Protein AF-A0A9D6RDF5-F1 (afdb_monomer_lite)

Structure (mmCIF, N/CA/C/O backbone):
data_AF-A0A9D6RDF5-F1
#
_entry.id   AF-A0A9D6RDF5-F1
#
loop_
_atom_site.group_PDB
_atom_site.id
_atom_site.type_symbol
_atom_site.label_atom_id
_atom_site.label_alt_id
_atom_site.label_comp_id
_atom_site.label_asym_id
_atom_site.label_entity_id
_atom_site.label_seq_id
_atom_site.pdbx_PDB_ins_code
_atom_site.Cartn_x
_atom_site.Cartn_y
_atom_site.Cartn_z
_atom_site.occupancy
_atom_site.B_iso_or_equiv
_atom_site.auth_seq_id
_atom_site.auth_comp_id
_atom_site.auth_asym_id
_atom_site.auth_atom_id
_atom_site.pdbx_PDB_model_num
ATOM 1 N N . MET A 1 1 ? 44.115 35.387 -79.373 1.00 38.28 1 MET A N 1
ATOM 2 C CA . MET A 1 1 ? 45.380 34.923 -78.763 1.00 38.28 1 MET A CA 1
ATOM 3 C C . MET A 1 1 ? 45.140 34.661 -77.289 1.00 38.28 1 MET A C 1
ATOM 5 O O . MET A 1 1 ? 44.517 35.491 -76.646 1.00 38.28 1 MET A O 1
ATOM 9 N N . ARG A 1 2 ? 45.710 33.550 -76.813 1.00 35.31 2 ARG A N 1
ATOM 10 C CA . ARG A 1 2 ? 45.730 32.997 -75.449 1.00 35.31 2 ARG A CA 1
ATOM 11 C C . ARG A 1 2 ? 44.505 32.178 -75.030 1.00 35.31 2 ARG A C 1
ATOM 13 O O . ARG A 1 2 ? 43.366 32.615 -75.087 1.00 35.31 2 ARG A O 1
ATOM 20 N N . ALA A 1 3 ? 44.850 30.942 -74.692 1.00 39.09 3 ALA A N 1
ATOM 21 C CA . ALA A 1 3 ? 44.054 29.767 -74.403 1.00 39.09 3 ALA A CA 1
ATOM 22 C C . ALA A 1 3 ? 44.160 29.412 -72.907 1.00 39.09 3 ALA A C 1
ATOM 24 O O . ALA A 1 3 ? 44.959 30.029 -72.201 1.00 39.09 3 ALA A O 1
ATOM 25 N N . ASN A 1 4 ? 43.479 28.319 -72.528 1.00 35.16 4 ASN A N 1
ATOM 26 C CA . ASN A 1 4 ? 43.625 27.520 -71.297 1.00 35.16 4 ASN A CA 1
ATOM 27 C C . ASN A 1 4 ? 43.007 28.130 -70.016 1.00 35.16 4 ASN A C 1
ATOM 29 O O . ASN A 1 4 ? 43.133 29.320 -69.783 1.00 35.16 4 ASN A O 1
ATOM 33 N N . GLN A 1 5 ? 42.315 27.398 -69.130 1.00 32.62 5 GLN A N 1
ATOM 34 C CA . GLN A 1 5 ? 42.284 25.955 -68.849 1.00 32.62 5 GLN A CA 1
ATOM 35 C C . GLN A 1 5 ? 40.873 25.459 -68.476 1.00 32.62 5 GLN A C 1
ATOM 37 O O . GLN A 1 5 ? 40.086 26.172 -67.859 1.00 32.62 5 GLN A O 1
ATOM 42 N N . ILE A 1 6 ? 40.617 24.191 -68.802 1.00 42.44 6 ILE A N 1
ATOM 43 C CA . ILE A 1 6 ? 39.504 23.362 -68.328 1.00 42.44 6 ILE A CA 1
ATOM 44 C C . ILE A 1 6 ? 39.919 22.760 -66.978 1.00 42.44 6 ILE A C 1
ATOM 46 O O . ILE A 1 6 ? 40.927 22.059 -66.908 1.00 42.44 6 ILE A O 1
ATOM 50 N N . GLY A 1 7 ? 39.160 23.050 -65.920 1.00 34.00 7 GLY A N 1
ATOM 51 C CA . GLY A 1 7 ? 39.304 22.445 -64.595 1.00 34.00 7 GLY A CA 1
ATOM 52 C C . GLY A 1 7 ? 38.169 21.460 -64.334 1.00 34.00 7 GLY A C 1
ATOM 53 O O . GLY A 1 7 ? 37.009 21.849 -64.229 1.00 34.00 7 GLY A O 1
ATOM 54 N N . THR A 1 8 ? 38.513 20.180 -64.256 1.00 34.66 8 THR A N 1
ATOM 55 C CA . THR A 1 8 ? 37.625 19.059 -63.943 1.00 34.66 8 THR A CA 1
ATOM 56 C C . THR A 1 8 ? 37.180 19.147 -62.479 1.00 34.66 8 THR A C 1
ATOM 58 O O . THR A 1 8 ? 37.992 18.972 -61.573 1.00 34.66 8 THR A O 1
ATOM 61 N N . ILE A 1 9 ? 35.897 19.418 -62.230 1.00 36.31 9 ILE A N 1
ATOM 62 C CA . ILE A 1 9 ? 35.301 19.323 -60.891 1.00 36.31 9 ILE A CA 1
ATOM 63 C C . ILE A 1 9 ? 34.992 17.847 -60.631 1.00 36.31 9 ILE A C 1
ATOM 65 O O . ILE A 1 9 ? 34.063 17.282 -61.205 1.00 36.31 9 ILE A O 1
ATOM 69 N N . GLY A 1 10 ? 35.797 17.216 -59.777 1.00 33.47 10 GLY A N 1
ATOM 70 C CA . GLY A 1 10 ? 35.470 15.927 -59.182 1.00 33.47 10 GLY A CA 1
ATOM 71 C C . GLY A 1 10 ? 34.315 16.101 -58.200 1.00 33.47 10 GLY A C 1
ATOM 72 O O . GLY A 1 10 ? 34.481 16.695 -57.138 1.00 33.47 10 GLY A O 1
ATOM 73 N N . VAL A 1 11 ? 33.139 15.592 -58.562 1.00 33.50 11 VAL A N 1
ATOM 74 C CA . VAL A 1 11 ? 32.008 15.444 -57.644 1.00 33.50 11 VAL A CA 1
ATOM 75 C C . VAL A 1 11 ? 32.336 14.292 -56.697 1.00 33.50 11 VAL A C 1
ATOM 77 O O . VAL A 1 11 ? 32.175 13.123 -57.039 1.00 33.50 11 VAL A O 1
ATOM 80 N N . VAL A 1 12 ? 32.822 14.621 -55.500 1.00 33.28 12 VAL A N 1
ATOM 81 C CA . VAL A 1 12 ? 32.816 13.692 -54.367 1.00 33.28 12 VAL A CA 1
ATOM 82 C C . VAL A 1 12 ? 31.385 13.663 -53.840 1.00 33.28 12 VAL A C 1
ATOM 84 O O . VAL A 1 12 ? 30.932 14.586 -53.166 1.00 33.28 12 VAL A O 1
ATOM 87 N N . CYS A 1 13 ? 30.651 12.613 -54.197 1.00 29.78 13 CYS A N 1
ATOM 88 C CA . CYS A 1 13 ? 29.361 12.297 -53.602 1.00 29.78 13 CYS A CA 1
ATOM 89 C C . CYS A 1 13 ? 29.623 11.758 -52.187 1.00 29.78 13 CYS A C 1
ATOM 91 O O . CYS A 1 13 ? 29.845 10.564 -51.993 1.00 29.78 13 CYS A O 1
ATOM 93 N N . VAL A 1 14 ? 29.689 12.657 -51.201 1.00 33.94 14 VAL A N 1
ATOM 94 C CA . VAL A 1 14 ? 29.647 12.266 -49.789 1.00 33.94 14 VAL A CA 1
ATOM 95 C C . VAL A 1 14 ? 28.232 11.767 -49.521 1.00 33.94 14 VAL A C 1
ATOM 97 O O . VAL A 1 14 ? 27.280 12.546 -49.511 1.00 33.94 14 VAL A O 1
ATOM 100 N N . MET A 1 15 ? 28.101 10.456 -49.342 1.00 37.84 15 MET A N 1
ATOM 101 C CA . MET A 1 15 ? 26.890 9.810 -48.848 1.00 37.84 15 MET A CA 1
ATOM 102 C C . MET A 1 15 ? 26.664 10.257 -47.398 1.00 37.84 15 MET A C 1
ATOM 104 O O . MET A 1 15 ? 27.144 9.634 -46.458 1.00 37.84 15 MET A O 1
ATOM 108 N N . LEU A 1 16 ? 25.965 11.379 -47.226 1.00 41.25 16 LEU A N 1
ATOM 109 C CA . LEU A 1 16 ? 25.319 11.770 -45.975 1.00 41.25 16 LEU A CA 1
ATOM 110 C C . LEU A 1 16 ? 24.028 10.954 -45.843 1.00 41.25 16 LEU A C 1
ATOM 112 O O . LEU A 1 16 ? 22.938 11.447 -46.121 1.00 41.25 16 LEU A O 1
ATOM 116 N N . PHE A 1 17 ? 24.166 9.692 -45.455 1.00 44.22 17 PHE A N 1
ATOM 117 C CA . PHE A 1 17 ? 23.073 8.899 -44.904 1.00 44.22 17 PHE A CA 1
ATOM 118 C C . PHE A 1 17 ? 23.441 8.530 -43.459 1.00 44.22 17 PHE A C 1
ATOM 120 O O . PHE A 1 17 ? 24.609 8.309 -43.158 1.00 44.22 17 PHE A O 1
ATOM 127 N N . ASP A 1 18 ? 22.428 8.519 -42.588 1.00 42.12 18 ASP A N 1
ATOM 128 C CA . ASP A 1 18 ? 22.436 8.014 -41.202 1.00 42.12 18 ASP A CA 1
ATOM 129 C C . ASP A 1 18 ? 22.819 8.955 -40.045 1.00 42.12 18 ASP A C 1
ATOM 131 O O . ASP A 1 18 ? 23.637 8.626 -39.191 1.00 42.12 18 ASP A O 1
ATOM 135 N N . THR A 1 19 ? 22.114 10.084 -39.899 1.00 44.12 19 THR A N 1
ATOM 136 C CA . THR A 1 19 ? 21.936 10.716 -38.565 1.00 44.12 19 THR A CA 1
ATOM 137 C C . THR A 1 19 ? 20.483 11.053 -38.200 1.00 44.12 19 THR A C 1
ATOM 139 O O . THR A 1 19 ? 20.219 11.542 -37.104 1.00 44.12 19 THR A O 1
ATOM 142 N N . ALA A 1 20 ? 19.504 10.741 -39.059 1.00 40.53 20 ALA A N 1
ATOM 143 C CA . ALA A 1 20 ? 18.089 11.046 -38.806 1.00 40.53 20 ALA A CA 1
ATOM 144 C C . ALA A 1 20 ? 17.341 9.987 -37.964 1.00 40.53 20 ALA A C 1
ATOM 146 O O . ALA A 1 20 ? 16.236 10.252 -37.500 1.00 40.53 20 ALA A O 1
ATOM 147 N N . THR A 1 21 ? 17.921 8.807 -37.726 1.00 45.22 21 THR A N 1
ATOM 148 C CA . THR A 1 21 ? 17.276 7.708 -36.978 1.00 45.22 21 THR A CA 1
ATOM 149 C C . THR A 1 21 ? 17.350 7.869 -35.456 1.00 45.22 21 THR A C 1
ATOM 151 O O . THR A 1 21 ? 16.474 7.373 -34.749 1.00 45.22 21 THR A O 1
ATOM 154 N N . ALA A 1 22 ? 18.328 8.617 -34.934 1.00 46.19 22 ALA A N 1
ATOM 155 C CA . ALA A 1 22 ? 18.515 8.776 -33.490 1.00 46.19 22 ALA A CA 1
ATOM 156 C C . ALA A 1 22 ? 17.437 9.657 -32.824 1.00 46.19 22 ALA A C 1
ATOM 158 O O . ALA A 1 22 ? 16.981 9.334 -31.732 1.00 46.19 22 ALA A O 1
ATOM 159 N N . LEU A 1 23 ? 16.963 10.727 -33.482 1.00 44.34 23 LEU A N 1
ATOM 160 C CA . LEU A 1 23 ? 15.932 11.609 -32.903 1.00 44.34 23 LEU A CA 1
ATOM 161 C C . LEU A 1 23 ? 14.537 10.962 -32.837 1.00 44.34 23 LEU A C 1
ATOM 163 O O . LEU A 1 23 ? 13.743 11.307 -31.960 1.00 44.34 23 LEU A O 1
ATOM 167 N N . SER A 1 24 ? 14.223 10.035 -33.748 1.00 56.50 24 SER A N 1
ATOM 168 C CA . SER A 1 24 ? 12.939 9.324 -33.741 1.00 56.50 24 SER A CA 1
ATOM 169 C C . SER A 1 24 ? 12.868 8.267 -32.636 1.00 56.50 24 SER A C 1
ATOM 171 O O . SER A 1 24 ? 11.824 8.146 -32.000 1.00 56.50 24 SER A O 1
ATOM 173 N N . ALA A 1 25 ? 13.967 7.560 -32.353 1.00 58.03 25 ALA A N 1
ATOM 174 C CA . ALA A 1 25 ? 14.012 6.518 -31.324 1.00 58.03 25 ALA A CA 1
ATOM 175 C C . ALA A 1 25 ? 13.811 7.076 -29.900 1.00 58.03 25 ALA A C 1
ATOM 177 O O . ALA A 1 25 ? 13.011 6.539 -29.135 1.00 58.03 25 ALA A O 1
ATOM 178 N N . THR A 1 26 ? 14.439 8.214 -29.568 1.00 62.03 26 THR A N 1
ATOM 179 C CA . THR A 1 26 ? 14.293 8.866 -28.248 1.00 62.03 26 THR A CA 1
ATOM 180 C C . THR A 1 26 ? 12.858 9.329 -27.972 1.00 62.03 26 THR A C 1
ATOM 182 O O . THR A 1 26 ? 12.415 9.359 -26.827 1.00 62.03 26 THR A O 1
ATOM 185 N N . ASN A 1 27 ? 12.094 9.676 -29.013 1.00 79.19 27 ASN A N 1
ATOM 186 C CA . ASN A 1 27 ? 10.704 10.108 -28.857 1.00 79.19 27 ASN A CA 1
ATOM 187 C C . ASN A 1 27 ? 9.763 8.930 -28.543 1.00 79.19 27 ASN A C 1
ATOM 189 O O . ASN A 1 27 ? 8.817 9.075 -27.765 1.00 79.19 27 ASN A O 1
ATOM 193 N N . VAL A 1 28 ? 10.036 7.762 -29.130 1.00 84.19 28 VAL A N 1
ATOM 194 C CA . VAL A 1 28 ? 9.230 6.552 -28.935 1.00 84.19 28 VAL A CA 1
ATOM 195 C C . VAL A 1 28 ? 9.455 5.967 -27.537 1.00 84.19 28 VAL A C 1
ATOM 197 O O . VAL A 1 28 ? 8.468 5.740 -26.838 1.00 84.19 28 VAL A O 1
ATOM 200 N N . ALA A 1 29 ? 10.710 5.845 -27.086 1.00 86.81 29 ALA A N 1
ATOM 201 C CA . ALA A 1 29 ? 11.042 5.401 -25.725 1.00 86.81 29 ALA A CA 1
ATOM 202 C C . ALA A 1 29 ? 10.359 6.274 -24.657 1.00 86.81 29 ALA A C 1
ATOM 204 O O . ALA A 1 29 ? 9.536 5.784 -23.886 1.00 86.81 29 ALA A O 1
ATOM 205 N N . LEU A 1 30 ? 10.534 7.598 -24.741 1.00 89.88 30 LEU A N 1
ATOM 206 C CA . LEU A 1 30 ? 9.879 8.549 -23.838 1.00 89.88 30 LEU A CA 1
ATOM 207 C C . LEU A 1 30 ? 8.342 8.446 -23.867 1.00 89.88 30 LEU A C 1
ATOM 209 O O . LEU A 1 30 ? 7.655 8.664 -22.865 1.00 89.88 30 LEU A O 1
ATOM 213 N N . THR A 1 31 ? 7.759 8.172 -25.034 1.00 91.50 31 THR A N 1
ATOM 214 C CA . THR A 1 31 ? 6.307 8.009 -25.152 1.00 91.50 31 THR A CA 1
ATOM 215 C C . THR A 1 31 ? 5.832 6.725 -24.466 1.00 91.50 31 THR A C 1
ATOM 217 O O . THR A 1 31 ? 4.764 6.743 -23.845 1.00 91.50 31 THR A O 1
ATOM 220 N N . CYS A 1 32 ? 6.621 5.654 -24.544 1.00 92.38 32 CYS A N 1
ATOM 221 C CA . CYS A 1 32 ? 6.380 4.395 -23.852 1.00 92.38 32 CYS A CA 1
ATOM 222 C C . CYS A 1 32 ? 6.527 4.540 -22.325 1.00 92.38 32 CYS A C 1
ATOM 224 O O . CYS A 1 32 ? 5.566 4.262 -21.607 1.00 92.38 32 CYS A O 1
ATOM 226 N N . GLU A 1 33 ? 7.638 5.095 -21.828 1.00 92.75 33 GLU A N 1
ATOM 227 C CA . GLU A 1 33 ? 7.880 5.394 -20.399 1.00 92.75 33 GLU A CA 1
ATOM 228 C C . GLU A 1 33 ? 6.704 6.155 -19.774 1.00 92.75 33 GLU A C 1
ATOM 230 O O . GLU A 1 33 ? 6.132 5.787 -18.745 1.00 92.75 33 GLU A O 1
ATOM 235 N N . ARG A 1 34 ? 6.237 7.199 -20.463 1.00 94.69 34 ARG A N 1
ATOM 236 C CA . ARG A 1 34 ? 5.095 7.998 -20.004 1.00 94.69 34 ARG A CA 1
ATOM 237 C C . ARG A 1 34 ? 3.777 7.223 -20.023 1.00 94.69 34 ARG A C 1
ATOM 239 O O . ARG A 1 34 ? 2.886 7.532 -19.227 1.00 94.69 34 ARG A O 1
ATOM 246 N N . ALA A 1 35 ? 3.618 6.250 -20.919 1.00 95.25 35 ALA A N 1
ATOM 247 C CA . ALA A 1 35 ? 2.457 5.365 -20.928 1.00 95.25 35 ALA A CA 1
ATOM 248 C C . ALA A 1 35 ? 2.471 4.426 -19.718 1.00 95.25 35 ALA A C 1
ATOM 250 O O . ALA A 1 35 ? 1.443 4.293 -19.056 1.00 95.25 35 ALA A O 1
ATOM 251 N N . LEU A 1 36 ? 3.631 3.866 -19.376 1.00 94.62 36 LEU A N 1
ATOM 252 C CA . LEU A 1 36 ? 3.823 3.003 -18.205 1.00 94.62 36 LEU A CA 1
ATOM 253 C C . LEU A 1 36 ? 3.706 3.762 -16.893 1.00 94.62 36 LEU A C 1
ATOM 255 O O . LEU A 1 36 ? 3.264 3.206 -15.903 1.00 94.62 36 LEU A O 1
ATOM 259 N N . LEU A 1 37 ? 4.018 5.052 -16.880 1.00 96.12 37 LEU A N 1
ATOM 260 C CA . LEU A 1 37 ? 3.763 5.901 -15.724 1.00 96.12 37 LEU A CA 1
ATOM 261 C C . LEU A 1 37 ? 2.261 6.220 -15.561 1.00 96.12 37 LEU A C 1
ATOM 263 O O . LEU A 1 37 ? 1.725 6.264 -14.451 1.00 96.12 37 LEU A O 1
ATOM 267 N N . ALA A 1 38 ? 1.548 6.475 -16.663 1.00 96.50 38 ALA A N 1
ATOM 268 C CA . ALA A 1 38 ? 0.175 6.984 -16.624 1.00 96.50 38 ALA A CA 1
ATOM 269 C C . ALA A 1 38 ? -0.917 5.900 -16.637 1.00 96.50 38 ALA A C 1
ATOM 271 O O . ALA A 1 38 ? -1.999 6.113 -16.080 1.00 96.50 38 ALA A O 1
ATOM 272 N N . ALA A 1 39 ? -0.693 4.769 -17.304 1.00 97.50 39 ALA A N 1
ATOM 273 C CA . ALA A 1 39 ? -1.693 3.716 -17.457 1.00 97.50 39 ALA A CA 1
ATOM 274 C C . ALA A 1 39 ? -1.945 2.936 -16.150 1.00 97.50 39 ALA A C 1
ATOM 276 O O . ALA A 1 39 ? -3.118 2.803 -15.782 1.00 97.50 39 ALA A O 1
ATOM 277 N N . PRO A 1 40 ? -0.926 2.540 -15.361 1.00 97.56 40 PRO A N 1
ATOM 278 C CA . PRO A 1 40 ? -1.147 1.854 -14.088 1.00 97.56 40 PRO A CA 1
ATOM 279 C C . PRO A 1 40 ? -1.851 2.733 -13.050 1.00 97.56 40 PRO A C 1
ATOM 281 O O . PRO A 1 40 ? -2.606 2.239 -12.214 1.00 97.56 40 PRO A O 1
ATOM 284 N N . GLN A 1 41 ? -1.709 4.061 -13.146 1.00 97.31 41 GLN A N 1
ATOM 285 C CA . GLN A 1 41 ? -2.515 4.997 -12.359 1.00 97.31 41 GLN A CA 1
ATOM 286 C C . GLN A 1 41 ? -4.019 4.861 -12.627 1.00 97.31 41 GLN A C 1
ATOM 288 O O . GLN A 1 41 ? -4.820 4.956 -11.696 1.00 97.31 41 GLN A O 1
ATOM 293 N N . LYS A 1 42 ? -4.418 4.652 -13.886 1.00 97.00 42 LYS A N 1
ATOM 294 C CA . LYS A 1 42 ? -5.828 4.446 -14.251 1.00 97.00 42 LYS A CA 1
ATOM 295 C C . LYS A 1 42 ? -6.321 3.058 -13.853 1.00 97.00 42 LYS A C 1
ATOM 297 O O . LYS A 1 42 ? -7.474 2.947 -13.429 1.00 97.00 42 LYS A O 1
ATOM 302 N N . LEU A 1 43 ? -5.460 2.040 -13.964 1.00 97.56 43 LEU A N 1
ATOM 303 C CA . LEU A 1 43 ? -5.737 0.700 -13.444 1.00 97.56 43 LEU A CA 1
ATOM 304 C C . LEU A 1 43 ? -6.071 0.789 -11.955 1.00 97.56 43 LEU A C 1
ATOM 306 O O . LEU A 1 43 ? -7.189 0.467 -11.575 1.00 97.56 43 LEU A O 1
ATOM 310 N N . ALA A 1 44 ? -5.170 1.337 -11.140 1.00 97.31 44 ALA A N 1
ATOM 311 C CA . ALA A 1 44 ? -5.370 1.428 -9.698 1.00 97.31 44 ALA A CA 1
ATOM 312 C C . ALA A 1 44 ? -6.627 2.217 -9.312 1.00 97.31 44 ALA A C 1
ATOM 314 O O . ALA A 1 44 ? -7.383 1.778 -8.452 1.00 97.31 44 ALA A O 1
ATOM 315 N N . GLN A 1 45 ? -6.910 3.344 -9.977 1.00 97.12 45 GLN A N 1
ATOM 316 C CA . GLN A 1 45 ? -8.153 4.091 -9.745 1.00 97.12 45 GLN A CA 1
ATOM 317 C C . GLN A 1 45 ? -9.399 3.225 -10.019 1.00 97.12 45 GLN A C 1
ATOM 319 O O . GLN A 1 45 ? -10.376 3.268 -9.271 1.00 97.12 45 GLN A O 1
ATOM 324 N N . SER A 1 46 ? -9.371 2.429 -11.090 1.00 97.38 46 SER A N 1
ATOM 325 C CA . SER A 1 46 ? -10.479 1.542 -11.458 1.00 97.38 46 SER A CA 1
ATOM 326 C C . SER A 1 46 ? -10.603 0.359 -10.492 1.00 97.38 46 SER A C 1
ATOM 328 O O . SER A 1 46 ? -11.711 0.062 -10.044 1.00 97.38 46 SER A O 1
ATOM 330 N N . THR A 1 47 ? -9.478 -0.260 -10.119 1.00 97.81 47 THR A N 1
ATOM 331 C CA . THR A 1 47 ? -9.383 -1.352 -9.140 1.00 97.81 47 THR A CA 1
ATOM 332 C C . THR A 1 47 ? -9.921 -0.915 -7.779 1.00 97.81 47 THR A C 1
ATOM 334 O O . THR A 1 47 ? -10.831 -1.548 -7.242 1.00 97.81 47 THR A O 1
ATOM 337 N N . LEU A 1 48 ? -9.456 0.222 -7.252 1.00 97.94 48 LEU A N 1
ATOM 338 C CA . LEU A 1 48 ? -9.943 0.774 -5.987 1.00 97.94 48 LEU A CA 1
ATOM 339 C C . LEU A 1 48 ? -11.425 1.133 -6.048 1.00 97.94 48 LEU A C 1
ATOM 341 O O . LEU A 1 48 ? -12.167 0.825 -5.116 1.00 97.94 48 LEU A O 1
ATOM 345 N N . GLY A 1 49 ? -11.883 1.752 -7.139 1.00 97.38 49 GLY A N 1
ATOM 346 C CA . GLY A 1 49 ? -13.295 2.082 -7.325 1.00 97.38 49 GLY A CA 1
ATOM 347 C C . GLY A 1 49 ? -14.198 0.846 -7.324 1.00 97.38 49 GLY A C 1
ATOM 348 O O . GLY A 1 49 ? -15.246 0.852 -6.677 1.00 97.38 49 GLY A O 1
ATOM 349 N N . ALA A 1 50 ? -13.786 -0.225 -8.007 1.00 97.81 50 ALA A N 1
ATOM 350 C CA . ALA A 1 50 ? -14.531 -1.479 -8.067 1.00 97.81 50 ALA A CA 1
ATOM 351 C C . ALA A 1 50 ? -14.572 -2.185 -6.704 1.00 97.81 50 ALA A C 1
ATOM 353 O O . ALA A 1 50 ? -15.651 -2.451 -6.169 1.00 97.81 50 ALA A O 1
ATOM 354 N N . LEU A 1 51 ? -13.403 -2.426 -6.108 1.00 97.44 51 LEU A N 1
ATOM 355 C CA . LEU A 1 51 ? -13.293 -3.197 -4.874 1.00 97.44 51 LEU A CA 1
ATOM 356 C C . LEU A 1 51 ? -13.864 -2.445 -3.665 1.00 97.44 51 LEU A C 1
ATOM 358 O O . LEU A 1 51 ? -14.599 -3.032 -2.873 1.00 97.44 51 LEU A O 1
ATOM 362 N N . SER A 1 52 ? -13.633 -1.132 -3.549 1.00 96.94 52 SER A N 1
ATOM 363 C CA . SER A 1 52 ? -14.239 -0.342 -2.466 1.00 96.94 52 SER A CA 1
ATOM 364 C C . SER A 1 52 ? -15.764 -0.277 -2.582 1.00 96.94 52 SER A C 1
ATOM 366 O O . SER A 1 52 ? -16.457 -0.273 -1.565 1.00 96.94 52 SER A O 1
ATOM 368 N N . ALA A 1 53 ? -16.329 -0.270 -3.796 1.00 96.88 53 ALA A N 1
ATOM 369 C CA . ALA A 1 53 ? -17.777 -0.348 -3.978 1.00 96.88 53 ALA A CA 1
ATOM 370 C C . ALA A 1 53 ? -18.341 -1.684 -3.472 1.00 96.88 53 ALA A C 1
ATOM 372 O O . ALA A 1 53 ? -19.389 -1.683 -2.821 1.00 96.88 53 ALA A O 1
ATOM 373 N N . CYS A 1 54 ? -17.640 -2.793 -3.718 1.00 97.44 54 CYS A N 1
ATOM 374 C CA . CYS A 1 54 ? -17.993 -4.099 -3.168 1.00 97.44 54 CYS A CA 1
ATOM 375 C C . CYS A 1 54 ? -17.887 -4.124 -1.633 1.00 97.44 54 CYS A C 1
ATOM 377 O O . CYS A 1 54 ? -18.858 -4.477 -0.961 1.00 97.44 54 CYS A O 1
ATOM 379 N N . GLU A 1 55 ? -16.783 -3.646 -1.053 1.00 95.88 55 GLU A N 1
ATOM 380 C CA . GLU A 1 55 ? -16.614 -3.590 0.407 1.00 95.88 55 GLU A CA 1
ATOM 381 C C . GLU A 1 55 ? -17.673 -2.711 1.091 1.00 95.88 55 GLU A C 1
ATOM 383 O O . GLU A 1 55 ? -18.240 -3.055 2.133 1.00 95.88 55 GLU A O 1
ATOM 388 N N . ASN A 1 56 ? -18.032 -1.591 0.467 1.00 93.62 56 ASN A N 1
ATOM 389 C CA . ASN A 1 56 ? -19.117 -0.741 0.946 1.00 93.62 56 ASN A CA 1
ATOM 390 C C . ASN A 1 56 ? -20.489 -1.429 0.832 1.00 93.62 56 ASN A C 1
ATOM 392 O O . ASN A 1 56 ? -21.353 -1.207 1.684 1.00 93.62 56 ASN A O 1
ATOM 396 N N . ALA A 1 57 ? -20.709 -2.264 -0.187 1.00 94.31 57 ALA A N 1
ATOM 397 C CA . ALA A 1 57 ? -21.935 -3.044 -0.329 1.00 94.31 57 ALA A CA 1
ATOM 398 C C . ALA A 1 57 ? -22.040 -4.151 0.736 1.00 94.31 57 ALA A C 1
ATOM 400 O O . ALA A 1 57 ? -23.121 -4.307 1.309 1.00 94.31 57 ALA A O 1
ATOM 401 N N . LYS A 1 58 ? -20.930 -4.821 1.084 1.00 92.19 58 LYS A N 1
ATOM 402 C CA . LYS A 1 58 ? -20.845 -5.756 2.224 1.00 92.19 58 LYS A CA 1
ATOM 403 C C . LYS A 1 58 ? -21.241 -5.063 3.530 1.00 92.19 58 LYS A C 1
ATOM 405 O O . LYS A 1 58 ? -22.161 -5.495 4.218 1.00 92.19 58 LYS A O 1
ATOM 410 N N . ARG A 1 59 ? -20.647 -3.899 3.823 1.00 88.81 59 ARG A N 1
ATOM 411 C CA . ARG A 1 59 ? -20.980 -3.099 5.024 1.00 88.81 59 ARG A CA 1
ATOM 412 C C . ARG A 1 59 ? -22.409 -2.565 5.044 1.00 88.81 59 ARG A C 1
ATOM 414 O O . ARG A 1 59 ? -22.950 -2.281 6.108 1.00 88.81 59 ARG A O 1
ATOM 421 N N . ALA A 1 60 ? -23.013 -2.375 3.877 1.00 89.25 60 ALA A N 1
ATOM 422 C CA . ALA A 1 60 ? -24.410 -1.979 3.753 1.00 89.25 60 ALA A CA 1
ATOM 423 C C . ALA A 1 60 ? -25.379 -3.176 3.788 1.00 89.25 60 ALA A C 1
ATOM 425 O O . ALA A 1 60 ? -26.564 -2.968 3.531 1.00 89.25 60 ALA A O 1
ATOM 426 N N . ALA A 1 61 ? -24.889 -4.395 4.056 1.00 89.62 61 ALA A N 1
ATOM 427 C CA . ALA A 1 61 ? -25.643 -5.649 3.992 1.00 89.62 61 ALA A CA 1
ATOM 428 C C . ALA A 1 61 ? -26.353 -5.873 2.640 1.00 89.62 61 ALA A C 1
ATOM 430 O O . ALA A 1 61 ? -27.384 -6.535 2.563 1.00 89.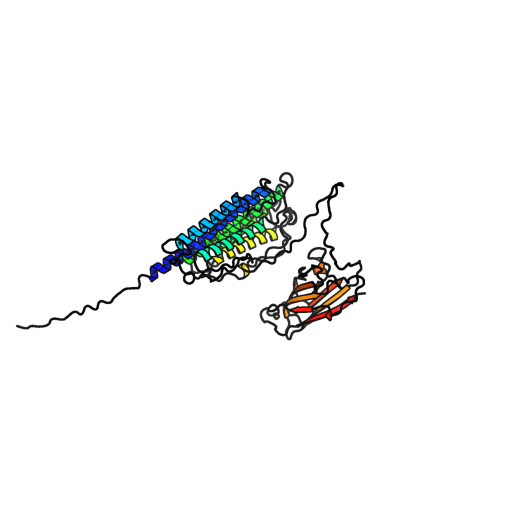62 61 ALA A O 1
ATOM 431 N N . LYS A 1 62 ? -25.812 -5.292 1.560 1.00 92.94 62 LYS A N 1
ATOM 432 C CA . LYS A 1 62 ? -26.282 -5.498 0.178 1.00 92.94 62 LYS A CA 1
ATOM 433 C C . LYS A 1 62 ? -25.607 -6.693 -0.491 1.00 92.94 62 LYS A C 1
ATOM 435 O O . LYS A 1 62 ? -26.085 -7.148 -1.523 1.00 92.94 62 LYS A O 1
ATOM 440 N N . LEU A 1 63 ? -24.496 -7.149 0.078 1.00 94.25 63 LEU A N 1
ATOM 441 C CA . LEU A 1 63 ? -23.784 -8.367 -0.284 1.00 94.25 63 LEU A CA 1
ATOM 442 C C . LEU A 1 63 ? -23.496 -9.165 0.997 1.00 94.25 63 LEU A C 1
ATOM 444 O O . LEU A 1 63 ? -23.351 -8.542 2.056 1.00 94.25 63 LEU A O 1
ATOM 448 N N . PRO A 1 64 ? -23.387 -10.502 0.913 1.00 93.31 64 PRO A N 1
ATOM 449 C CA . PRO A 1 64 ? -22.935 -11.330 2.028 1.00 93.31 64 PRO A CA 1
ATOM 450 C C . PRO A 1 64 ? -21.554 -10.903 2.544 1.00 93.31 64 PRO A C 1
ATOM 452 O O . PRO A 1 64 ? -20.701 -10.475 1.760 1.00 93.31 64 PRO A O 1
ATOM 455 N N . ALA A 1 65 ? -21.319 -11.011 3.852 1.00 89.12 65 ALA A N 1
ATOM 456 C CA . ALA A 1 65 ? -20.078 -10.550 4.483 1.00 89.12 65 ALA A CA 1
ATOM 457 C C . ALA A 1 65 ? -18.844 -11.344 4.013 1.00 89.12 65 ALA A C 1
ATOM 459 O O . ALA A 1 65 ? -17.746 -10.795 3.938 1.00 89.12 65 ALA A O 1
ATOM 460 N N . GLU A 1 66 ? -19.048 -12.603 3.638 1.00 90.50 66 GLU A N 1
ATOM 461 C CA . GLU A 1 66 ? -18.068 -13.542 3.095 1.00 90.50 66 GLU A CA 1
ATOM 462 C C . GLU A 1 66 ? -17.750 -13.318 1.608 1.00 90.50 66 GLU A C 1
ATOM 464 O O . GLU A 1 66 ? -16.874 -13.984 1.059 1.00 90.50 66 GLU A O 1
ATOM 469 N N . THR A 1 67 ? -18.438 -12.380 0.942 1.00 93.81 67 THR A N 1
ATOM 470 C CA . THR A 1 67 ? -18.198 -12.087 -0.477 1.00 93.81 67 THR A CA 1
ATOM 471 C C . THR A 1 67 ? -16.744 -11.672 -0.694 1.00 93.81 67 THR A C 1
ATOM 473 O O . THR A 1 67 ? -16.282 -10.654 -0.165 1.00 93.81 67 THR A O 1
ATOM 476 N N . GLN A 1 68 ? -16.037 -12.436 -1.527 1.00 94.12 68 GLN A N 1
ATOM 477 C CA . GLN A 1 68 ? -14.707 -12.084 -2.006 1.00 94.12 68 GLN A CA 1
ATOM 478 C C . GLN A 1 68 ? -14.835 -11.031 -3.107 1.00 94.12 68 GLN A C 1
ATOM 480 O O . GLN A 1 68 ? -15.279 -11.327 -4.216 1.00 94.12 68 GLN A O 1
ATOM 485 N N . CYS A 1 69 ? -14.445 -9.789 -2.817 1.00 95.12 69 CYS A N 1
ATOM 486 C CA . CYS A 1 69 ? -14.640 -8.685 -3.755 1.00 95.12 69 CYS A CA 1
ATOM 487 C C . CYS A 1 69 ? -13.847 -8.821 -5.057 1.00 95.12 69 CYS A C 1
ATOM 489 O O . CYS A 1 69 ? -14.248 -8.253 -6.062 1.00 95.12 69 CYS A O 1
ATOM 491 N N . THR A 1 70 ? -12.767 -9.597 -5.088 1.00 93.00 70 THR A N 1
ATOM 492 C CA . THR A 1 70 ? -12.034 -9.902 -6.326 1.00 93.00 70 THR A CA 1
ATOM 493 C C . THR A 1 70 ? -12.770 -10.895 -7.230 1.00 93.00 70 THR A C 1
ATOM 495 O O . THR A 1 70 ? -12.568 -10.867 -8.442 1.00 93.00 70 THR A O 1
ATOM 498 N N . ALA A 1 71 ? -13.641 -11.737 -6.664 1.00 93.38 71 ALA A N 1
ATOM 499 C CA . ALA A 1 71 ? -14.401 -12.766 -7.375 1.00 93.38 71 ALA A CA 1
ATOM 500 C C . ALA A 1 71 ? -15.870 -12.381 -7.629 1.00 93.38 71 ALA A C 1
ATOM 502 O O . ALA A 1 71 ? -16.541 -13.015 -8.444 1.00 93.38 71 ALA A O 1
ATOM 503 N N . ASP A 1 72 ? -16.381 -11.341 -6.962 1.00 95.38 72 ASP A N 1
ATOM 504 C CA . ASP A 1 72 ? -17.699 -10.776 -7.255 1.00 95.38 72 ASP A CA 1
ATOM 505 C C . ASP A 1 72 ? -17.794 -10.378 -8.736 1.00 95.38 72 ASP A C 1
ATOM 507 O O . ASP A 1 72 ? -16.953 -9.634 -9.240 1.00 95.38 72 ASP A O 1
ATOM 511 N N . ALA A 1 73 ? -18.838 -10.834 -9.432 1.00 95.44 73 ALA A N 1
ATOM 512 C CA . ALA A 1 73 ? -18.943 -10.727 -10.888 1.00 95.44 73 ALA A CA 1
ATOM 513 C C . ALA A 1 73 ? -18.782 -9.287 -11.408 1.00 95.44 73 ALA A C 1
ATOM 515 O O . ALA A 1 73 ? -18.151 -9.060 -12.443 1.00 95.44 73 ALA A O 1
ATOM 516 N N . LYS A 1 74 ? -19.331 -8.298 -10.690 1.00 95.69 74 LYS A N 1
ATOM 517 C CA . LYS A 1 74 ? -19.243 -6.889 -11.092 1.00 95.69 74 LYS A CA 1
ATOM 518 C C . LYS A 1 74 ? -17.828 -6.351 -10.915 1.00 95.69 74 LYS A C 1
ATOM 520 O O . LYS A 1 74 ? -17.323 -5.656 -11.799 1.00 95.69 74 LYS A O 1
ATOM 525 N N . SER A 1 75 ? -17.209 -6.659 -9.783 1.00 96.25 75 SER A N 1
ATOM 526 C CA . SER A 1 75 ? -15.837 -6.257 -9.488 1.00 96.25 75 SER A CA 1
ATOM 527 C C . SER A 1 75 ? -14.850 -6.947 -10.431 1.00 96.25 75 SER A C 1
ATOM 529 O O . SER A 1 75 ? -14.073 -6.261 -11.086 1.00 96.25 75 SER A O 1
ATOM 531 N N . ALA A 1 76 ? -14.958 -8.264 -10.620 1.00 94.94 76 ALA A N 1
ATOM 532 C CA . ALA A 1 76 ? -14.125 -9.048 -11.530 1.00 94.94 76 ALA A CA 1
ATOM 533 C C . ALA A 1 76 ? -14.182 -8.526 -12.977 1.00 94.94 76 ALA A C 1
ATOM 535 O O . ALA A 1 76 ? -13.143 -8.334 -13.610 1.00 94.94 76 ALA A O 1
ATOM 536 N N . ALA A 1 77 ? -15.377 -8.207 -13.490 1.00 96.06 77 ALA A N 1
ATOM 537 C CA . ALA A 1 77 ? -15.529 -7.616 -14.821 1.00 96.06 77 ALA A CA 1
ATOM 538 C C . ALA A 1 77 ? -14.869 -6.228 -14.929 1.00 96.06 77 ALA A C 1
ATOM 540 O O . ALA A 1 77 ? -14.272 -5.898 -15.957 1.00 96.06 77 ALA A O 1
ATOM 541 N N . ALA A 1 78 ? -14.954 -5.408 -13.876 1.00 96.69 78 ALA A N 1
ATOM 542 C CA . ALA A 1 78 ? -14.299 -4.104 -13.836 1.00 96.69 78 ALA A CA 1
ATOM 543 C C . ALA A 1 78 ? -12.766 -4.229 -13.784 1.00 96.69 78 ALA A C 1
ATOM 545 O O . ALA A 1 78 ? -12.088 -3.488 -14.495 1.00 96.69 78 ALA A O 1
ATOM 546 N N . LEU A 1 79 ? -12.235 -5.183 -13.012 1.00 96.56 79 LEU A N 1
ATOM 547 C CA . LEU A 1 79 ? -10.802 -5.482 -12.943 1.00 96.56 79 LEU A CA 1
ATOM 548 C C . LEU A 1 79 ? -10.270 -5.971 -14.291 1.00 96.56 79 LEU A C 1
ATOM 550 O O . LEU A 1 79 ? -9.301 -5.416 -14.802 1.00 96.56 79 LEU A O 1
ATOM 554 N N . ALA A 1 80 ? -10.945 -6.939 -14.918 1.00 96.81 80 ALA A N 1
ATOM 555 C CA . ALA A 1 80 ? -10.570 -7.440 -16.240 1.00 96.81 80 ALA A CA 1
ATOM 556 C C . ALA A 1 80 ? -10.540 -6.309 -17.278 1.00 96.81 80 ALA A C 1
ATOM 558 O O . ALA A 1 80 ? -9.558 -6.146 -17.999 1.00 96.81 80 ALA A O 1
ATOM 559 N N . LYS A 1 81 ? -11.574 -5.457 -17.292 1.00 97.44 81 LYS A N 1
ATOM 560 C CA . LYS A 1 81 ? -11.619 -4.283 -18.170 1.00 97.44 81 LYS A CA 1
ATOM 561 C C . LYS A 1 81 ? -10.472 -3.308 -17.898 1.00 97.44 81 LYS A C 1
ATOM 563 O O . LYS A 1 81 ? -9.913 -2.765 -18.847 1.00 97.44 81 LYS A O 1
ATOM 568 N N . ALA A 1 82 ? -10.145 -3.052 -16.633 1.00 97.38 82 ALA A N 1
ATOM 569 C CA . ALA A 1 82 ? -9.070 -2.139 -16.269 1.00 97.38 82 ALA A CA 1
ATOM 570 C C . ALA A 1 82 ? -7.696 -2.667 -16.718 1.00 97.38 82 ALA A C 1
ATOM 572 O O . ALA A 1 82 ? -6.902 -1.886 -17.240 1.00 97.38 82 ALA A O 1
ATOM 573 N N . ARG A 1 83 ? -7.456 -3.981 -16.608 1.00 97.38 83 ARG A N 1
ATOM 574 C CA . ARG A 1 83 ? -6.244 -4.640 -17.125 1.00 97.38 83 ARG A CA 1
ATOM 575 C C . ARG A 1 83 ? -6.155 -4.551 -18.647 1.00 97.38 83 ARG A C 1
ATOM 577 O O . ARG A 1 83 ? -5.184 -4.016 -19.158 1.00 97.38 83 ARG A O 1
ATOM 584 N N . THR A 1 84 ? -7.230 -4.872 -19.374 1.00 97.06 84 THR A N 1
ATOM 585 C CA . THR A 1 84 ? -7.265 -4.685 -20.839 1.00 97.06 84 THR A CA 1
ATOM 586 C C . THR A 1 84 ? -7.004 -3.231 -21.257 1.00 97.06 84 THR A C 1
ATOM 588 O O . THR A 1 84 ? -6.402 -2.973 -22.297 1.00 97.06 84 THR A O 1
ATOM 591 N N . GLN A 1 85 ? -7.457 -2.251 -20.468 1.00 97.06 85 GLN A N 1
ATOM 592 C CA . GLN A 1 85 ? -7.174 -0.836 -20.728 1.00 97.06 85 GLN A CA 1
ATOM 593 C C . GLN A 1 85 ? -5.719 -0.451 -20.445 1.00 97.06 85 GLN A C 1
ATOM 595 O O . GLN A 1 85 ? -5.198 0.415 -21.148 1.00 97.06 85 GLN A O 1
ATOM 600 N N . LEU A 1 86 ? -5.085 -1.058 -19.437 1.00 97.31 86 LEU A N 1
ATOM 601 C CA . LEU A 1 86 ? -3.648 -0.936 -19.203 1.00 97.31 86 LEU A CA 1
ATOM 602 C C . LEU A 1 86 ? -2.883 -1.498 -20.405 1.00 97.31 86 LEU A C 1
ATOM 604 O O . LEU A 1 86 ? -2.142 -0.745 -21.035 1.00 97.31 86 LEU A O 1
ATOM 608 N N . ASP A 1 87 ? -3.143 -2.752 -20.775 1.00 95.69 87 ASP A N 1
ATOM 609 C CA . ASP A 1 87 ? -2.458 -3.443 -21.873 1.00 95.69 87 ASP A CA 1
ATOM 610 C C . ASP A 1 87 ? -2.605 -2.672 -23.187 1.00 95.69 87 ASP A C 1
ATOM 612 O O . ASP A 1 87 ? -1.625 -2.376 -23.866 1.00 95.69 87 ASP A O 1
ATOM 616 N N . GLY A 1 88 ? -3.828 -2.241 -23.514 1.00 95.44 88 GLY A N 1
ATOM 617 C CA . GLY A 1 88 ? -4.086 -1.454 -24.716 1.00 95.44 88 GLY A CA 1
ATOM 618 C C . GLY A 1 88 ? -3.414 -0.076 -24.702 1.00 95.44 88 GLY A C 1
ATOM 619 O O . GLY A 1 88 ? -3.014 0.416 -25.755 1.00 95.44 88 GLY A O 1
ATOM 620 N N . ALA A 1 89 ? -3.278 0.569 -23.539 1.00 96.00 89 ALA A N 1
ATOM 621 C CA . ALA A 1 89 ? -2.589 1.856 -23.432 1.00 96.00 89 ALA A CA 1
ATOM 622 C C . ALA A 1 89 ? -1.066 1.713 -23.558 1.00 96.00 89 ALA A C 1
ATOM 624 O O . ALA A 1 89 ? -0.439 2.580 -24.169 1.00 96.00 89 ALA A O 1
ATOM 625 N N . VAL A 1 90 ? -0.494 0.639 -23.003 1.00 94.88 90 VAL A N 1
ATOM 626 C CA . VAL A 1 90 ? 0.934 0.314 -23.116 1.00 94.88 90 VAL A CA 1
ATOM 627 C C . VAL A 1 90 ? 1.259 -0.117 -24.544 1.00 94.88 90 VAL A C 1
ATOM 629 O O . VAL A 1 90 ? 2.082 0.534 -25.181 1.00 94.88 90 VAL A O 1
ATOM 632 N N . GLY A 1 91 ? 0.545 -1.094 -25.110 1.00 94.25 91 GLY A N 1
ATOM 633 C CA . GLY A 1 91 ? 0.749 -1.560 -26.489 1.00 94.25 91 GLY A CA 1
ATOM 634 C C . GLY A 1 91 ? 0.686 -0.428 -27.514 1.00 94.25 91 GLY A C 1
ATOM 635 O O . GLY A 1 91 ? 1.570 -0.299 -28.353 1.00 94.25 91 GLY A O 1
ATOM 636 N N . GLN A 1 92 ? -0.257 0.511 -27.363 1.00 94.38 92 GLN A N 1
ATOM 637 C CA . GLN A 1 92 ? -0.349 1.683 -28.243 1.00 94.38 92 GLN A CA 1
ATOM 638 C C . GLN A 1 92 ? 0.900 2.563 -28.297 1.00 94.38 92 GLN A C 1
ATOM 640 O O . GLN A 1 92 ? 1.048 3.327 -29.257 1.00 94.38 92 GLN A O 1
ATOM 645 N N . LYS A 1 93 ? 1.718 2.552 -27.243 1.00 93.38 93 LYS A N 1
ATOM 646 C CA . LYS A 1 93 ? 2.876 3.437 -27.080 1.00 93.38 93 LYS A CA 1
ATOM 647 C C . LYS A 1 93 ? 4.213 2.699 -27.080 1.00 93.38 93 LYS A C 1
ATOM 649 O O . LYS A 1 93 ? 5.216 3.340 -27.367 1.00 93.38 93 LYS A O 1
ATOM 654 N N . CYS A 1 94 ? 4.206 1.406 -26.778 1.00 91.81 94 CYS A N 1
ATOM 655 C CA . CYS A 1 94 ? 5.393 0.578 -26.589 1.00 91.81 94 CYS A CA 1
ATOM 656 C C . CYS A 1 94 ? 5.518 -0.559 -27.614 1.00 91.81 94 CYS A C 1
ATOM 658 O O . CYS A 1 94 ? 6.630 -0.999 -27.884 1.00 91.81 94 CYS A O 1
ATOM 660 N N . GLY A 1 95 ? 4.404 -1.010 -28.196 1.00 90.94 95 GLY A N 1
ATOM 661 C CA . GLY A 1 95 ? 4.343 -2.140 -29.128 1.00 90.94 95 GLY A CA 1
ATOM 662 C C . GLY A 1 95 ? 4.635 -1.748 -30.572 1.00 90.94 95 GLY A C 1
ATOM 663 O O . GLY A 1 95 ? 3.821 -1.983 -31.451 1.00 90.94 95 GLY A O 1
ATOM 664 N N . GLY A 1 96 ? 5.696 -0.977 -30.810 1.00 88.56 96 GLY A N 1
ATOM 665 C CA . GLY A 1 96 ? 6.156 -0.717 -32.174 1.00 88.56 96 GLY A CA 1
ATOM 666 C C . GLY A 1 96 ? 5.147 -0.084 -33.143 1.00 88.56 96 GLY A C 1
ATOM 667 O O . GLY A 1 96 ? 4.416 0.866 -32.832 1.00 88.56 96 GLY A O 1
ATOM 668 N N . GLY A 1 97 ? 5.186 -0.571 -34.384 1.00 87.69 97 GLY A N 1
ATOM 669 C CA . GLY A 1 97 ? 4.364 -0.097 -35.491 1.00 87.69 97 GLY A CA 1
ATOM 670 C C . GLY A 1 97 ? 2.958 -0.692 -35.486 1.00 87.69 97 GLY A C 1
ATOM 671 O O . GLY A 1 97 ? 2.010 -0.001 -35.879 1.00 87.69 97 GLY A O 1
ATOM 672 N N . ASP A 1 98 ? 2.812 -1.934 -35.026 1.00 88.75 98 ASP A N 1
ATOM 673 C CA . ASP A 1 98 ? 1.532 -2.640 -34.952 1.00 88.75 98 ASP A CA 1
ATOM 674 C C . ASP A 1 98 ? 0.690 -2.262 -33.718 1.00 88.75 98 ASP A C 1
ATOM 676 O O . ASP A 1 98 ? -0.532 -2.463 -33.717 1.00 88.75 98 ASP A O 1
ATOM 680 N N . ARG A 1 99 ? 1.317 -1.594 -32.737 1.00 91.81 99 ARG A N 1
ATOM 681 C CA . ARG A 1 99 ? 0.716 -1.094 -31.494 1.00 91.81 99 ARG A CA 1
ATOM 682 C C . ARG A 1 99 ? 0.234 -2.209 -30.568 1.00 91.81 99 ARG A C 1
ATOM 684 O O . ARG A 1 99 ? -0.724 -2.002 -29.810 1.00 91.81 99 ARG A O 1
ATOM 691 N N . GLN A 1 100 ? 0.861 -3.373 -30.637 1.00 90.81 100 GLN A N 1
ATOM 692 C CA . GLN A 1 100 ? 0.584 -4.537 -29.807 1.00 90.81 100 GLN A CA 1
ATOM 693 C C . GLN A 1 100 ? 1.872 -4.970 -29.126 1.00 90.81 100 GLN A C 1
ATOM 695 O O . GLN A 1 100 ? 2.931 -4.848 -29.704 1.00 90.81 100 GLN A O 1
ATOM 700 N N . CYS A 1 101 ? 1.777 -5.433 -27.883 1.00 90.31 101 CYS A N 1
ATOM 701 C CA . CYS A 1 101 ? 2.932 -6.025 -27.218 1.00 90.31 101 CYS A CA 1
ATOM 702 C C . CYS A 1 101 ? 3.034 -7.520 -27.535 1.00 90.31 101 CYS A C 1
ATOM 704 O O . CYS A 1 101 ? 2.009 -8.182 -27.731 1.00 90.31 101 CYS A O 1
ATOM 706 N N . GLY A 1 102 ? 4.248 -8.056 -27.477 1.00 84.56 102 GLY A N 1
ATOM 707 C CA . GLY A 1 102 ? 4.587 -9.454 -27.724 1.00 84.56 102 GLY A CA 1
ATOM 708 C C . GLY A 1 102 ? 4.909 -9.763 -29.187 1.00 84.56 102 GLY A C 1
ATOM 709 O O . GLY A 1 102 ? 4.926 -10.937 -29.571 1.00 84.56 102 GLY A O 1
ATOM 710 N N . THR A 1 103 ? 5.123 -8.744 -30.021 1.00 86.94 103 THR A N 1
ATOM 711 C CA . THR A 1 103 ? 5.471 -8.890 -31.440 1.00 86.94 103 THR A CA 1
ATOM 712 C C . THR A 1 103 ? 6.917 -8.462 -31.696 1.00 86.94 103 THR A C 1
ATOM 714 O O . THR A 1 103 ? 7.603 -7.906 -30.841 1.00 86.94 103 THR A O 1
ATOM 717 N N . ALA A 1 104 ? 7.451 -8.801 -32.873 1.00 83.25 104 ALA A N 1
ATOM 718 C CA . ALA A 1 104 ? 8.867 -8.579 -33.182 1.00 83.25 104 ALA A CA 1
ATOM 719 C C . ALA A 1 104 ? 9.240 -7.094 -33.366 1.00 83.25 104 ALA A C 1
ATOM 721 O O . ALA A 1 104 ? 10.426 -6.780 -33.466 1.00 83.25 104 ALA A O 1
ATOM 722 N N . ASP A 1 105 ? 8.255 -6.198 -33.464 1.00 82.69 105 ASP A N 1
ATOM 723 C CA . ASP A 1 105 ? 8.443 -4.751 -33.557 1.00 82.69 105 ASP A CA 1
ATOM 724 C C . ASP A 1 105 ? 8.323 -4.021 -32.212 1.00 82.69 105 ASP A C 1
ATOM 726 O O . ASP A 1 105 ? 8.457 -2.793 -32.183 1.00 82.69 105 ASP A O 1
ATOM 730 N N . ASP A 1 106 ? 8.145 -4.755 -31.110 1.00 82.12 106 ASP A N 1
ATOM 731 C CA . ASP A 1 106 ? 8.204 -4.216 -29.755 1.00 82.12 106 ASP A CA 1
ATOM 732 C C . ASP A 1 106 ? 9.498 -3.443 -29.501 1.00 82.12 106 ASP A C 1
ATOM 734 O O . ASP A 1 106 ? 10.590 -3.795 -29.963 1.00 82.12 106 ASP A O 1
ATOM 738 N N . LEU A 1 107 ? 9.387 -2.391 -28.689 1.00 79.94 107 LEU A N 1
ATOM 739 C CA . LEU A 1 107 ? 10.574 -1.774 -28.121 1.00 79.94 107 LEU A CA 1
ATOM 740 C C . LEU A 1 107 ? 11.266 -2.786 -27.196 1.00 79.94 107 LEU A C 1
ATOM 742 O O . LEU A 1 107 ? 10.627 -3.280 -26.264 1.00 79.94 107 LEU A O 1
ATOM 746 N N . PRO A 1 108 ? 12.563 -3.074 -27.405 1.00 74.38 108 PRO A N 1
ATOM 747 C CA . PRO A 1 108 ? 13.290 -3.953 -26.503 1.00 74.38 108 PRO A CA 1
ATOM 748 C C . PRO A 1 108 ? 13.352 -3.348 -25.093 1.00 74.38 108 PRO A C 1
ATOM 750 O O . PRO A 1 108 ? 13.388 -2.127 -24.925 1.00 74.38 108 PRO A O 1
ATOM 753 N N . ALA A 1 109 ? 13.395 -4.212 -24.078 1.00 76.12 109 ALA A N 1
ATOM 754 C CA . ALA A 1 109 ? 13.400 -3.809 -22.672 1.00 76.12 109 ALA A CA 1
ATOM 755 C C . ALA A 1 109 ? 14.633 -2.966 -22.276 1.00 76.12 109 ALA A C 1
ATOM 757 O O . ALA A 1 109 ? 14.513 -2.034 -21.481 1.00 76.12 109 ALA A O 1
ATOM 758 N N . GLU A 1 110 ? 15.811 -3.255 -22.845 1.00 76.69 110 GLU A N 1
ATOM 759 C CA . GLU A 1 110 ? 17.075 -2.596 -22.471 1.00 76.69 110 GLU A CA 1
ATOM 760 C C . GLU A 1 110 ? 17.063 -1.075 -22.751 1.00 76.69 110 GLU A C 1
ATOM 762 O O . GLU A 1 110 ? 17.345 -0.314 -21.823 1.00 76.69 110 GLU A O 1
ATOM 767 N N . PRO A 1 111 ? 16.689 -0.576 -23.951 1.00 73.06 111 PRO A N 1
ATOM 768 C CA . PRO A 1 111 ? 16.591 0.867 -24.193 1.00 73.06 111 PRO A CA 1
ATOM 769 C C . PRO A 1 111 ? 15.527 1.604 -23.374 1.00 73.06 111 PRO A C 1
ATOM 771 O O . PRO A 1 111 ? 15.581 2.828 -23.317 1.00 73.06 111 PRO A O 1
ATOM 774 N N . LEU A 1 112 ? 14.571 0.883 -22.779 1.00 73.94 112 LEU A N 1
ATOM 775 C CA . LEU A 1 112 ? 13.537 1.417 -21.882 1.00 73.94 112 LEU A CA 1
ATOM 776 C C . LEU A 1 112 ? 13.932 1.313 -20.400 1.00 73.94 112 LEU A C 1
ATOM 778 O O . LEU A 1 112 ? 13.081 1.435 -19.522 1.00 73.94 112 LEU A O 1
ATOM 782 N N . GLY A 1 113 ? 15.189 0.950 -20.113 1.00 75.50 113 GLY A N 1
ATOM 783 C CA . GLY A 1 113 ? 15.698 0.837 -18.749 1.00 75.50 113 GLY A CA 1
ATOM 784 C C . GLY A 1 113 ? 14.952 -0.183 -17.884 1.00 75.50 113 GLY A C 1
ATOM 785 O O . GLY A 1 113 ? 14.978 -0.089 -16.651 1.00 75.50 113 GLY A O 1
ATOM 786 N N . TRP A 1 114 ? 14.268 -1.149 -18.498 1.00 81.19 114 TRP A N 1
ATOM 787 C CA . TRP A 1 114 ? 13.505 -2.137 -17.755 1.00 81.19 114 TRP A CA 1
ATOM 788 C C . TRP A 1 114 ? 14.407 -3.207 -17.147 1.00 81.19 114 TRP A C 1
ATOM 790 O O . TRP A 1 114 ? 15.321 -3.708 -17.806 1.00 81.19 114 TRP A O 1
ATOM 800 N N . PRO A 1 115 ? 14.153 -3.594 -15.884 1.00 84.31 115 PRO A N 1
ATOM 801 C CA . PRO A 1 115 ? 14.824 -4.743 -15.306 1.00 84.31 115 PRO A CA 1
ATOM 802 C C . PRO A 1 115 ? 14.354 -6.014 -16.014 1.00 84.31 115 PRO A C 1
ATOM 804 O O . PRO A 1 115 ? 13.223 -6.084 -16.478 1.00 84.31 115 PRO A O 1
ATOM 807 N N . THR A 1 116 ? 15.181 -7.056 -16.010 1.00 89.81 116 THR A N 1
ATOM 808 C CA . THR A 1 116 ? 14.813 -8.370 -16.569 1.00 89.81 116 THR A CA 1
ATOM 809 C C . THR A 1 116 ? 13.721 -9.085 -15.765 1.00 89.81 116 THR A C 1
ATOM 811 O O . THR A 1 116 ? 13.111 -10.036 -16.250 1.00 89.81 116 THR A O 1
ATOM 814 N N . ALA A 1 117 ? 13.456 -8.634 -14.534 1.00 93.00 117 ALA A N 1
ATOM 815 C CA . ALA A 1 117 ? 12.421 -9.169 -13.660 1.00 93.00 117 ALA A CA 1
ATOM 816 C C . ALA A 1 117 ? 11.687 -8.059 -12.898 1.00 93.00 117 ALA A C 1
ATOM 818 O O . ALA A 1 117 ? 12.273 -7.051 -12.490 1.00 93.00 117 ALA A O 1
ATOM 819 N N . CYS A 1 118 ? 10.398 -8.282 -12.659 1.00 94.88 118 CYS A N 1
ATOM 820 C CA . CYS A 1 118 ? 9.574 -7.442 -11.799 1.00 94.88 118 CYS A CA 1
ATOM 821 C C . CYS A 1 118 ? 10.075 -7.524 -10.330 1.00 94.88 118 CYS A C 1
ATOM 823 O O . CYS A 1 118 ? 10.401 -8.615 -9.862 1.00 94.88 118 CYS A O 1
ATOM 825 N N . PRO A 1 119 ? 10.191 -6.408 -9.579 1.00 92.62 119 PRO A N 1
ATOM 826 C CA . PRO A 1 119 ? 10.900 -6.347 -8.283 1.00 92.62 119 PRO A CA 1
ATOM 827 C C . PRO A 1 119 ? 10.103 -6.846 -7.064 1.00 92.62 119 PRO A C 1
ATOM 829 O O . PRO A 1 119 ? 10.524 -6.607 -5.933 1.00 92.62 119 PRO A O 1
ATOM 832 N N . ASP A 1 120 ? 8.927 -7.428 -7.281 1.00 94.56 120 ASP A N 1
ATOM 833 C CA . ASP A 1 120 ? 7.895 -7.652 -6.270 1.00 94.56 120 ASP A CA 1
ATOM 834 C C . ASP A 1 120 ? 7.307 -6.371 -5.616 1.00 94.56 120 ASP A C 1
ATOM 836 O O . ASP A 1 120 ? 7.818 -5.259 -5.763 1.00 94.56 120 ASP A O 1
ATOM 840 N N . PHE A 1 121 ? 6.183 -6.516 -4.909 1.00 95.31 121 PHE A N 1
ATOM 841 C CA . PHE A 1 121 ? 5.531 -5.470 -4.116 1.00 95.31 121 PHE A CA 1
ATOM 842 C C . PHE A 1 121 ? 5.036 -6.050 -2.789 1.00 95.31 121 PHE A C 1
ATOM 844 O O . PHE A 1 121 ? 4.084 -6.825 -2.768 1.00 95.31 121 PHE A O 1
ATOM 851 N N . GLU A 1 122 ? 5.648 -5.666 -1.668 1.00 94.19 122 GLU A N 1
ATOM 852 C CA . GLU A 1 122 ? 5.293 -6.152 -0.324 1.00 94.19 122 GLU A CA 1
ATOM 853 C C . GLU A 1 122 ? 5.149 -7.694 -0.250 1.00 94.19 122 GLU A C 1
ATOM 855 O O . GLU A 1 122 ? 4.226 -8.211 0.396 1.00 94.19 122 GLU A O 1
ATOM 860 N N . GLY A 1 123 ? 6.021 -8.436 -0.949 1.00 92.94 123 GLY A N 1
ATOM 861 C CA . GLY A 1 123 ? 5.983 -9.903 -1.014 1.00 92.94 123 GLY A CA 1
ATOM 862 C C . GLY A 1 123 ? 4.774 -10.496 -1.750 1.00 92.94 123 GLY A C 1
ATOM 863 O O . GLY A 1 123 ? 4.361 -11.610 -1.431 1.00 92.94 123 GLY A O 1
ATOM 864 N N . ALA A 1 124 ? 4.128 -9.749 -2.650 1.00 94.31 124 ALA A N 1
ATOM 865 C CA . ALA A 1 124 ? 2.931 -10.196 -3.367 1.00 94.31 124 ALA A CA 1
ATOM 866 C C . ALA A 1 124 ? 3.207 -11.224 -4.483 1.00 94.31 124 ALA A C 1
ATOM 868 O O . ALA A 1 124 ? 2.258 -11.769 -5.045 1.00 94.31 124 ALA A O 1
ATOM 869 N N . GLY A 1 125 ? 4.472 -11.503 -4.805 1.00 95.56 125 GLY A N 1
ATOM 870 C CA . GLY A 1 125 ? 4.868 -12.422 -5.870 1.00 95.56 125 GLY A CA 1
ATOM 871 C C . GLY A 1 125 ? 4.869 -11.794 -7.267 1.00 95.56 125 GLY A C 1
ATOM 872 O O . GLY A 1 125 ? 4.753 -12.513 -8.258 1.00 95.56 125 GLY A O 1
ATOM 873 N N . CYS A 1 126 ? 5.006 -10.470 -7.378 1.00 96.12 126 CYS A N 1
ATOM 874 C CA . CYS A 1 126 ? 5.143 -9.788 -8.668 1.00 96.12 126 CYS A CA 1
ATOM 875 C C . CYS A 1 126 ? 6.572 -9.946 -9.206 1.00 96.12 126 CYS A C 1
ATOM 877 O O . CYS A 1 126 ? 7.358 -9.003 -9.180 1.00 96.12 126 CYS A O 1
ATOM 879 N N . THR A 1 127 ? 6.919 -11.156 -9.652 1.00 95.19 127 THR A N 1
ATOM 880 C CA . THR A 1 127 ? 8.285 -11.558 -10.042 1.00 95.19 127 THR A CA 1
ATOM 881 C C . THR A 1 127 ? 8.382 -12.057 -11.486 1.00 95.19 127 THR A C 1
ATOM 883 O O . THR A 1 127 ? 9.329 -12.755 -11.847 1.00 95.19 127 THR A O 1
ATOM 886 N N . ASN A 1 128 ? 7.407 -11.717 -12.337 1.00 95.25 128 ASN A N 1
ATOM 887 C CA . ASN A 1 128 ? 7.421 -12.125 -13.740 1.00 95.25 128 ASN A CA 1
ATOM 888 C C . ASN A 1 128 ? 8.635 -11.554 -14.491 1.00 95.25 128 ASN A C 1
ATOM 890 O O . ASN A 1 128 ? 9.120 -10.462 -14.179 1.00 95.25 128 ASN A O 1
ATOM 894 N N . ALA A 1 129 ? 9.089 -12.292 -15.506 1.00 93.81 129 ALA A N 1
ATOM 895 C CA . ALA A 1 129 ? 10.086 -11.812 -16.453 1.00 93.81 129 ALA A CA 1
ATOM 896 C C . ALA A 1 129 ? 9.542 -10.620 -17.256 1.00 93.81 129 ALA A C 1
ATOM 898 O O . ALA A 1 129 ? 8.330 -10.510 -17.486 1.00 93.81 129 ALA A O 1
ATOM 899 N N . ILE A 1 130 ? 10.447 -9.728 -17.655 1.00 91.94 130 ILE A N 1
ATOM 900 C CA . ILE A 1 130 ? 10.152 -8.556 -18.479 1.00 91.94 130 ILE A CA 1
ATOM 901 C C . ILE A 1 130 ? 11.098 -8.589 -19.680 1.00 91.94 130 ILE A C 1
ATOM 903 O O . ILE A 1 130 ? 12.199 -8.044 -19.640 1.00 91.94 130 ILE A O 1
ATOM 907 N N . ASP A 1 131 ? 10.654 -9.264 -20.735 1.00 88.06 131 ASP A N 1
ATOM 908 C CA . ASP A 1 131 ? 11.398 -9.371 -21.995 1.00 88.06 131 ASP A CA 1
ATOM 909 C C . ASP A 1 131 ? 10.947 -8.307 -23.014 1.00 88.06 131 ASP A C 1
ATOM 911 O O . ASP A 1 131 ? 11.719 -7.879 -23.871 1.00 88.06 131 ASP A O 1
ATOM 915 N N . ASP A 1 132 ? 9.696 -7.857 -22.892 1.00 87.56 132 ASP A N 1
ATOM 916 C CA . ASP A 1 132 ? 8.997 -6.985 -23.831 1.00 87.56 132 ASP A CA 1
ATOM 917 C C . ASP A 1 132 ? 7.934 -6.121 -23.120 1.00 87.56 132 ASP A C 1
ATOM 919 O O . ASP A 1 132 ? 7.814 -6.121 -21.883 1.00 87.56 132 ASP A O 1
ATOM 923 N N . CYS A 1 133 ? 7.132 -5.372 -23.890 1.00 91.31 133 CYS A N 1
ATOM 924 C CA . CYS A 1 133 ? 6.134 -4.486 -23.295 1.00 91.31 133 CYS A CA 1
ATOM 925 C C . CYS A 1 133 ? 4.926 -5.185 -22.675 1.00 91.31 133 CYS A C 1
ATOM 927 O O . CYS A 1 133 ? 4.275 -4.596 -21.804 1.00 91.31 133 CYS A O 1
ATOM 929 N N . ALA A 1 134 ? 4.668 -6.446 -23.026 1.00 92.62 134 ALA A N 1
ATOM 930 C CA . ALA A 1 134 ? 3.650 -7.255 -22.370 1.00 92.62 134 ALA A CA 1
ATOM 931 C C . ALA A 1 134 ? 4.133 -7.684 -20.979 1.00 92.62 134 ALA A C 1
ATOM 933 O O . ALA A 1 134 ? 3.366 -7.623 -20.012 1.00 92.62 134 ALA A O 1
ATOM 934 N N . GLY A 1 135 ? 5.414 -8.040 -20.847 1.00 93.31 135 GLY A N 1
ATOM 935 C CA . GLY A 1 135 ? 6.049 -8.348 -19.566 1.00 93.31 135 GLY A CA 1
ATOM 936 C C . GLY A 1 135 ? 5.990 -7.173 -18.587 1.00 93.31 135 GLY A C 1
ATOM 937 O O . GLY A 1 135 ? 5.613 -7.343 -17.422 1.00 93.31 135 GLY A O 1
ATOM 938 N N . ALA A 1 136 ? 6.262 -5.954 -19.057 1.00 92.94 136 ALA A N 1
ATOM 939 C CA . ALA A 1 136 ? 6.168 -4.767 -18.211 1.00 92.94 136 ALA A CA 1
ATOM 940 C C . ALA A 1 136 ? 4.728 -4.383 -17.863 1.00 92.94 136 ALA A C 1
ATOM 942 O O . ALA A 1 136 ? 4.454 -4.052 -16.710 1.00 92.94 136 ALA A O 1
ATOM 943 N N . ALA A 1 137 ? 3.789 -4.470 -18.813 1.00 94.56 137 ALA A N 1
ATOM 944 C CA . ALA A 1 137 ? 2.368 -4.270 -18.522 1.00 94.56 137 ALA A CA 1
ATOM 945 C C . ALA A 1 137 ? 1.870 -5.274 -17.468 1.00 94.56 137 ALA A C 1
ATOM 947 O O . ALA A 1 137 ? 1.171 -4.890 -16.529 1.00 94.56 137 ALA A O 1
ATOM 948 N N . THR A 1 138 ? 2.305 -6.534 -17.560 1.00 96.50 138 THR A N 1
ATOM 949 C CA . THR A 1 138 ? 2.007 -7.586 -16.576 1.00 96.50 138 THR A CA 1
ATOM 950 C C . THR A 1 138 ? 2.593 -7.254 -15.203 1.00 96.50 138 THR A C 1
ATOM 952 O O . THR A 1 138 ? 1.880 -7.334 -14.199 1.00 96.50 138 THR A O 1
ATOM 955 N N . CYS A 1 139 ? 3.857 -6.819 -15.155 1.00 96.62 139 CYS A N 1
ATOM 956 C CA . CYS A 1 139 ? 4.512 -6.394 -13.918 1.00 96.62 139 CYS A CA 1
ATOM 957 C C . CYS A 1 139 ? 3.753 -5.237 -13.259 1.00 96.62 139 CYS A C 1
ATOM 959 O O . CYS A 1 139 ? 3.385 -5.311 -12.084 1.00 96.62 139 CYS A O 1
ATOM 961 N N . GLU A 1 140 ? 3.441 -4.190 -14.025 1.00 96.69 140 GLU A N 1
ATOM 962 C CA . GLU A 1 140 ? 2.712 -3.039 -13.507 1.00 96.69 140 GLU A CA 1
ATOM 963 C C . GLU A 1 140 ? 1.280 -3.398 -13.110 1.00 96.69 140 GLU A C 1
ATOM 965 O O . GLU A 1 140 ? 0.800 -2.906 -12.090 1.00 96.69 140 GLU A O 1
ATOM 970 N N . SER A 1 141 ? 0.599 -4.292 -13.831 1.00 97.69 141 SER A N 1
ATOM 971 C CA . SER A 1 141 ? -0.705 -4.795 -13.396 1.00 97.69 141 SER A CA 1
ATOM 972 C C . SER A 1 141 ? -0.606 -5.475 -12.035 1.00 97.69 141 SER A C 1
ATOM 974 O O . SER A 1 141 ? -1.412 -5.178 -11.154 1.00 97.69 141 SER A O 1
ATOM 976 N N . CYS A 1 142 ? 0.382 -6.354 -11.848 1.00 98.25 142 CYS A N 1
ATOM 977 C CA . CYS A 1 142 ? 0.578 -7.076 -10.596 1.00 98.25 142 CYS A CA 1
ATOM 978 C C . CYS A 1 142 ? 0.862 -6.118 -9.436 1.00 98.25 142 CYS A C 1
ATOM 980 O O . CYS A 1 142 ? 0.147 -6.140 -8.435 1.00 98.25 142 CYS A O 1
ATOM 982 N N . ILE A 1 143 ? 1.845 -5.223 -9.591 1.00 97.56 143 ILE A N 1
ATOM 983 C CA . ILE A 1 143 ? 2.230 -4.257 -8.552 1.00 97.56 143 ILE A CA 1
ATOM 984 C C . ILE A 1 143 ? 1.042 -3.374 -8.165 1.00 97.56 143 ILE A C 1
ATOM 986 O O . ILE A 1 143 ? 0.820 -3.098 -6.987 1.00 97.56 143 ILE A O 1
ATOM 990 N N . ASN A 1 144 ? 0.254 -2.924 -9.141 1.00 97.88 144 ASN A N 1
ATOM 991 C CA . ASN A 1 144 ? -0.842 -1.997 -8.885 1.00 97.88 144 ASN A CA 1
ATOM 992 C C . ASN A 1 144 ? -2.083 -2.672 -8.303 1.00 97.88 144 ASN A C 1
ATOM 994 O O . ASN A 1 144 ? -2.767 -2.058 -7.477 1.00 97.88 144 ASN A O 1
ATOM 998 N N . ASP A 1 145 ? -2.352 -3.919 -8.679 1.00 96.75 145 ASP A N 1
ATOM 999 C CA . ASP A 1 145 ? -3.380 -4.727 -8.032 1.00 96.75 145 ASP A CA 1
ATOM 1000 C C . ASP A 1 145 ? -2.966 -5.084 -6.600 1.00 96.75 145 ASP A C 1
ATOM 1002 O O . ASP A 1 145 ? -3.764 -4.886 -5.685 1.00 96.75 145 ASP A O 1
ATOM 1006 N N . ALA A 1 146 ? -1.708 -5.480 -6.374 1.00 97.06 146 ALA A N 1
ATOM 1007 C CA . ALA A 1 146 ? -1.165 -5.732 -5.041 1.00 97.06 146 ALA A CA 1
ATOM 1008 C C . ALA A 1 146 ? -1.230 -4.477 -4.160 1.00 97.06 146 ALA A C 1
ATOM 1010 O O . ALA A 1 146 ? -1.768 -4.519 -3.057 1.00 97.06 146 ALA A O 1
ATOM 1011 N N . ALA A 1 147 ? -0.780 -3.321 -4.653 1.00 97.19 147 ALA A N 1
ATOM 1012 C CA . ALA A 1 147 ? -0.875 -2.058 -3.922 1.00 97.19 147 ALA A CA 1
ATOM 1013 C C . ALA A 1 147 ? -2.324 -1.698 -3.562 1.00 97.19 147 ALA A C 1
ATOM 1015 O O . ALA A 1 147 ? -2.585 -1.221 -2.454 1.00 97.19 147 ALA A O 1
ATOM 1016 N N . SER A 1 148 ? -3.263 -1.946 -4.482 1.00 97.38 148 SER A N 1
ATOM 1017 C CA . SER A 1 148 ? -4.694 -1.714 -4.268 1.00 97.38 148 SER A CA 1
ATOM 1018 C C . SER A 1 148 ? -5.284 -2.673 -3.228 1.00 97.38 148 SER A C 1
ATOM 1020 O O . SER A 1 148 ? -6.028 -2.244 -2.348 1.00 97.38 148 SER A O 1
ATOM 1022 N N . ASP A 1 149 ? -4.926 -3.953 -3.281 1.00 95.69 149 ASP A N 1
ATOM 1023 C CA . ASP A 1 149 ? -5.344 -4.958 -2.303 1.00 95.69 149 ASP A CA 1
ATOM 1024 C C . ASP A 1 149 ? -4.795 -4.652 -0.903 1.00 95.69 149 ASP A C 1
ATOM 1026 O O . ASP A 1 149 ? -5.542 -4.622 0.075 1.00 95.69 149 ASP A O 1
ATOM 1030 N N . ARG A 1 150 ? -3.508 -4.308 -0.798 1.00 95.19 150 ARG A N 1
ATOM 1031 C CA . ARG A 1 150 ? -2.857 -3.969 0.473 1.00 95.19 150 ARG A CA 1
ATOM 1032 C C . ARG A 1 150 ? -3.473 -2.736 1.131 1.00 95.19 150 ARG A C 1
ATOM 1034 O O . ARG A 1 150 ? -3.663 -2.726 2.352 1.00 95.19 150 ARG A O 1
ATOM 1041 N N . ILE A 1 151 ? -3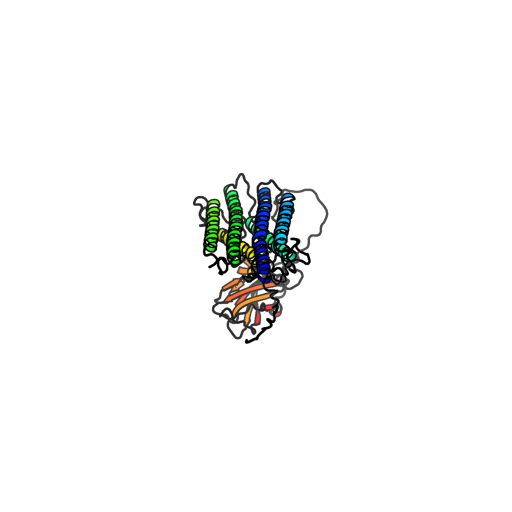.809 -1.698 0.355 1.00 96.56 151 ILE A N 1
ATOM 1042 C CA . ILE A 1 151 ? -4.480 -0.513 0.907 1.00 96.56 151 ILE A CA 1
ATOM 1043 C C . ILE A 1 151 ? -5.930 -0.813 1.301 1.00 96.56 151 ILE A C 1
ATOM 1045 O O . ILE A 1 151 ? -6.379 -0.358 2.350 1.00 96.56 151 ILE A O 1
ATOM 1049 N N . LEU A 1 152 ? -6.658 -1.621 0.528 1.00 96.12 152 LEU A N 1
ATOM 1050 C CA . LEU A 1 152 ? -8.018 -2.025 0.888 1.00 96.12 152 LEU A CA 1
ATOM 1051 C C . LEU A 1 152 ? -8.032 -2.915 2.127 1.00 96.12 152 LEU A C 1
ATOM 1053 O O . LEU A 1 152 ? -8.843 -2.681 3.015 1.00 96.12 152 LEU A O 1
ATOM 1057 N N . THR A 1 153 ? -7.102 -3.858 2.242 1.00 93.94 153 THR A N 1
ATOM 1058 C CA . THR A 1 153 ? -6.932 -4.702 3.429 1.00 93.94 153 THR A CA 1
ATOM 1059 C C . THR A 1 153 ? -6.653 -3.855 4.666 1.00 93.94 153 THR A C 1
ATOM 1061 O O . THR A 1 153 ? -7.330 -4.022 5.678 1.00 93.94 153 THR A O 1
ATOM 1064 N N . LEU A 1 154 ? -5.747 -2.873 4.576 1.00 93.75 154 LEU A N 1
ATOM 1065 C CA . LEU A 1 154 ? -5.494 -1.933 5.673 1.00 93.75 154 LEU A CA 1
ATOM 1066 C C . LEU A 1 154 ? -6.767 -1.184 6.092 1.00 93.75 154 LEU A C 1
ATOM 1068 O O . LEU A 1 154 ? -7.047 -1.043 7.279 1.00 93.75 154 LEU A O 1
ATOM 1072 N N . LEU A 1 155 ? -7.520 -0.670 5.118 1.00 95.06 155 LEU A N 1
ATOM 1073 C CA . LEU A 1 155 ? -8.640 0.231 5.382 1.00 95.06 155 LEU A CA 1
ATOM 1074 C C . LEU A 1 155 ? -9.935 -0.498 5.751 1.00 95.06 155 LEU A C 1
ATOM 1076 O O . LEU A 1 155 ? -10.729 0.042 6.516 1.00 95.06 155 LEU A O 1
ATOM 1080 N N . TYR A 1 156 ? -10.171 -1.692 5.212 1.00 93.44 156 TYR A N 1
ATOM 1081 C CA . TYR A 1 156 ? -11.415 -2.446 5.366 1.00 93.44 156 TYR A CA 1
ATOM 1082 C C . TYR A 1 156 ? -11.259 -3.726 6.181 1.00 93.44 156 TYR A C 1
ATOM 1084 O O . TYR A 1 156 ? -12.207 -4.078 6.882 1.00 93.44 156 TYR A O 1
ATOM 1092 N N . GLY A 1 157 ? -10.116 -4.411 6.092 1.00 87.31 157 GLY A N 1
ATOM 1093 C CA . GLY A 1 157 ? -9.955 -5.795 6.548 1.00 87.31 157 GLY A CA 1
ATOM 1094 C C . GLY A 1 157 ? -10.151 -5.996 8.048 1.00 87.31 157 GLY A C 1
ATOM 1095 O O . GLY A 1 157 ? -10.582 -7.064 8.468 1.00 87.31 157 GLY A O 1
ATOM 1096 N N . HIS A 1 158 ? -9.900 -4.959 8.846 1.00 85.00 158 HIS A N 1
ATOM 1097 C CA . HIS A 1 158 ? -9.942 -5.072 10.304 1.00 85.00 158 HIS A CA 1
ATOM 1098 C C . HIS A 1 158 ? -11.168 -4.412 10.940 1.00 85.00 158 HIS A C 1
ATOM 1100 O O . HIS A 1 158 ? -11.587 -4.804 12.022 1.00 85.00 158 HIS A O 1
ATOM 1106 N N . LEU A 1 159 ? -11.814 -3.460 10.261 1.00 88.12 159 LEU A N 1
ATOM 1107 C CA . LEU A 1 159 ? -12.879 -2.678 10.889 1.00 88.12 159 LEU A CA 1
ATOM 1108 C C . LEU A 1 159 ? -14.045 -3.558 11.351 1.00 88.12 159 LEU A C 1
ATOM 1110 O O . LEU A 1 159 ? -14.668 -4.248 10.535 1.00 88.12 159 LEU A O 1
ATOM 1114 N N . ALA A 1 160 ? -14.403 -3.421 12.626 1.00 81.62 160 ALA A N 1
ATOM 1115 C CA . ALA A 1 160 ? -15.474 -4.184 13.245 1.00 81.62 160 ALA A CA 1
ATOM 1116 C C . ALA A 1 160 ? -16.823 -3.960 12.527 1.00 81.62 160 ALA A C 1
ATOM 1118 O O . ALA A 1 160 ? -17.103 -2.844 12.064 1.00 81.62 160 ALA A O 1
ATOM 1119 N N . PRO A 1 161 ? -17.691 -4.983 12.433 1.00 82.50 161 PRO A N 1
ATOM 1120 C CA . PRO A 1 161 ? -19.072 -4.793 12.009 1.00 82.50 161 PRO A CA 1
ATOM 1121 C C . PRO A 1 161 ? -19.771 -3.743 12.879 1.00 82.50 161 PRO A C 1
ATOM 1123 O O . PRO A 1 161 ? -19.530 -3.663 14.080 1.00 82.50 161 PRO A O 1
ATOM 1126 N N . THR A 1 162 ? -20.652 -2.944 12.276 1.00 86.38 162 THR A N 1
ATOM 1127 C CA . THR A 1 162 ? -21.422 -1.927 13.003 1.00 86.38 162 THR A CA 1
ATOM 1128 C C . THR A 1 162 ? -22.916 -2.126 12.831 1.00 86.38 162 THR A C 1
ATOM 1130 O O . THR A 1 162 ? -23.406 -2.328 11.719 1.00 86.38 162 THR A O 1
ATOM 1133 N N . ASP A 1 163 ? -23.666 -1.994 13.923 1.00 83.44 163 ASP A N 1
ATOM 1134 C CA . ASP A 1 163 ? -25.116 -1.862 13.860 1.00 83.44 163 ASP A CA 1
ATOM 1135 C C . ASP A 1 163 ? -25.486 -0.420 13.486 1.00 83.44 163 ASP A C 1
ATOM 1137 O O . ASP A 1 163 ? -25.307 0.541 14.237 1.00 83.44 163 ASP A O 1
ATOM 1141 N N . SER A 1 164 ? -26.055 -0.271 12.291 1.00 79.56 164 SER A N 1
ATOM 1142 C CA . SER A 1 164 ? -26.503 1.013 11.744 1.00 79.56 164 SER A CA 1
ATOM 1143 C C . SER A 1 164 ? -27.503 1.783 12.626 1.00 79.56 164 SER A C 1
ATOM 1145 O O . SER A 1 164 ? -27.611 3.008 12.490 1.00 79.56 164 SER A O 1
ATOM 1147 N N . LYS A 1 165 ? -28.233 1.105 13.521 1.00 84.00 165 LYS A N 1
ATOM 1148 C CA . LYS A 1 165 ? -29.231 1.719 14.407 1.00 84.00 165 LYS A CA 1
ATOM 1149 C C . LYS A 1 165 ? -28.596 2.279 15.674 1.00 84.00 165 LYS A C 1
ATOM 1151 O O . LYS A 1 165 ? -28.953 3.386 16.077 1.00 84.00 165 LYS A O 1
ATOM 1156 N N . THR A 1 166 ? -27.652 1.548 16.262 1.00 89.56 166 THR A N 1
ATOM 1157 C CA . THR A 1 166 ? -27.095 1.828 17.595 1.00 89.56 166 THR A CA 1
ATOM 1158 C C . THR A 1 166 ? -25.692 2.443 17.553 1.00 89.56 166 THR A C 1
ATOM 1160 O O . THR A 1 166 ? -25.333 3.199 18.450 1.00 89.56 166 THR A O 1
ATOM 1163 N N . GLN A 1 167 ? -24.924 2.236 16.478 1.00 90.94 167 GLN A N 1
ATOM 1164 C CA . GLN A 1 167 ? -23.506 2.614 16.373 1.00 90.94 167 GLN A CA 1
ATOM 1165 C C . GLN A 1 167 ? -23.230 3.629 15.247 1.00 90.94 167 GLN A C 1
ATOM 1167 O O . GLN A 1 167 ? -22.239 3.548 14.517 1.00 90.94 167 GLN A O 1
ATOM 1172 N N . LYS A 1 168 ? -24.101 4.637 15.095 1.00 90.75 168 LYS A N 1
ATOM 1173 C CA . LYS A 1 168 ? -23.986 5.655 14.027 1.00 90.75 168 LYS A CA 1
ATOM 1174 C C . LYS A 1 168 ? -22.646 6.406 14.037 1.00 90.75 168 LYS A C 1
ATOM 1176 O O . LYS A 1 168 ? -22.105 6.678 12.965 1.00 90.75 168 LYS A O 1
ATOM 1181 N N . GLY A 1 169 ? -22.123 6.738 15.222 1.00 91.00 169 GLY A N 1
ATOM 1182 C CA . GLY A 1 169 ? -20.837 7.430 15.386 1.00 91.00 169 GLY A CA 1
ATOM 1183 C C . GLY A 1 169 ? -19.660 6.583 14.902 1.00 91.00 169 GLY A C 1
ATOM 1184 O O . GLY A 1 169 ? -18.910 7.013 14.028 1.00 91.00 169 GLY A O 1
ATOM 1185 N N . LEU A 1 170 ? -19.581 5.338 15.374 1.00 92.69 170 LEU A N 1
ATOM 1186 C CA . LEU A 1 170 ? -18.563 4.373 14.965 1.00 92.69 170 LEU A CA 1
ATOM 1187 C C . LEU A 1 170 ? -18.605 4.104 13.451 1.00 92.69 170 LEU A C 1
ATOM 1189 O O . LEU A 1 170 ? -17.582 4.207 12.776 1.00 92.69 170 LEU A O 1
ATOM 1193 N N . ARG A 1 171 ? -19.795 3.886 12.873 1.00 92.31 171 ARG A N 1
ATOM 1194 C CA . ARG A 1 171 ? -19.952 3.715 11.417 1.00 92.31 171 ARG A CA 1
ATOM 1195 C C . ARG A 1 171 ? -19.474 4.940 10.634 1.00 92.31 171 ARG A C 1
ATOM 1197 O O . ARG A 1 171 ? -18.855 4.797 9.577 1.00 92.31 171 ARG A O 1
ATOM 1204 N N . ARG A 1 172 ? -19.761 6.153 11.122 1.00 93.38 172 ARG A N 1
ATOM 1205 C CA . ARG A 1 172 ? -19.281 7.403 10.510 1.00 93.38 172 ARG A CA 1
ATOM 1206 C C . ARG A 1 172 ? -17.754 7.493 10.568 1.00 93.38 172 ARG A C 1
ATOM 1208 O O . ARG A 1 172 ? -17.157 7.851 9.556 1.00 93.38 172 ARG A O 1
ATOM 1215 N N . CYS A 1 173 ? -17.147 7.139 11.699 1.00 95.38 173 CYS A N 1
ATOM 1216 C CA . CYS A 1 173 ? -15.695 7.091 11.867 1.00 95.38 173 CYS A CA 1
ATOM 1217 C C . CYS A 1 173 ? -15.040 6.097 10.890 1.00 95.38 173 CYS A C 1
ATOM 1219 O O . CYS A 1 173 ? -14.208 6.489 10.075 1.00 95.38 173 CYS A O 1
ATOM 1221 N N . GLN A 1 174 ? -15.502 4.845 10.866 1.00 95.38 174 GLN A N 1
ATOM 1222 C CA . GLN A 1 174 ? -15.034 3.804 9.940 1.00 95.38 174 GLN A CA 1
ATOM 1223 C C . GLN A 1 174 ? -15.183 4.199 8.457 1.00 95.38 174 GLN A C 1
ATOM 1225 O O . GLN A 1 174 ? -14.299 3.956 7.632 1.00 95.38 174 GLN A O 1
ATOM 1230 N N . THR A 1 175 ? -16.293 4.859 8.107 1.00 95.19 175 THR A N 1
ATOM 1231 C CA . THR A 1 175 ? -16.516 5.382 6.747 1.00 95.19 175 THR A CA 1
ATOM 1232 C C . THR A 1 175 ? -15.524 6.495 6.403 1.00 95.19 175 THR A C 1
ATOM 1234 O O . THR A 1 175 ? -15.073 6.584 5.266 1.00 95.19 175 THR A O 1
ATOM 1237 N N . ALA A 1 176 ? -15.182 7.361 7.360 1.00 96.94 176 ALA A N 1
ATOM 1238 C CA . ALA A 1 176 ? -14.189 8.408 7.142 1.00 96.94 176 ALA A CA 1
ATOM 1239 C C . ALA A 1 176 ? -12.782 7.821 6.971 1.00 96.94 176 ALA A C 1
ATOM 1241 O O . ALA A 1 176 ? -12.086 8.219 6.044 1.00 96.94 176 ALA A O 1
ATOM 1242 N N . ILE A 1 177 ? -12.404 6.838 7.794 1.00 96.56 177 ILE A N 1
ATOM 1243 C CA . ILE A 1 177 ? -11.131 6.107 7.688 1.00 96.56 177 ILE A CA 1
ATOM 1244 C C . ILE A 1 177 ? -10.943 5.536 6.278 1.00 96.56 177 ILE A C 1
ATOM 1246 O O . ILE A 1 177 ? -9.977 5.872 5.594 1.00 96.56 177 ILE A O 1
ATOM 1250 N N . THR A 1 178 ? -11.903 4.737 5.811 1.00 96.81 178 THR A N 1
ATOM 1251 C CA . THR A 1 178 ? -11.841 4.103 4.483 1.00 96.81 178 THR A CA 1
ATOM 1252 C C . THR A 1 178 ? -11.833 5.130 3.356 1.00 96.81 178 THR A C 1
ATOM 1254 O O . THR A 1 178 ? -10.971 5.096 2.480 1.00 96.81 178 THR A O 1
ATOM 1257 N N . LYS A 1 179 ? -12.760 6.091 3.384 1.00 97.62 179 LYS A N 1
ATOM 1258 C CA . LYS A 1 179 ? -12.898 7.102 2.331 1.00 97.62 179 LYS A CA 1
ATOM 1259 C C . LYS A 1 179 ? -11.669 7.999 2.211 1.00 97.62 179 LYS A C 1
ATOM 1261 O O . LYS A 1 179 ? -11.219 8.268 1.099 1.00 97.62 179 LYS A O 1
ATOM 1266 N N . GLU A 1 180 ? -11.170 8.518 3.327 1.00 98.38 180 GLU A N 1
ATOM 1267 C CA . GLU A 1 180 ? -10.072 9.484 3.310 1.00 98.38 180 GLU A CA 1
ATOM 1268 C C . GLU A 1 180 ? -8.711 8.797 3.129 1.00 98.38 180 GLU A C 1
ATOM 1270 O O . GLU A 1 180 ? -7.852 9.365 2.460 1.00 98.38 180 GLU A O 1
ATOM 1275 N N . GLY A 1 181 ? -8.542 7.551 3.593 1.00 98.06 181 GLY A N 1
ATOM 1276 C CA . GLY A 1 181 ? -7.376 6.725 3.259 1.00 98.06 181 GLY A CA 1
ATOM 1277 C C . GLY A 1 181 ? -7.264 6.440 1.756 1.00 98.06 181 GLY A C 1
ATOM 1278 O O . GLY A 1 181 ? -6.214 6.670 1.158 1.00 98.06 181 GLY A O 1
ATOM 1279 N N . LEU A 1 182 ? -8.368 6.040 1.108 1.00 98.38 182 LEU A N 1
ATOM 1280 C CA . LEU A 1 182 ? -8.400 5.824 -0.347 1.00 98.38 182 LEU A CA 1
ATOM 1281 C C . LEU A 1 182 ? -8.107 7.109 -1.131 1.00 98.38 182 LEU A C 1
ATOM 1283 O O . LEU A 1 182 ? -7.288 7.106 -2.049 1.00 98.38 182 LEU A O 1
ATOM 1287 N N . LYS A 1 183 ? -8.734 8.227 -0.747 1.00 98.38 183 LYS A N 1
ATOM 1288 C CA . LYS A 1 183 ? -8.467 9.531 -1.371 1.00 98.38 183 LYS A CA 1
ATOM 1289 C C . LYS A 1 183 ? -7.013 9.956 -1.225 1.00 98.38 183 LYS A C 1
ATOM 1291 O O . LYS A 1 183 ? -6.463 10.512 -2.173 1.00 98.38 183 LYS A O 1
ATOM 1296 N N . LEU A 1 184 ? -6.411 9.738 -0.055 1.00 98.50 184 LEU A N 1
ATOM 1297 C CA . LEU A 1 184 ? -5.007 10.051 0.174 1.00 98.50 184 LEU A CA 1
ATOM 1298 C C . LEU A 1 184 ? -4.121 9.231 -0.759 1.00 98.50 184 LEU A C 1
ATOM 1300 O O . LEU A 1 184 ? -3.325 9.817 -1.483 1.00 98.50 184 LEU A O 1
ATOM 1304 N N . PHE A 1 185 ? -4.311 7.911 -0.812 1.00 98.44 185 PHE A N 1
ATOM 1305 C CA . PHE A 1 185 ? -3.565 7.041 -1.720 1.00 98.44 185 PHE A CA 1
ATOM 1306 C C . PHE A 1 185 ? -3.675 7.510 -3.184 1.00 98.44 185 PHE A C 1
ATOM 1308 O O . PHE A 1 185 ? -2.663 7.707 -3.859 1.00 98.44 185 PHE A O 1
ATOM 1315 N N . GLU A 1 186 ? -4.889 7.782 -3.676 1.00 98.31 186 GLU A N 1
ATOM 1316 C CA . GLU A 1 186 ? -5.102 8.276 -5.043 1.00 98.31 186 GLU A CA 1
ATOM 1317 C C . GLU A 1 186 ? -4.475 9.657 -5.293 1.00 98.31 186 GLU A C 1
ATOM 1319 O O . GLU A 1 186 ? -3.905 9.899 -6.365 1.00 98.31 186 GLU A O 1
ATOM 1324 N N . ALA A 1 187 ? -4.588 10.576 -4.329 1.00 98.38 187 ALA A N 1
ATOM 1325 C CA . ALA A 1 187 ? -4.002 11.909 -4.410 1.00 98.38 187 ALA A CA 1
ATOM 1326 C C . ALA A 1 187 ? -2.472 11.836 -4.442 1.00 98.38 187 ALA A C 1
ATOM 1328 O O . ALA A 1 187 ? -1.852 12.499 -5.277 1.00 98.38 187 ALA A O 1
ATOM 1329 N N . SER A 1 188 ? -1.879 10.986 -3.601 1.00 98.44 188 SER A N 1
ATOM 1330 C CA . SER A 1 188 ? -0.438 10.761 -3.546 1.00 98.44 188 SER A CA 1
ATOM 1331 C C . SER A 1 188 ? 0.097 10.214 -4.856 1.00 98.44 188 SER A C 1
ATOM 1333 O O . SER A 1 188 ? 1.023 10.794 -5.424 1.00 98.44 188 SER A O 1
ATOM 1335 N N . ARG A 1 189 ? -0.537 9.173 -5.406 1.00 98.19 189 ARG A N 1
ATOM 1336 C CA . ARG A 1 189 ? -0.122 8.632 -6.704 1.00 98.19 189 ARG A CA 1
ATOM 1337 C C . ARG A 1 189 ? -0.245 9.664 -7.815 1.00 98.19 189 ARG A C 1
ATOM 1339 O O . ARG A 1 189 ? 0.680 9.839 -8.597 1.00 98.19 189 ARG A O 1
ATOM 1346 N N . ARG A 1 190 ? -1.356 10.405 -7.869 1.00 98.31 190 ARG A N 1
ATOM 1347 C CA . ARG A 1 190 ? -1.564 11.457 -8.877 1.00 98.31 190 ARG A CA 1
ATOM 1348 C C . ARG A 1 190 ? -0.504 12.554 -8.791 1.00 98.31 190 ARG A C 1
ATOM 1350 O O . ARG A 1 190 ? -0.071 13.042 -9.833 1.00 98.31 190 ARG A O 1
ATOM 1357 N N . ALA A 1 191 ? -0.127 12.969 -7.583 1.00 98.44 191 ALA A N 1
ATOM 1358 C CA . ALA A 1 191 ? 0.916 13.968 -7.376 1.00 98.44 191 ALA A CA 1
ATOM 1359 C C . ALA A 1 191 ? 2.273 13.450 -7.878 1.00 98.44 191 ALA A C 1
ATOM 1361 O O . ALA A 1 191 ? 2.910 14.108 -8.697 1.00 98.44 191 ALA A O 1
ATOM 1362 N N . LEU A 1 192 ? 2.654 12.234 -7.482 1.00 98.25 192 LEU A N 1
ATOM 1363 C CA . LEU A 1 192 ? 3.912 11.606 -7.891 1.00 98.25 192 LEU A CA 1
ATOM 1364 C C . LEU A 1 192 ? 3.978 11.345 -9.401 1.00 98.25 192 LEU A C 1
ATOM 1366 O O . LEU A 1 192 ? 4.968 11.695 -10.031 1.00 98.25 192 LEU A O 1
ATOM 1370 N N . VAL A 1 193 ? 2.907 10.828 -10.009 1.00 98.12 193 VAL A N 1
ATOM 1371 C CA . VAL A 1 193 ? 2.806 10.620 -11.465 1.00 98.12 193 VAL A CA 1
ATOM 1372 C C . VAL A 1 193 ? 2.991 11.930 -12.228 1.00 98.12 193 VAL A C 1
ATOM 1374 O O . VAL A 1 193 ? 3.679 11.966 -13.242 1.00 98.12 193 VAL A O 1
ATOM 1377 N N . ARG A 1 194 ? 2.409 13.037 -11.749 1.00 98.25 194 ARG A N 1
ATOM 1378 C CA . ARG A 1 194 ? 2.607 14.358 -12.372 1.00 98.25 194 ARG A CA 1
ATOM 1379 C C . ARG A 1 194 ? 4.041 14.851 -12.229 1.00 98.25 194 ARG A C 1
ATOM 1381 O O . ARG A 1 194 ? 4.565 15.435 -13.174 1.00 98.25 194 ARG A O 1
ATOM 1388 N N . CYS A 1 195 ? 4.646 14.625 -11.067 1.00 98.50 195 CYS A N 1
ATOM 1389 C CA . CYS A 1 195 ? 6.031 14.990 -10.814 1.00 98.50 195 CYS A CA 1
ATOM 1390 C C . CYS A 1 195 ? 6.969 14.262 -11.779 1.00 98.50 195 CYS A C 1
ATOM 1392 O O . CYS A 1 195 ? 7.743 14.909 -12.486 1.00 98.50 195 CYS A O 1
ATOM 1394 N N . TRP A 1 196 ? 6.831 12.938 -11.871 1.00 97.69 196 TRP A N 1
ATOM 1395 C CA . TRP A 1 196 ? 7.643 12.101 -12.744 1.00 97.69 196 TRP A CA 1
ATOM 1396 C C . TRP A 1 196 ? 7.373 12.350 -14.232 1.00 97.69 196 TRP A C 1
ATOM 1398 O O . TRP A 1 196 ? 8.323 12.465 -14.993 1.00 97.69 196 TRP A O 1
ATOM 1408 N N . ASP A 1 197 ? 6.128 12.582 -14.666 1.00 97.12 197 ASP A N 1
ATOM 1409 C CA . ASP A 1 197 ? 5.851 12.999 -16.057 1.00 97.12 197 ASP A CA 1
ATOM 1410 C C . ASP A 1 197 ? 6.495 14.364 -16.361 1.00 97.12 197 ASP A C 1
ATOM 1412 O O . ASP A 1 197 ? 6.913 14.624 -17.487 1.00 97.12 197 ASP A O 1
ATOM 1416 N N . GLY A 1 198 ? 6.612 15.246 -15.362 1.00 97.06 198 GLY A N 1
ATOM 1417 C CA . GLY A 1 198 ? 7.397 16.475 -15.460 1.00 97.06 198 GLY A CA 1
ATOM 1418 C C . GLY A 1 198 ? 8.893 16.213 -15.642 1.00 97.06 198 GLY A C 1
ATOM 1419 O O . GLY A 1 198 ? 9.502 16.855 -16.498 1.00 97.06 198 GLY A O 1
ATOM 1420 N N . HIS A 1 199 ? 9.447 15.260 -14.888 1.00 96.00 199 HIS A N 1
ATOM 1421 C CA . HIS A 1 199 ? 10.845 14.836 -14.982 1.00 96.00 199 HIS A CA 1
ATOM 1422 C C . HIS A 1 199 ? 11.154 14.264 -16.372 1.00 96.00 199 HIS A C 1
ATOM 1424 O O . HIS A 1 199 ? 12.029 14.774 -17.064 1.00 96.00 199 HIS A O 1
ATOM 1430 N N . LEU A 1 200 ? 10.363 13.288 -16.831 1.00 93.62 200 LEU A N 1
ATOM 1431 C CA . LEU A 1 200 ? 10.524 12.639 -18.139 1.00 93.62 200 LEU A CA 1
ATOM 1432 C C . LEU A 1 200 ? 10.428 13.640 -19.305 1.00 93.62 200 LEU A C 1
ATOM 1434 O O . LEU A 1 200 ? 11.092 13.510 -20.325 1.00 93.62 200 LEU A O 1
ATOM 1438 N N . ARG A 1 201 ? 9.630 14.703 -19.154 1.00 94.12 201 ARG A N 1
ATOM 1439 C CA . ARG A 1 201 ? 9.539 15.794 -20.143 1.00 94.12 201 ARG A CA 1
ATOM 1440 C C . ARG A 1 201 ? 10.659 16.838 -20.035 1.00 94.12 201 ARG A C 1
ATOM 1442 O O . ARG A 1 201 ? 10.575 17.860 -20.715 1.00 94.12 201 ARG A O 1
ATOM 1449 N N . GLY A 1 202 ? 11.632 16.653 -19.146 1.00 95.12 202 GLY A N 1
ATOM 1450 C CA . GLY A 1 202 ? 12.725 17.597 -18.910 1.00 95.12 202 GLY A CA 1
ATOM 1451 C C . GLY A 1 202 ? 12.296 18.918 -18.263 1.00 95.12 202 GLY A C 1
ATOM 1452 O O . GLY A 1 202 ? 12.988 19.923 -18.405 1.00 95.12 202 GLY A O 1
ATOM 1453 N N . LYS A 1 203 ? 11.146 18.970 -17.572 1.00 96.25 203 LYS A N 1
ATOM 1454 C CA . LYS A 1 203 ? 10.688 20.198 -16.884 1.00 96.25 203 LYS A CA 1
ATOM 1455 C C . LYS A 1 203 ? 11.448 20.473 -15.589 1.00 96.25 203 LYS A C 1
ATOM 1457 O O . LYS A 1 203 ? 11.439 21.601 -15.106 1.00 96.25 203 LYS A O 1
ATOM 1462 N N . HIS A 1 204 ? 12.040 19.437 -15.014 1.00 96.19 204 HIS A N 1
ATOM 1463 C CA . HIS A 1 204 ? 12.964 19.477 -13.888 1.00 96.19 204 HIS A CA 1
ATOM 1464 C C . HIS A 1 204 ? 13.808 18.195 -13.933 1.00 96.19 204 HIS A C 1
ATOM 1466 O O . HIS A 1 204 ? 13.428 17.242 -14.610 1.00 96.19 204 HIS A O 1
ATOM 1472 N N . SER A 1 205 ? 14.946 18.180 -13.245 1.00 94.69 205 SER A N 1
ATOM 1473 C CA . SER A 1 205 ? 15.868 17.033 -13.192 1.00 94.69 205 SER A CA 1
ATOM 1474 C C . SER A 1 205 ? 15.950 16.400 -11.802 1.00 94.69 205 SER A C 1
ATOM 1476 O O . SER A 1 205 ? 16.776 15.523 -11.565 1.00 94.69 205 SER A O 1
ATOM 1478 N N . ASN A 1 206 ? 15.141 16.869 -10.854 1.00 94.38 206 ASN A N 1
ATOM 1479 C CA . ASN A 1 206 ? 15.193 16.397 -9.479 1.00 94.38 206 ASN A CA 1
ATOM 1480 C C . ASN A 1 206 ? 14.393 15.102 -9.334 1.00 94.38 206 ASN A C 1
ATOM 1482 O O . ASN A 1 206 ? 13.362 14.915 -9.989 1.00 94.38 206 ASN A O 1
ATOM 1486 N N . ALA A 1 207 ? 14.824 14.235 -8.423 1.00 93.06 207 ALA A N 1
ATOM 1487 C CA . ALA A 1 207 ? 14.015 13.099 -8.010 1.00 93.06 207 ALA A CA 1
ATOM 1488 C C . ALA A 1 207 ? 12.743 13.582 -7.290 1.00 93.06 207 ALA A C 1
ATOM 1490 O O . ALA A 1 207 ? 12.768 14.539 -6.509 1.00 93.06 207 ALA A O 1
ATOM 1491 N N . CYS A 1 208 ? 11.621 12.917 -7.556 1.00 95.50 208 CYS A N 1
ATOM 1492 C CA . CYS A 1 208 ? 10.366 13.151 -6.851 1.00 95.50 208 CYS A CA 1
ATOM 1493 C C . CYS A 1 208 ? 10.297 12.287 -5.577 1.00 95.50 208 CYS A C 1
ATOM 1495 O O . CYS A 1 208 ? 10.774 11.155 -5.594 1.00 95.50 208 CYS A O 1
ATOM 1497 N N . PRO A 1 209 ? 9.654 12.751 -4.489 1.00 94.88 209 PRO A N 1
ATOM 1498 C CA . PRO A 1 209 ? 8.888 13.994 -4.394 1.00 94.88 209 PRO A CA 1
ATOM 1499 C C . PRO A 1 209 ? 9.706 15.235 -4.007 1.00 94.88 209 PRO A C 1
ATOM 1501 O O . PRO A 1 209 ? 9.201 16.335 -4.228 1.00 94.88 209 PRO A O 1
ATOM 1504 N N . SER A 1 210 ? 10.913 15.077 -3.447 1.00 91.62 210 SER A N 1
ATOM 1505 C CA . SER A 1 210 ? 11.718 16.187 -2.916 1.00 91.62 210 SER A CA 1
ATOM 1506 C C . SER A 1 210 ? 13.180 16.120 -3.396 1.00 91.62 210 SER A C 1
ATOM 1508 O O . SER A 1 210 ? 13.795 15.058 -3.284 1.00 91.62 210 SER A O 1
ATOM 1510 N N . PRO A 1 211 ? 13.744 17.218 -3.944 1.00 90.75 211 PRO A N 1
ATOM 1511 C CA . PRO A 1 211 ? 13.079 18.509 -4.156 1.00 90.75 211 PRO A CA 1
ATOM 1512 C C . PRO A 1 211 ? 12.068 18.494 -5.323 1.00 90.75 211 PRO A C 1
ATOM 1514 O O . PRO A 1 211 ? 11.255 19.414 -5.435 1.00 90.75 211 PRO A O 1
ATOM 1517 N N . GLY A 1 212 ? 12.079 17.448 -6.165 1.00 94.75 212 GLY A N 1
ATOM 1518 C CA . GLY A 1 212 ? 11.108 17.216 -7.239 1.00 94.75 212 GLY A CA 1
ATOM 1519 C C . GLY A 1 212 ? 10.820 18.446 -8.107 1.00 94.75 212 GLY A C 1
ATOM 1520 O O . GLY A 1 212 ? 11.715 19.207 -8.483 1.00 94.75 212 GLY A O 1
ATOM 1521 N N . ASP A 1 213 ? 9.535 18.665 -8.382 1.00 95.44 213 ASP A N 1
ATOM 1522 C CA . ASP A 1 213 ? 9.021 19.831 -9.109 1.00 95.44 213 ASP A CA 1
ATOM 1523 C C . ASP A 1 213 ? 8.749 21.058 -8.208 1.00 95.44 213 ASP A C 1
ATOM 1525 O O . ASP A 1 213 ? 8.097 22.015 -8.640 1.00 95.44 213 ASP A O 1
ATOM 1529 N N . GLY A 1 214 ? 9.179 21.018 -6.939 1.00 95.75 214 GLY A N 1
ATOM 1530 C CA . GLY A 1 214 ? 8.925 22.050 -5.930 1.00 95.75 214 GLY A CA 1
ATOM 1531 C C . GLY A 1 214 ? 7.463 22.176 -5.473 1.00 95.75 214 GLY A C 1
ATOM 1532 O O . GLY A 1 214 ? 7.136 23.102 -4.733 1.00 95.75 214 GLY A O 1
ATOM 1533 N N . LYS A 1 215 ? 6.558 21.291 -5.918 1.00 96.38 215 LYS A N 1
ATOM 1534 C CA . LYS A 1 215 ? 5.109 21.354 -5.620 1.00 96.38 215 LYS A CA 1
ATOM 1535 C C . LYS A 1 215 ? 4.552 20.046 -5.074 1.00 96.38 215 LYS A C 1
ATOM 1537 O O . LYS A 1 215 ? 3.578 20.056 -4.322 1.00 96.38 215 LYS A O 1
ATOM 1542 N N . THR A 1 216 ? 5.151 18.927 -5.459 1.00 97.88 216 THR A N 1
ATOM 1543 C CA . THR A 1 216 ? 4.676 17.582 -5.129 1.00 97.88 216 THR A CA 1
ATOM 1544 C C . THR A 1 216 ? 4.724 17.318 -3.634 1.00 97.88 216 THR A C 1
ATOM 1546 O O . THR A 1 216 ? 3.736 16.842 -3.083 1.00 97.88 216 THR A O 1
ATOM 1549 N N . GLU A 1 217 ? 5.804 17.702 -2.953 1.00 95.44 217 GLU A N 1
ATOM 1550 C CA . GLU A 1 217 ? 5.916 17.579 -1.495 1.00 95.44 217 GLU A CA 1
ATOM 1551 C C . GLU A 1 217 ? 4.791 18.333 -0.768 1.00 95.44 217 GLU A C 1
ATOM 1553 O O . GLU A 1 217 ? 4.077 17.756 0.052 1.00 95.44 217 GLU A O 1
ATOM 1558 N N . ALA A 1 218 ? 4.541 19.592 -1.142 1.00 94.50 218 ALA A N 1
ATOM 1559 C CA . ALA A 1 218 ? 3.452 20.380 -0.570 1.00 94.50 218 ALA A CA 1
ATOM 1560 C C . ALA A 1 218 ? 2.074 19.745 -0.835 1.00 94.50 218 ALA A C 1
ATOM 1562 O O . ALA A 1 218 ? 1.213 19.743 0.046 1.00 94.50 218 ALA A O 1
ATOM 1563 N N . ALA A 1 219 ? 1.862 19.169 -2.023 1.00 97.00 219 ALA A N 1
ATOM 1564 C CA . ALA A 1 219 ? 0.625 18.468 -2.357 1.00 97.00 219 ALA A CA 1
ATOM 1565 C C . ALA A 1 219 ? 0.429 17.189 -1.521 1.00 97.00 219 ALA A C 1
ATOM 1567 O O . ALA A 1 219 ? -0.691 16.923 -1.081 1.00 97.00 219 ALA A O 1
ATOM 1568 N N . LEU A 1 220 ? 1.498 16.425 -1.270 1.00 97.12 220 LEU A N 1
ATOM 1569 C CA . LEU A 1 220 ? 1.466 15.235 -0.413 1.00 97.12 220 LEU A CA 1
ATOM 1570 C C . LEU A 1 220 ? 1.149 15.605 1.040 1.00 97.12 220 LEU A C 1
ATOM 1572 O O . LEU A 1 220 ? 0.243 15.020 1.635 1.00 97.12 220 LEU A O 1
ATOM 1576 N N . THR A 1 221 ? 1.820 16.625 1.578 1.00 96.94 221 THR A N 1
ATOM 1577 C CA . THR A 1 221 ? 1.574 17.137 2.933 1.00 96.94 221 THR A CA 1
ATOM 1578 C C . THR A 1 221 ? 0.145 17.655 3.086 1.00 96.94 221 THR A C 1
ATOM 1580 O O . THR A 1 221 ? -0.536 17.318 4.055 1.00 96.94 221 THR A O 1
ATOM 1583 N N . ALA A 1 222 ? -0.358 18.416 2.110 1.00 96.88 222 ALA A N 1
ATOM 1584 C CA . ALA A 1 222 ? -1.730 18.917 2.126 1.00 96.88 222 ALA A CA 1
ATOM 1585 C C . ALA A 1 222 ? -2.768 17.783 2.071 1.00 96.88 222 ALA A C 1
ATOM 1587 O O . ALA A 1 222 ? -3.761 17.823 2.799 1.00 96.88 222 ALA A O 1
ATOM 1588 N N . ALA A 1 223 ? -2.537 16.752 1.250 1.00 98.06 223 ALA A N 1
ATOM 1589 C CA . ALA A 1 223 ? -3.418 15.590 1.178 1.00 98.06 223 ALA A CA 1
ATOM 1590 C C . ALA A 1 223 ? -3.437 14.806 2.502 1.00 98.06 223 ALA A C 1
ATOM 1592 O O . ALA A 1 223 ? -4.515 14.458 2.990 1.00 98.06 223 ALA A O 1
ATOM 1593 N N . ALA A 1 224 ? -2.270 14.577 3.115 1.00 97.44 224 ALA A N 1
ATOM 1594 C CA . ALA A 1 224 ? -2.165 13.894 4.402 1.00 97.44 224 ALA A CA 1
ATOM 1595 C C . ALA A 1 224 ? -2.848 14.690 5.529 1.00 97.44 224 ALA A C 1
ATOM 1597 O O . ALA A 1 224 ? -3.603 14.124 6.322 1.00 97.44 224 ALA A O 1
ATOM 1598 N N . ALA A 1 225 ? -2.656 16.012 5.562 1.00 97.50 225 ALA A N 1
ATOM 1599 C CA . ALA A 1 225 ? -3.311 16.898 6.523 1.00 97.50 225 ALA A CA 1
ATOM 1600 C C . ALA A 1 225 ? -4.841 16.908 6.357 1.00 97.50 225 ALA A C 1
ATOM 1602 O O . ALA A 1 225 ? -5.570 16.856 7.350 1.00 97.50 225 ALA A O 1
ATOM 1603 N N . ALA A 1 226 ? -5.339 16.923 5.116 1.00 97.69 226 ALA A N 1
ATOM 1604 C CA . ALA A 1 226 ? -6.771 16.849 4.834 1.00 97.69 226 ALA A CA 1
ATOM 1605 C C . ALA A 1 226 ? -7.371 15.510 5.291 1.00 97.69 226 ALA A C 1
ATOM 1607 O O . ALA A 1 226 ? -8.401 15.504 5.969 1.00 97.69 226 ALA A O 1
ATOM 1608 N N . ALA A 1 227 ? -6.704 14.390 4.987 1.00 97.94 227 ALA A N 1
ATOM 1609 C CA . ALA A 1 227 ? -7.132 13.069 5.438 1.00 97.94 227 ALA A CA 1
ATOM 1610 C C . ALA A 1 227 ? -7.196 13.001 6.971 1.00 97.94 227 ALA A C 1
ATOM 1612 O O . ALA A 1 227 ? -8.233 12.637 7.527 1.00 97.94 227 ALA A O 1
ATOM 1613 N N . ARG A 1 228 ? -6.140 13.456 7.660 1.00 97.69 228 ARG A N 1
ATOM 1614 C CA . ARG A 1 228 ? -6.101 13.535 9.127 1.00 97.69 228 ARG A CA 1
ATOM 1615 C C . ARG A 1 228 ? -7.240 14.375 9.686 1.00 97.69 228 ARG A C 1
ATOM 1617 O O . ARG A 1 228 ? -7.984 13.897 10.534 1.00 97.69 228 ARG A O 1
ATOM 1624 N N . SER A 1 229 ? -7.427 15.590 9.177 1.00 97.56 229 SER A N 1
ATOM 1625 C CA . SER A 1 229 ? -8.495 16.488 9.628 1.00 97.56 229 SER A CA 1
ATOM 1626 C C . SER A 1 229 ? -9.883 15.851 9.492 1.00 97.56 229 SER A C 1
ATOM 1628 O O . SER A 1 229 ? -10.681 15.881 10.430 1.00 97.56 229 SER A O 1
ATOM 1630 N N . HIS A 1 230 ? -10.174 15.229 8.348 1.00 98.12 230 HIS A N 1
ATOM 1631 C CA . HIS A 1 230 ? -11.470 14.602 8.107 1.00 98.12 230 HIS A CA 1
ATOM 1632 C C . HIS A 1 230 ? -11.708 13.358 8.968 1.00 98.12 230 HIS A C 1
ATOM 1634 O O . HIS A 1 230 ? -12.831 13.176 9.449 1.00 98.12 230 HIS A O 1
ATOM 1640 N N . VAL A 1 231 ? -10.678 12.537 9.197 1.00 97.19 231 VAL A N 1
ATOM 1641 C CA . VAL A 1 231 ? -10.781 11.375 10.088 1.00 97.19 231 VAL A CA 1
ATOM 1642 C C . VAL A 1 231 ? -10.951 11.825 11.539 1.00 97.19 231 VAL A C 1
ATOM 1644 O O . VAL A 1 231 ? -11.903 11.387 12.183 1.00 97.19 231 VAL A O 1
ATOM 1647 N N . CYS A 1 232 ? -10.143 12.768 12.036 1.00 96.38 232 CYS A N 1
ATOM 1648 C CA . CYS A 1 232 ? -10.296 13.304 13.394 1.00 96.38 232 CYS A CA 1
ATOM 1649 C C . CYS A 1 232 ? -11.686 13.911 13.608 1.00 96.38 232 CYS A C 1
ATOM 1651 O O . CYS A 1 232 ? -12.357 13.588 14.581 1.00 96.38 232 CYS A O 1
ATOM 1653 N N . LYS A 1 233 ? -12.204 14.679 12.642 1.00 96.62 233 LYS A N 1
ATOM 1654 C CA . LYS A 1 233 ? -13.561 15.242 12.719 1.00 96.62 233 LYS A CA 1
ATOM 1655 C C . LYS A 1 233 ? -14.667 14.179 12.782 1.00 96.62 233 LYS A C 1
ATOM 1657 O O . LYS A 1 233 ? -15.778 14.465 13.232 1.00 96.62 233 LYS A O 1
ATOM 1662 N N . ALA A 1 234 ? -14.423 12.982 12.255 1.00 96.31 234 ALA A N 1
ATOM 1663 C CA . ALA A 1 234 ? -15.393 11.892 12.257 1.00 96.31 234 ALA A CA 1
ATOM 1664 C C . ALA A 1 234 ? -15.259 10.970 13.477 1.00 96.31 234 ALA A C 1
ATOM 1666 O O . ALA A 1 234 ? -16.270 10.435 13.927 1.00 96.31 234 ALA A O 1
ATOM 1667 N N . CYS A 1 235 ? -14.039 10.787 13.981 1.00 95.62 235 CYS A N 1
ATOM 1668 C CA . CYS A 1 235 ? -13.697 9.809 15.012 1.00 95.62 235 CYS A CA 1
ATOM 1669 C C . CYS A 1 235 ? -13.443 10.430 16.394 1.00 95.62 235 CYS A C 1
ATOM 1671 O O . CYS A 1 235 ? -13.634 9.757 17.402 1.00 95.62 235 CYS A O 1
ATOM 1673 N N . GLY A 1 236 ? -13.058 11.703 16.455 1.00 94.31 236 GLY A N 1
ATOM 1674 C CA . GLY A 1 236 ? -12.668 12.446 17.656 1.00 94.31 236 GLY A CA 1
ATOM 1675 C C . GLY A 1 236 ? -13.825 12.965 18.507 1.00 94.31 236 GLY A C 1
ATOM 1676 O O . GLY A 1 236 ? -13.694 13.984 19.160 1.00 94.31 236 GLY A O 1
ATOM 1677 N N . GLY A 1 237 ? -15.001 12.339 18.466 1.00 89.75 237 GLY A N 1
ATOM 1678 C CA . GLY A 1 237 ? -16.097 12.729 19.354 1.00 89.75 237 GLY A CA 1
ATOM 1679 C C . GLY A 1 237 ? -16.616 14.153 19.132 1.00 89.75 237 GLY A C 1
ATOM 1680 O O . GLY A 1 237 ? -16.855 14.570 17.997 1.00 89.75 237 GLY A O 1
ATOM 1681 N N . ALA A 1 238 ? -16.859 14.870 20.232 1.00 89.50 238 ALA A N 1
ATOM 1682 C CA . ALA A 1 238 ? -17.486 16.192 20.215 1.00 89.50 238 ALA A CA 1
ATOM 1683 C C . ALA A 1 238 ? -16.533 17.322 19.790 1.00 89.50 238 ALA A C 1
ATOM 1685 O O . ALA A 1 238 ? -16.984 18.266 19.142 1.00 89.50 238 ALA A O 1
ATOM 1686 N N . ASP A 1 239 ? -15.243 17.232 20.131 1.00 88.69 239 ASP A N 1
ATOM 1687 C CA . ASP A 1 239 ? -14.241 18.234 19.747 1.00 88.69 239 ASP A CA 1
ATOM 1688 C C . ASP A 1 239 ? -13.681 17.985 18.332 1.00 88.69 239 ASP A C 1
ATOM 1690 O O . ASP A 1 239 ? -13.157 18.900 17.695 1.00 88.69 239 ASP A O 1
ATOM 1694 N N . GLY A 1 240 ? -13.860 16.768 17.800 1.00 91.56 240 GLY A N 1
ATOM 1695 C CA . GLY A 1 240 ? -13.389 16.381 16.475 1.00 91.56 240 GLY A CA 1
ATOM 1696 C C . GLY A 1 240 ? -11.865 16.287 16.388 1.00 91.56 240 GLY A C 1
ATOM 1697 O O . GLY A 1 240 ? -11.316 16.396 15.288 1.00 91.56 240 GLY A O 1
ATOM 1698 N N . ALA A 1 241 ? -11.184 16.112 17.523 1.00 92.25 241 ALA A N 1
ATOM 1699 C CA . ALA A 1 241 ? -9.737 16.021 17.609 1.00 92.25 241 ALA A CA 1
ATOM 1700 C C . ALA A 1 241 ? -9.267 14.567 17.776 1.00 92.25 241 ALA A C 1
ATOM 1702 O O . ALA A 1 241 ? -9.922 13.730 18.388 1.00 92.25 241 ALA A O 1
ATOM 1703 N N . CYS A 1 242 ? -8.079 14.254 17.255 1.00 91.31 242 CYS A N 1
ATOM 1704 C CA . CYS A 1 242 ? -7.412 12.971 17.504 1.00 91.31 242 CYS A CA 1
ATOM 1705 C C . CYS A 1 242 ? -6.575 12.989 18.797 1.00 91.31 242 CYS A C 1
ATOM 1707 O O . CYS A 1 242 ? -5.531 12.363 18.869 1.00 91.31 242 CYS A O 1
ATOM 1709 N N . ASN A 1 243 ? -7.002 13.716 19.829 1.00 85.38 243 ASN A N 1
ATOM 1710 C CA . ASN A 1 243 ? -6.252 13.896 21.084 1.00 85.38 243 ASN A CA 1
ATOM 1711 C C . ASN A 1 243 ? -6.545 12.810 22.144 1.00 85.38 243 ASN A C 1
ATOM 1713 O O . ASN A 1 243 ? -6.043 12.895 23.260 1.00 85.38 243 ASN A O 1
ATOM 1717 N N . GLY A 1 244 ? -7.381 11.818 21.817 1.00 75.81 244 GLY A N 1
ATOM 1718 C CA . GLY A 1 244 ? -7.788 10.749 22.735 1.00 75.81 244 GLY A CA 1
ATOM 1719 C C . GLY A 1 244 ? -8.905 11.127 23.715 1.00 75.81 244 GLY A C 1
ATOM 1720 O O . GLY A 1 244 ? -9.296 10.293 24.527 1.00 75.81 244 GLY A O 1
ATOM 1721 N N . VAL A 1 245 ? -9.458 12.341 23.641 1.00 79.56 245 VAL A N 1
ATOM 1722 C CA . VAL A 1 245 ? -10.517 12.807 24.546 1.00 79.56 245 VAL A CA 1
ATOM 1723 C C . VAL A 1 245 ? -11.875 12.696 23.861 1.00 79.56 245 VAL A C 1
ATOM 1725 O O . VAL A 1 245 ? -12.106 13.284 22.815 1.00 79.56 245 VAL A O 1
ATOM 1728 N N . GLY A 1 246 ? -12.798 11.921 24.439 1.00 77.56 246 GLY A N 1
ATOM 1729 C CA . GLY A 1 246 ? -14.180 11.812 23.947 1.00 77.56 246 GLY A CA 1
ATOM 1730 C C . GLY A 1 246 ? -14.345 11.181 22.555 1.00 77.56 246 GLY A C 1
ATOM 1731 O O . GLY A 1 246 ? -15.470 11.098 22.062 1.00 77.56 246 GLY A O 1
ATOM 1732 N N . GLY A 1 247 ? -13.249 10.745 21.927 1.00 83.38 247 GLY A N 1
ATOM 1733 C CA . GLY A 1 247 ? -13.226 10.054 20.643 1.00 83.38 247 GLY A CA 1
ATOM 1734 C C . GLY A 1 247 ? -13.592 8.573 20.729 1.00 83.38 247 GLY A C 1
ATOM 1735 O O . GLY A 1 247 ? -13.735 7.996 21.803 1.00 83.38 247 GLY A O 1
ATOM 1736 N N . THR A 1 248 ? -13.736 7.951 19.560 1.00 87.19 248 THR A N 1
ATOM 1737 C CA . THR A 1 248 ? -13.937 6.501 19.431 1.00 87.19 248 THR A CA 1
ATOM 1738 C C . THR A 1 248 ? -12.632 5.793 19.786 1.00 87.19 248 THR A C 1
ATOM 1740 O O . THR A 1 248 ? -11.593 6.115 19.201 1.00 87.19 248 THR A O 1
ATOM 1743 N N . ALA A 1 249 ? -12.666 4.843 20.723 1.00 88.19 249 ALA A N 1
ATOM 1744 C CA . ALA A 1 249 ? -11.477 4.076 21.073 1.00 88.19 249 ALA A CA 1
ATOM 1745 C C . ALA A 1 249 ? -11.022 3.221 19.880 1.00 88.19 249 ALA A C 1
ATOM 1747 O O . ALA A 1 249 ? -11.845 2.695 19.131 1.00 88.19 249 ALA A O 1
ATOM 1748 N N . VAL A 1 250 ? -9.708 3.050 19.707 1.00 89.62 250 VAL A N 1
ATOM 1749 C CA . VAL A 1 250 ? -9.138 2.257 18.598 1.00 89.62 250 VAL A CA 1
ATOM 1750 C C . VAL A 1 250 ? -9.683 0.825 18.593 1.00 89.62 250 VAL A C 1
ATOM 1752 O O . VAL A 1 250 ? -10.020 0.304 17.529 1.00 89.62 250 VAL A O 1
ATOM 1755 N N . GLY A 1 251 ? -9.841 0.226 19.779 1.00 87.19 251 GLY A N 1
ATOM 1756 C CA . GLY A 1 251 ? -10.430 -1.106 19.936 1.00 87.19 251 GLY A CA 1
ATOM 1757 C C . GLY A 1 251 ? -11.860 -1.198 19.395 1.00 87.19 251 GLY A C 1
ATOM 1758 O O . GLY A 1 251 ? -12.184 -2.161 18.707 1.00 87.19 251 GLY A O 1
ATOM 1759 N N . ASP A 1 252 ? -12.682 -0.164 19.598 1.00 89.56 252 ASP A N 1
ATOM 1760 C CA . ASP A 1 252 ? -14.063 -0.124 19.092 1.00 89.56 252 ASP A CA 1
ATOM 1761 C C . ASP A 1 252 ? -14.117 0.044 17.567 1.00 89.56 252 ASP A C 1
ATOM 1763 O O . ASP A 1 252 ? -15.043 -0.430 16.910 1.00 89.56 252 ASP A O 1
ATOM 1767 N N . ILE A 1 253 ? -13.119 0.718 16.982 1.00 91.69 253 ILE A N 1
ATOM 1768 C CA . ILE A 1 253 ? -12.976 0.849 15.523 1.00 91.69 253 ILE A CA 1
ATOM 1769 C C . ILE A 1 253 ? -12.734 -0.523 14.880 1.00 91.69 253 ILE A C 1
ATOM 1771 O O . ILE A 1 253 ? -13.197 -0.762 13.758 1.00 91.69 253 ILE A O 1
ATOM 1775 N N . GLY A 1 254 ? -12.052 -1.419 15.600 1.00 88.25 254 GLY A N 1
ATOM 1776 C CA . GLY A 1 254 ? -11.566 -2.706 15.111 1.00 88.25 254 GLY A CA 1
ATOM 1777 C C . GLY A 1 254 ? -10.261 -2.591 14.325 1.00 88.25 254 GLY A C 1
ATOM 1778 O O . GLY A 1 254 ? -9.921 -3.484 13.570 1.00 88.25 254 GLY A O 1
ATOM 1779 N N . PHE A 1 255 ? -9.518 -1.490 14.426 1.00 87.06 255 PHE A N 1
ATOM 1780 C CA . PHE A 1 255 ? -8.248 -1.387 13.702 1.00 87.06 255 PHE A CA 1
ATOM 1781 C C . PHE A 1 255 ? -7.169 -2.265 14.357 1.00 87.06 255 PHE A C 1
ATOM 1783 O O . PHE A 1 255 ? -7.190 -2.471 15.570 1.00 87.06 255 PHE A O 1
ATOM 1790 N N . VAL A 1 256 ? -6.214 -2.769 13.572 1.00 86.44 256 VAL A N 1
ATOM 1791 C CA . VAL A 1 256 ? -5.070 -3.521 14.116 1.00 86.44 256 VAL A CA 1
ATOM 1792 C C . VAL A 1 256 ? -4.252 -2.666 15.078 1.00 86.44 256 VAL A C 1
ATOM 1794 O O . VAL A 1 256 ? -4.077 -1.470 14.867 1.00 86.44 256 VAL A O 1
ATOM 1797 N N . SER A 1 257 ? -3.699 -3.290 16.116 1.00 88.38 257 SER A N 1
ATOM 1798 C CA . SER A 1 257 ? -2.848 -2.623 17.110 1.00 88.38 257 SER A CA 1
ATOM 1799 C C . SER A 1 257 ? -1.423 -2.350 16.617 1.00 88.38 257 SER A C 1
ATOM 1801 O O . SER A 1 257 ? -0.623 -1.771 17.347 1.00 88.38 257 SER A O 1
ATOM 1803 N N . THR A 1 258 ? -1.080 -2.772 15.397 1.00 91.50 258 THR A N 1
ATOM 1804 C CA . THR A 1 258 ? 0.251 -2.598 14.802 1.00 91.50 258 THR A CA 1
ATOM 1805 C C . THR A 1 258 ? 0.124 -2.043 13.392 1.00 91.50 258 THR A C 1
ATOM 1807 O O . THR A 1 258 ? -0.616 -2.576 12.565 1.00 91.50 258 THR A O 1
ATOM 1810 N N . CYS A 1 259 ? 0.858 -0.970 13.115 1.00 92.62 259 CYS A N 1
ATOM 1811 C CA . CYS A 1 259 ? 0.948 -0.375 11.797 1.00 92.62 259 CYS A CA 1
ATOM 1812 C C . CYS A 1 259 ? 1.910 -1.169 10.899 1.00 92.62 259 CYS A C 1
ATOM 1814 O O . CYS A 1 259 ? 3.019 -1.473 11.346 1.00 92.62 259 CYS A O 1
ATOM 1816 N N . PRO A 1 260 ? 1.552 -1.465 9.635 1.00 91.25 260 PRO A N 1
ATOM 1817 C CA . PRO A 1 260 ? 2.472 -2.105 8.699 1.00 91.25 260 PRO A CA 1
ATOM 1818 C C . PRO A 1 260 ? 3.751 -1.293 8.467 1.00 91.25 260 PRO A C 1
ATOM 1820 O O . PRO A 1 260 ? 3.695 -0.091 8.194 1.00 91.25 260 PRO A O 1
ATOM 1823 N N . SER A 1 261 ? 4.898 -1.973 8.498 1.00 89.25 261 SER A N 1
ATOM 1824 C CA . SER A 1 261 ? 6.218 -1.356 8.324 1.00 89.25 261 SER A CA 1
ATOM 1825 C C . SER A 1 261 ? 6.605 -1.140 6.853 1.00 89.25 261 SER A C 1
ATOM 1827 O O . SER A 1 261 ? 7.630 -1.632 6.389 1.00 89.25 261 SER A O 1
ATOM 1829 N N . VAL A 1 262 ? 5.767 -0.431 6.089 1.00 87.25 262 VAL A N 1
ATOM 1830 C CA . VAL A 1 262 ? 5.997 -0.137 4.659 1.00 87.25 262 VAL A CA 1
ATOM 1831 C C . VAL A 1 262 ? 6.741 1.184 4.503 1.00 87.25 262 VAL A C 1
ATOM 1833 O O . VAL A 1 262 ? 6.291 2.192 5.034 1.00 87.25 262 VAL A O 1
ATOM 1836 N N . GLY A 1 263 ? 7.836 1.219 3.737 1.00 79.56 263 GLY A N 1
ATOM 1837 C CA . GLY A 1 263 ? 8.481 2.481 3.336 1.00 79.56 263 GLY A CA 1
ATOM 1838 C C . GLY A 1 263 ? 8.890 3.397 4.499 1.00 79.56 263 GLY A C 1
ATOM 1839 O O . GLY A 1 263 ? 8.777 4.614 4.384 1.00 79.56 263 GLY A O 1
ATOM 1840 N N . GLY A 1 264 ? 9.322 2.820 5.625 1.00 82.31 264 GLY A N 1
ATOM 1841 C CA . GLY A 1 264 ? 9.689 3.564 6.838 1.00 82.31 264 GLY A CA 1
ATOM 1842 C C . GLY A 1 264 ? 8.523 3.875 7.784 1.00 82.31 264 GLY A C 1
ATOM 1843 O O . GLY A 1 264 ? 8.739 4.499 8.820 1.00 82.31 264 GLY A O 1
ATOM 1844 N N . CYS A 1 265 ? 7.304 3.434 7.464 1.00 89.75 265 CYS A N 1
ATOM 1845 C CA . CYS A 1 265 ? 6.190 3.406 8.411 1.00 89.75 265 CYS A CA 1
ATOM 1846 C C . CYS A 1 265 ? 6.367 2.282 9.448 1.00 89.75 265 CYS A C 1
ATOM 1848 O O . CYS A 1 265 ? 7.313 1.498 9.380 1.00 89.75 265 CYS A O 1
ATOM 1850 N N . GLY A 1 266 ? 5.435 2.192 10.400 1.00 89.69 266 GLY A N 1
ATOM 1851 C CA . GLY A 1 266 ? 5.388 1.144 11.420 1.00 89.69 266 GLY A CA 1
ATOM 1852 C C . GLY A 1 266 ? 4.995 1.693 12.791 1.00 89.69 266 GLY A C 1
ATOM 1853 O O . GLY A 1 266 ? 4.771 2.894 12.945 1.00 89.69 266 GLY A O 1
ATOM 1854 N N . GLY A 1 267 ? 4.903 0.809 13.785 1.00 91.25 267 GLY A N 1
ATOM 1855 C CA . GLY A 1 267 ? 4.681 1.175 15.189 1.00 91.25 267 GLY A CA 1
ATOM 1856 C C . GLY A 1 267 ? 3.369 0.663 15.780 1.00 91.25 267 GLY A C 1
ATOM 1857 O O . GLY A 1 267 ? 2.509 0.124 15.084 1.00 91.25 267 GLY A O 1
ATOM 1858 N N . THR A 1 268 ? 3.228 0.810 17.094 1.00 93.94 268 THR A N 1
ATOM 1859 C CA . THR A 1 268 ? 2.017 0.428 17.829 1.00 93.94 268 THR A CA 1
ATOM 1860 C C . THR A 1 268 ? 0.912 1.461 17.653 1.00 93.94 268 THR A C 1
ATOM 1862 O O . THR A 1 268 ? 1.174 2.657 17.558 1.00 93.94 268 THR A O 1
ATOM 1865 N N . ILE A 1 269 ? -0.331 0.991 17.650 1.00 93.38 269 ILE A N 1
ATOM 1866 C CA . ILE A 1 269 ? -1.531 1.811 17.533 1.00 93.38 269 ILE A CA 1
ATOM 1867 C C . ILE A 1 269 ? -2.359 1.614 18.799 1.00 93.38 269 ILE A C 1
ATOM 1869 O O . ILE A 1 269 ? -3.032 0.600 18.977 1.00 93.38 269 ILE A O 1
ATOM 1873 N N . THR A 1 270 ? -2.303 2.602 19.681 1.00 91.38 270 THR A N 1
ATOM 1874 C CA . THR A 1 270 ? -3.043 2.656 20.949 1.00 91.38 270 THR A CA 1
ATOM 1875 C C . THR A 1 270 ? -3.998 3.845 20.999 1.00 91.38 270 THR A C 1
ATOM 1877 O O . THR A 1 270 ? -5.024 3.799 21.677 1.00 91.38 270 THR A O 1
ATOM 1880 N N . THR A 1 271 ? -3.709 4.891 20.225 1.00 93.25 271 THR A N 1
ATOM 1881 C CA . THR A 1 271 ? -4.515 6.109 20.140 1.00 93.25 271 THR A CA 1
ATOM 1882 C C . THR A 1 271 ? -5.077 6.330 18.738 1.00 93.25 271 THR A C 1
ATOM 1884 O O . THR A 1 271 ? -4.576 5.814 17.735 1.00 93.25 271 THR A O 1
ATOM 1887 N N . LEU A 1 272 ? -6.126 7.152 18.651 1.00 92.88 272 LEU A N 1
ATOM 1888 C CA . LEU A 1 272 ? -6.674 7.582 17.366 1.00 92.88 272 LEU A CA 1
ATOM 1889 C C . LEU A 1 272 ? -5.633 8.358 16.536 1.00 92.88 272 LEU A C 1
ATOM 1891 O O . LEU A 1 272 ? -5.637 8.270 15.311 1.00 92.88 272 LEU A O 1
ATOM 1895 N N . ASP A 1 273 ? -4.726 9.088 17.189 1.00 94.44 273 ASP A N 1
ATOM 1896 C CA . ASP A 1 273 ? -3.662 9.826 16.510 1.00 94.44 273 ASP A CA 1
ATOM 1897 C C . ASP A 1 273 ? -2.661 8.910 15.806 1.00 94.44 273 ASP A C 1
ATOM 1899 O O . ASP A 1 273 ? -2.307 9.139 14.647 1.00 94.44 273 ASP A O 1
ATOM 1903 N N . GLU A 1 274 ? -2.248 7.844 16.491 1.00 95.25 274 GLU A N 1
ATOM 1904 C CA . GLU A 1 274 ? -1.357 6.813 15.954 1.00 95.25 274 GLU A CA 1
ATOM 1905 C C . GLU A 1 274 ? -2.029 6.050 14.812 1.00 95.25 274 GLU A C 1
ATOM 1907 O O . GLU A 1 274 ? -1.394 5.797 13.791 1.00 95.25 274 GLU A O 1
ATOM 1912 N N . LEU A 1 275 ? -3.331 5.761 14.924 1.00 95.38 275 LEU A N 1
ATOM 1913 C CA . LEU A 1 275 ? -4.106 5.138 13.846 1.00 95.38 275 LEU A CA 1
ATOM 1914 C C . LEU A 1 275 ? -4.093 6.019 12.598 1.00 95.38 275 LEU A C 1
ATOM 1916 O O . LEU A 1 275 ? -3.818 5.550 11.493 1.00 95.38 275 LEU A O 1
ATOM 1920 N N . VAL A 1 276 ? -4.385 7.311 12.763 1.00 96.00 276 VAL A N 1
ATOM 1921 C CA . VAL A 1 276 ? -4.407 8.250 11.640 1.00 96.00 276 VAL A CA 1
ATOM 1922 C C . VAL A 1 276 ? -3.016 8.412 11.042 1.00 96.00 276 VAL A C 1
ATOM 1924 O O . VAL A 1 276 ? -2.893 8.405 9.821 1.00 96.00 276 VAL A O 1
ATOM 1927 N N . SER A 1 277 ? -1.980 8.495 11.876 1.00 96.31 277 SER A N 1
ATOM 1928 C CA . SER A 1 277 ? -0.583 8.559 11.433 1.00 96.31 277 SER A CA 1
ATOM 1929 C C . SER A 1 277 ? -0.173 7.301 10.665 1.00 96.31 277 SER A C 1
ATOM 1931 O O . SER A 1 277 ? 0.495 7.394 9.635 1.00 96.31 277 SER A O 1
ATOM 1933 N N . CYS A 1 278 ? -0.636 6.128 11.103 1.00 96.56 278 CYS A N 1
ATOM 1934 C CA . CYS A 1 278 ? -0.420 4.878 10.392 1.00 96.56 278 CYS A CA 1
ATOM 1935 C C . CYS A 1 278 ? -1.051 4.908 8.999 1.00 96.56 278 CYS A C 1
ATOM 1937 O O . CYS A 1 278 ? -0.377 4.633 8.005 1.00 96.56 278 CYS A O 1
ATOM 1939 N N . ILE A 1 279 ? -2.333 5.272 8.904 1.00 96.31 279 ILE A N 1
ATOM 1940 C CA . ILE A 1 279 ? -3.042 5.329 7.621 1.00 96.31 279 ILE A CA 1
ATOM 1941 C C . ILE A 1 279 ? -2.387 6.350 6.698 1.00 96.31 279 ILE A C 1
ATOM 1943 O O . ILE A 1 279 ? -2.186 6.051 5.521 1.00 96.31 279 ILE A O 1
ATOM 1947 N N . THR A 1 280 ? -2.045 7.542 7.196 1.00 97.06 280 THR A N 1
ATOM 1948 C CA . THR A 1 280 ? -1.453 8.573 6.343 1.00 97.06 280 THR A CA 1
ATOM 1949 C C . THR A 1 280 ? -0.074 8.169 5.842 1.00 97.06 280 THR A C 1
ATOM 1951 O O . THR A 1 280 ? 0.179 8.321 4.650 1.00 97.06 280 THR A O 1
ATOM 1954 N N . CYS A 1 281 ? 0.773 7.600 6.704 1.00 97.44 281 CYS A N 1
ATOM 1955 C CA . CYS A 1 281 ? 2.098 7.111 6.328 1.00 97.44 281 CYS A CA 1
ATOM 1956 C C . CYS A 1 281 ? 2.012 5.954 5.325 1.00 97.44 281 CYS A C 1
ATOM 1958 O O . CYS A 1 281 ? 2.580 6.014 4.240 1.00 97.44 281 CYS A O 1
ATOM 1960 N N . THR A 1 282 ? 1.264 4.898 5.648 1.00 96.06 282 THR A N 1
ATOM 1961 C CA . THR A 1 282 ? 1.215 3.694 4.801 1.00 96.06 282 THR A CA 1
ATOM 1962 C C . THR A 1 282 ? 0.529 3.956 3.460 1.00 96.06 282 THR A C 1
ATOM 1964 O O . THR A 1 282 ? 0.956 3.414 2.442 1.00 96.06 282 THR A O 1
ATOM 1967 N N . SER A 1 283 ? -0.484 4.831 3.412 1.00 97.44 283 SER A N 1
ATOM 1968 C CA . SER A 1 283 ? -1.130 5.225 2.150 1.00 97.44 283 SER A CA 1
ATOM 1969 C C . SER A 1 283 ? -0.169 5.981 1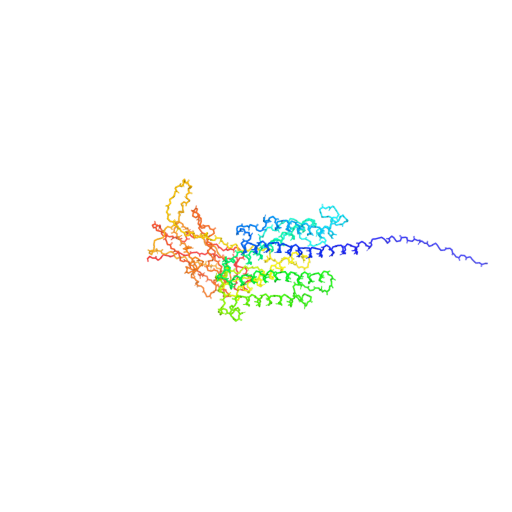.231 1.00 97.44 283 SER A C 1
ATOM 1971 O O . SER A 1 283 ? -0.122 5.700 0.033 1.00 97.44 283 SER A O 1
ATOM 1973 N N . THR A 1 284 ? 0.609 6.929 1.763 1.00 97.50 284 THR A N 1
ATOM 1974 C CA . THR A 1 284 ? 1.583 7.690 0.964 1.00 97.50 284 THR A CA 1
ATOM 1975 C C . THR A 1 284 ? 2.771 6.818 0.559 1.00 97.50 284 THR A C 1
ATOM 1977 O O . THR A 1 284 ? 3.184 6.875 -0.599 1.00 97.50 284 THR A O 1
ATOM 1980 N N . ALA A 1 285 ? 3.268 5.963 1.459 1.00 96.31 285 ALA A N 1
ATOM 1981 C CA . ALA A 1 285 ? 4.368 5.039 1.194 1.00 96.31 285 ALA A CA 1
ATOM 1982 C C . ALA A 1 285 ? 4.012 4.025 0.097 1.00 96.31 285 ALA A C 1
ATOM 1984 O O . ALA A 1 285 ? 4.755 3.878 -0.869 1.00 96.31 285 ALA A O 1
ATOM 1985 N N . ARG A 1 286 ? 2.833 3.393 0.167 1.00 97.19 286 ARG A N 1
ATOM 1986 C CA . ARG A 1 286 ? 2.360 2.461 -0.873 1.00 97.19 286 ARG A CA 1
ATOM 1987 C C . ARG A 1 286 ? 2.150 3.136 -2.217 1.00 97.19 286 ARG A C 1
ATOM 1989 O O . ARG A 1 286 ? 2.496 2.571 -3.252 1.00 97.19 286 ARG A O 1
ATOM 1996 N N . ALA A 1 287 ? 1.605 4.352 -2.208 1.00 97.75 287 ALA A N 1
ATOM 1997 C CA . ALA A 1 287 ? 1.487 5.165 -3.411 1.00 97.75 287 ALA A CA 1
ATOM 1998 C C . ALA A 1 287 ? 2.864 5.456 -4.028 1.00 97.75 287 ALA A C 1
ATOM 2000 O O . ALA A 1 287 ? 3.015 5.358 -5.243 1.00 97.75 287 ALA A O 1
ATOM 2001 N N . ALA A 1 288 ? 3.863 5.778 -3.201 1.00 96.75 288 ALA A N 1
ATOM 2002 C CA . ALA A 1 288 ? 5.232 6.001 -3.648 1.00 96.75 288 ALA A CA 1
ATOM 2003 C C . ALA A 1 288 ? 5.869 4.732 -4.216 1.00 96.75 288 ALA A C 1
ATOM 2005 O O . ALA A 1 288 ? 6.400 4.781 -5.320 1.00 96.75 288 ALA A O 1
ATOM 2006 N N . CYS A 1 289 ? 5.736 3.595 -3.533 1.00 96.31 289 CYS A N 1
ATOM 2007 C CA . CYS A 1 289 ? 6.232 2.306 -4.006 1.00 96.31 289 CYS A CA 1
ATOM 2008 C C . CYS A 1 289 ? 5.623 1.896 -5.353 1.00 96.31 289 CYS A C 1
ATOM 2010 O O . CYS A 1 289 ? 6.350 1.506 -6.260 1.00 96.31 289 CYS A O 1
ATOM 2012 N N . ALA A 1 290 ? 4.306 2.036 -5.520 1.00 96.88 290 ALA A N 1
ATOM 2013 C CA . ALA A 1 290 ? 3.631 1.689 -6.771 1.00 96.88 290 ALA A CA 1
ATOM 2014 C C . ALA A 1 290 ? 3.939 2.656 -7.928 1.00 96.88 290 ALA A C 1
ATOM 2016 O O . ALA A 1 290 ? 3.739 2.303 -9.080 1.00 96.88 290 ALA A O 1
ATOM 2017 N N . VAL A 1 291 ? 4.379 3.890 -7.654 1.00 97.25 291 VAL A N 1
ATOM 2018 C CA . VAL A 1 291 ? 4.823 4.816 -8.711 1.00 97.25 291 VAL A CA 1
ATOM 2019 C C . VAL A 1 291 ? 6.310 4.628 -9.010 1.00 97.25 291 VAL A C 1
ATOM 2021 O O . VAL A 1 291 ? 6.705 4.695 -10.169 1.00 97.25 291 VAL A O 1
ATOM 2024 N N . ALA A 1 292 ? 7.135 4.334 -8.004 1.00 95.00 292 ALA A N 1
ATOM 2025 C CA . ALA A 1 292 ? 8.560 4.061 -8.180 1.00 95.00 292 ALA A CA 1
ATOM 2026 C C . ALA A 1 292 ? 8.824 2.857 -9.101 1.00 95.00 292 ALA A C 1
ATOM 2028 O O . ALA A 1 292 ? 9.874 2.801 -9.737 1.00 95.00 292 ALA A O 1
ATOM 2029 N N . SER A 1 293 ? 7.875 1.919 -9.224 1.00 94.19 293 SER A N 1
ATOM 2030 C CA . SER A 1 293 ? 7.983 0.807 -10.175 1.00 94.19 293 SER A CA 1
ATOM 2031 C C . SER A 1 293 ? 8.033 1.255 -11.635 1.00 94.19 293 SER A C 1
ATOM 2033 O O . SER A 1 293 ? 8.657 0.580 -12.448 1.00 94.19 293 SER A O 1
ATOM 2035 N N . THR A 1 294 ? 7.453 2.416 -11.940 1.00 93.81 294 THR A N 1
ATOM 2036 C CA . THR A 1 294 ? 7.278 2.923 -13.308 1.00 93.81 294 THR A CA 1
ATOM 2037 C C . THR A 1 294 ? 8.402 3.849 -13.793 1.00 93.81 294 THR A C 1
ATOM 2039 O O . THR A 1 294 ? 8.341 4.313 -14.924 1.00 93.81 294 THR A O 1
ATOM 2042 N N . VAL A 1 295 ? 9.396 4.169 -12.949 1.00 91.94 295 VAL A N 1
ATOM 2043 C CA . VAL A 1 295 ? 10.439 5.194 -13.221 1.00 91.94 295 VAL A CA 1
ATOM 2044 C C . VAL A 1 295 ? 11.854 4.726 -12.857 1.00 91.94 295 VAL A C 1
ATOM 2046 O O . VAL A 1 295 ? 12.691 5.493 -12.377 1.00 91.94 295 VAL A O 1
ATOM 2049 N N . ARG A 1 296 ? 12.119 3.431 -13.031 1.00 82.75 296 ARG A N 1
ATOM 2050 C CA . ARG A 1 296 ? 13.319 2.755 -12.500 1.00 82.75 296 ARG A CA 1
ATOM 2051 C C . ARG A 1 296 ? 14.629 3.208 -13.122 1.00 82.75 296 ARG A C 1
ATOM 2053 O O . ARG A 1 296 ? 15.668 3.172 -12.473 1.00 82.75 296 ARG A O 1
ATOM 2060 N N . GLU A 1 297 ? 14.559 3.640 -14.370 1.00 80.75 297 GLU A N 1
ATOM 2061 C CA . GLU A 1 297 ? 15.677 4.232 -15.101 1.00 80.75 297 GLU A CA 1
ATOM 2062 C C . GLU A 1 297 ? 16.160 5.549 -14.485 1.00 80.75 297 GLU A C 1
ATOM 2064 O O . GLU A 1 297 ? 17.321 5.921 -14.642 1.00 80.75 297 GLU A O 1
ATOM 2069 N N . VAL A 1 298 ? 15.289 6.230 -13.732 1.00 86.31 298 VAL A N 1
ATOM 2070 C CA . VAL A 1 298 ? 15.618 7.477 -13.039 1.00 86.31 298 VAL A CA 1
ATOM 2071 C C . VAL A 1 298 ? 16.014 7.221 -11.586 1.00 86.31 298 VAL A C 1
ATOM 2073 O O . VAL A 1 298 ? 16.936 7.855 -11.072 1.00 86.31 298 VAL A O 1
ATOM 2076 N N . VAL A 1 299 ? 15.316 6.308 -10.902 1.00 88.50 299 VAL A N 1
ATOM 2077 C CA . VAL A 1 299 ? 15.571 5.970 -9.496 1.00 88.50 299 VAL A CA 1
ATOM 2078 C C . VAL A 1 299 ? 15.451 4.474 -9.248 1.00 88.50 299 VAL A C 1
ATOM 2080 O O . VAL A 1 299 ? 14.489 3.838 -9.664 1.00 88.50 299 VAL A O 1
ATOM 2083 N N . ALA A 1 300 ? 16.392 3.910 -8.490 1.00 90.44 300 ALA A N 1
ATOM 2084 C CA . ALA A 1 300 ? 16.306 2.514 -8.082 1.00 90.44 300 ALA A CA 1
ATOM 2085 C C . ALA A 1 300 ? 15.013 2.246 -7.292 1.00 90.44 300 ALA A C 1
ATOM 2087 O O . ALA A 1 300 ? 14.600 3.047 -6.448 1.00 90.44 300 ALA A O 1
ATOM 2088 N N . TYR A 1 301 ? 14.395 1.090 -7.543 1.00 91.50 301 TYR A N 1
ATOM 2089 C CA . TYR A 1 301 ? 13.215 0.667 -6.797 1.00 91.50 301 TYR A CA 1
ATOM 2090 C C . TYR A 1 301 ? 13.575 0.461 -5.318 1.00 91.50 301 TYR A C 1
ATOM 2092 O O . TYR A 1 301 ? 14.486 -0.322 -5.033 1.00 91.50 301 TYR A O 1
ATOM 2100 N N . PRO A 1 302 ? 12.909 1.136 -4.362 1.00 91.56 302 PRO A N 1
ATOM 2101 C CA . PRO A 1 302 ? 13.299 1.032 -2.962 1.00 91.56 302 PRO A CA 1
ATOM 2102 C C . PRO A 1 302 ? 13.131 -0.397 -2.432 1.00 91.56 302 PRO A C 1
ATOM 2104 O O . PRO A 1 302 ? 12.063 -0.990 -2.572 1.00 91.56 302 PRO A O 1
ATOM 2107 N N . ALA A 1 303 ? 14.146 -0.932 -1.748 1.00 90.44 303 ALA A N 1
ATOM 2108 C CA . ALA A 1 303 ? 14.104 -2.293 -1.197 1.00 90.44 303 ALA A CA 1
ATOM 2109 C C . ALA A 1 303 ? 12.913 -2.513 -0.242 1.00 90.44 303 ALA A C 1
ATOM 2111 O O . ALA A 1 303 ? 12.281 -3.567 -0.255 1.00 90.44 303 ALA A O 1
ATOM 2112 N N . ALA A 1 304 ? 12.545 -1.482 0.526 1.00 88.94 304 ALA A N 1
ATOM 2113 C CA . ALA A 1 304 ? 11.387 -1.505 1.421 1.00 88.94 304 ALA A CA 1
ATOM 2114 C C . ALA A 1 304 ? 10.035 -1.667 0.695 1.00 88.94 304 ALA A C 1
ATOM 2116 O O . ALA A 1 304 ? 9.045 -1.986 1.344 1.00 88.94 304 ALA A O 1
ATOM 2117 N N . CYS A 1 305 ? 9.978 -1.434 -0.620 1.00 93.25 305 CYS A N 1
ATOM 2118 C CA . CYS A 1 305 ? 8.778 -1.644 -1.425 1.00 93.25 305 CYS A CA 1
ATOM 2119 C C . CYS A 1 305 ? 8.625 -3.099 -1.890 1.00 93.25 305 CYS A C 1
ATOM 2121 O O . CYS A 1 305 ? 7.499 -3.555 -2.055 1.00 93.25 305 CYS A O 1
ATOM 2123 N N . GLY A 1 306 ? 9.732 -3.825 -2.087 1.00 89.69 306 GLY A N 1
ATOM 2124 C CA . GLY A 1 306 ? 9.715 -5.238 -2.491 1.00 89.69 306 GLY A CA 1
ATOM 2125 C C . GLY A 1 306 ? 9.681 -6.213 -1.310 1.00 89.69 306 GLY A C 1
ATOM 2126 O O . GLY A 1 306 ? 9.178 -7.325 -1.444 1.00 89.69 306 GLY A O 1
ATOM 2127 N N . ALA A 1 307 ? 10.181 -5.802 -0.140 1.00 85.62 307 ALA A N 1
ATOM 2128 C CA . ALA A 1 307 ? 10.266 -6.659 1.039 1.00 85.62 307 ALA A CA 1
ATOM 2129 C C . ALA A 1 307 ? 8.888 -7.176 1.484 1.00 85.62 307 ALA A C 1
ATOM 2131 O O . ALA A 1 307 ? 7.958 -6.394 1.691 1.00 85.62 307 ALA A O 1
ATOM 2132 N N . ALA A 1 308 ? 8.775 -8.494 1.677 1.00 82.94 308 ALA A N 1
ATOM 2133 C CA . ALA A 1 308 ? 7.586 -9.096 2.264 1.00 82.94 308 ALA A CA 1
ATOM 2134 C C . ALA A 1 308 ? 7.305 -8.469 3.631 1.00 82.94 308 ALA A C 1
ATOM 2136 O O . ALA A 1 308 ? 8.190 -8.382 4.489 1.00 82.94 308 ALA A O 1
ATOM 2137 N N . LEU A 1 309 ? 6.063 -8.027 3.831 1.00 76.69 309 LEU A N 1
ATOM 2138 C CA . LEU A 1 309 ? 5.643 -7.584 5.149 1.00 76.69 309 LEU A CA 1
ATOM 2139 C C . LEU A 1 309 ? 5.623 -8.782 6.101 1.00 76.69 309 LEU A C 1
ATOM 2141 O O . LEU A 1 309 ? 5.210 -9.868 5.688 1.00 76.69 309 LEU A O 1
ATOM 2145 N N . PRO A 1 310 ? 6.030 -8.603 7.369 1.00 65.88 310 PRO A N 1
ATOM 2146 C CA . PRO A 1 310 ? 5.872 -9.654 8.360 1.00 65.88 310 PRO A CA 1
ATOM 2147 C C . PRO A 1 310 ? 4.390 -10.033 8.432 1.00 65.88 310 PRO A C 1
ATOM 2149 O O . PRO A 1 310 ? 3.537 -9.188 8.712 1.00 65.88 310 PRO A O 1
ATOM 2152 N N . THR A 1 311 ? 4.077 -11.290 8.122 1.00 48.22 311 THR A N 1
ATOM 2153 C CA . THR A 1 311 ? 2.706 -11.797 8.161 1.00 48.22 311 THR A CA 1
ATOM 2154 C C . THR A 1 311 ? 2.222 -11.766 9.612 1.00 48.22 311 THR A C 1
ATOM 2156 O O . THR A 1 311 ? 2.849 -12.405 10.461 1.00 48.22 311 THR A O 1
ATOM 2159 N N . PRO A 1 312 ? 1.129 -11.052 9.946 1.00 41.38 312 PRO A N 1
ATOM 2160 C CA . PRO A 1 312 ? 0.496 -11.236 11.241 1.00 41.38 312 PRO A CA 1
ATOM 2161 C C . PRO A 1 312 ? -0.028 -12.674 11.293 1.00 41.38 312 PRO A C 1
ATOM 2163 O O . PRO A 1 312 ? -0.852 -13.061 10.464 1.00 41.38 312 PRO A O 1
ATOM 2166 N N . ASN A 1 313 ? 0.482 -13.483 12.223 1.00 42.44 313 ASN A N 1
ATOM 2167 C CA . ASN A 1 313 ? 0.026 -14.860 12.377 1.00 42.44 313 ASN A CA 1
ATOM 2168 C C . ASN A 1 313 ? -1.464 -14.836 12.768 1.00 42.44 313 ASN A C 1
ATOM 2170 O O . ASN A 1 313 ? -1.846 -14.169 13.734 1.00 42.44 313 ASN A O 1
ATOM 2174 N N . ALA A 1 314 ? -2.321 -15.482 11.977 1.00 29.34 314 ALA A N 1
ATOM 2175 C CA . ALA A 1 314 ? -3.762 -15.475 12.201 1.00 29.34 314 ALA A CA 1
ATOM 2176 C C . ALA A 1 314 ? -4.085 -16.242 13.494 1.00 29.34 314 ALA A C 1
ATOM 2178 O O . ALA A 1 314 ? -3.845 -17.442 13.578 1.00 29.34 314 ALA A O 1
ATOM 2179 N N . SER A 1 315 ? -4.634 -15.553 14.500 1.00 37.84 315 SER A N 1
ATOM 2180 C CA . SER A 1 315 ? -5.173 -16.180 15.713 1.00 37.84 315 SER A CA 1
ATOM 2181 C C . SER A 1 315 ? -6.699 -16.308 15.646 1.00 37.84 315 SER A C 1
ATOM 2183 O O . SER A 1 315 ? -7.373 -15.607 14.891 1.00 37.84 315 SER A O 1
ATOM 2185 N N . ALA A 1 316 ? -7.194 -17.272 16.415 1.00 36.62 316 ALA A N 1
ATOM 2186 C CA . ALA A 1 316 ? -8.346 -18.125 16.168 1.00 36.62 316 ALA A CA 1
ATOM 2187 C C . ALA A 1 316 ? -9.736 -17.462 16.080 1.00 36.62 316 ALA A C 1
ATOM 2189 O O . ALA A 1 316 ? -10.045 -16.435 16.680 1.00 36.62 316 ALA A O 1
ATOM 2190 N N . THR A 1 317 ? -10.584 -18.177 15.343 1.00 35.22 317 THR A N 1
ATOM 2191 C CA . THR A 1 317 ? -12.039 -18.091 15.172 1.00 35.22 317 THR A CA 1
ATOM 2192 C C . THR A 1 317 ? -12.818 -17.593 16.406 1.00 35.22 317 THR A C 1
ATOM 2194 O O . THR A 1 317 ? -12.593 -18.092 17.510 1.00 35.22 317 THR A O 1
ATOM 2197 N N . PRO A 1 318 ? -13.802 -16.683 16.245 1.00 35.31 318 PRO A N 1
ATOM 2198 C CA . PRO A 1 318 ? -14.633 -16.207 17.350 1.00 35.31 318 PRO A CA 1
ATOM 2199 C C . PRO A 1 318 ? -15.552 -17.308 17.906 1.00 35.31 318 PRO A C 1
ATOM 2201 O O . PRO A 1 318 ? -16.229 -18.021 17.164 1.00 35.31 318 PRO A O 1
ATOM 2204 N N . LEU A 1 319 ? -15.597 -17.408 19.238 1.00 34.25 319 LEU A N 1
ATOM 2205 C CA . LEU A 1 319 ? -16.475 -18.297 20.001 1.00 34.25 319 LEU A CA 1
ATOM 2206 C C . LEU A 1 319 ? -17.954 -17.938 19.771 1.00 34.25 319 LEU A C 1
ATOM 2208 O O . LEU A 1 319 ? -18.402 -16.846 20.121 1.00 34.25 319 LEU A O 1
ATOM 2212 N N . SER A 1 320 ? -18.725 -18.880 19.222 1.00 35.97 320 SER A N 1
ATOM 2213 C CA . SER A 1 320 ? -20.186 -18.794 19.140 1.00 35.97 320 SER A CA 1
ATOM 2214 C C . SER A 1 320 ? -20.813 -19.243 20.463 1.00 35.97 320 SER A C 1
ATOM 2216 O O . SER A 1 320 ? -20.541 -20.338 20.953 1.00 35.97 320 SER A O 1
ATOM 2218 N N . VAL A 1 321 ? -21.671 -18.398 21.036 1.00 40.88 321 VAL A N 1
ATOM 2219 C CA . VAL A 1 321 ? -22.439 -18.676 22.260 1.00 40.88 321 VAL A CA 1
ATOM 2220 C C . VAL A 1 321 ? -23.571 -19.673 21.956 1.00 40.88 321 VAL A C 1
ATOM 2222 O O . VAL A 1 321 ? -24.270 -19.551 20.952 1.00 40.88 321 VAL A O 1
ATOM 2225 N N . SER A 1 322 ? -23.722 -20.669 22.831 1.00 32.62 322 SER A N 1
ATOM 2226 C CA . SER A 1 322 ? -24.626 -21.830 22.748 1.00 32.62 322 SER A CA 1
ATOM 2227 C C . SER A 1 322 ? -26.048 -21.561 23.283 1.00 32.62 322 SER A C 1
ATOM 2229 O O . SER A 1 322 ? -26.188 -20.846 24.278 1.00 32.62 322 SER A O 1
ATOM 2231 N N . PRO A 1 323 ? -27.095 -22.202 22.717 1.00 40.34 323 PRO A N 1
ATOM 2232 C CA . PRO A 1 323 ? -28.239 -22.714 23.481 1.00 40.34 323 PRO A CA 1
ATOM 2233 C C . PRO A 1 323 ? -28.352 -24.270 23.440 1.00 40.34 323 PRO A C 1
ATOM 2235 O O . PRO A 1 323 ? -27.768 -24.906 22.562 1.00 40.34 323 PRO A O 1
ATOM 2238 N N . PRO A 1 324 ? -29.074 -24.904 24.399 1.00 39.97 324 PRO A N 1
ATOM 2239 C CA . PRO A 1 324 ? -28.924 -26.318 24.805 1.00 39.97 324 PRO A CA 1
ATOM 2240 C C . PRO A 1 324 ? -29.613 -27.345 23.859 1.00 39.97 324 PRO A C 1
ATOM 2242 O O . PRO A 1 324 ? -30.334 -26.949 22.945 1.00 39.97 324 PRO A O 1
ATOM 2245 N N . PRO A 1 325 ? -29.372 -28.668 24.029 1.00 48.81 325 PRO A N 1
ATOM 2246 C CA . PRO A 1 325 ? -29.078 -29.592 22.929 1.00 48.81 325 PRO A CA 1
ATOM 2247 C C . PRO A 1 325 ? -30.301 -30.342 22.384 1.00 48.81 325 PRO A C 1
ATOM 2249 O O . PRO A 1 325 ? -31.279 -30.548 23.100 1.00 48.81 325 PRO A O 1
ATOM 2252 N N . THR A 1 326 ? -30.198 -30.854 21.150 1.00 42.44 326 THR A N 1
ATOM 2253 C CA . THR A 1 326 ? -30.23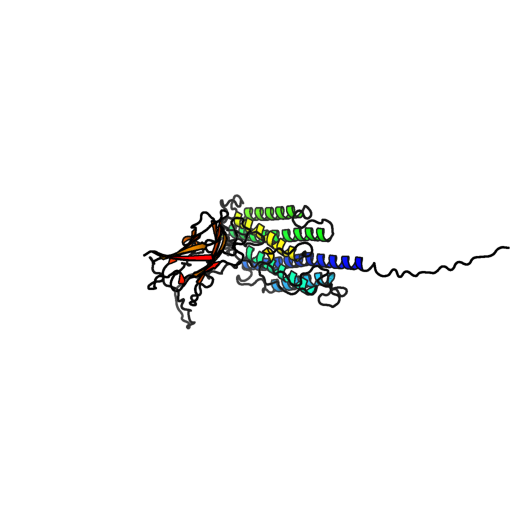1 -32.301 20.818 1.00 42.44 326 THR A CA 1
ATOM 2254 C C . THR A 1 326 ? -30.310 -32.472 19.297 1.00 42.44 326 THR A C 1
ATOM 2256 O O . THR A 1 326 ? -31.306 -32.096 18.696 1.00 42.44 326 THR A O 1
ATOM 2259 N N . MET A 1 327 ? -29.269 -33.045 18.686 1.00 32.53 327 MET A N 1
ATOM 2260 C CA . MET A 1 327 ? -29.318 -34.213 17.787 1.00 32.53 327 MET A CA 1
ATOM 2261 C C . MET A 1 327 ? -27.893 -34.517 17.299 1.00 32.53 327 MET A C 1
ATOM 2263 O O . MET A 1 327 ? -27.145 -33.637 16.885 1.00 32.53 327 MET A O 1
ATOM 2267 N N . THR A 1 328 ? -27.531 -35.791 17.401 1.00 49.25 328 THR A N 1
ATOM 2268 C CA . THR A 1 328 ? -26.256 -36.408 17.024 1.00 49.25 328 THR A CA 1
ATOM 2269 C C . THR A 1 328 ? -26.005 -36.347 15.512 1.00 49.25 328 THR A C 1
ATOM 2271 O O . THR A 1 328 ? -26.902 -36.696 14.744 1.00 49.25 328 THR A O 1
ATOM 2274 N N . PRO A 1 329 ? -24.769 -36.024 15.083 1.00 35.47 329 PRO A N 1
ATOM 2275 C CA . PRO A 1 329 ? -24.155 -36.844 14.035 1.00 35.47 329 PRO A CA 1
ATOM 2276 C C . PRO A 1 329 ? -22.651 -37.143 14.236 1.00 35.47 329 PRO A C 1
ATOM 2278 O O . PRO A 1 329 ? -21.879 -36.296 14.663 1.00 35.47 329 PRO A O 1
ATOM 2281 N N . SER A 1 330 ? -22.311 -38.390 13.883 1.00 34.47 330 SER A N 1
ATOM 2282 C CA . SER A 1 330 ? -21.099 -38.966 13.256 1.00 34.47 330 SER A CA 1
ATOM 2283 C C . SER A 1 330 ? -19.682 -38.423 13.570 1.00 34.47 330 SER A C 1
ATOM 2285 O O . SER A 1 330 ? -19.439 -37.226 13.453 1.00 34.47 330 SER A O 1
ATOM 2287 N N . PRO A 1 331 ? -18.690 -39.302 13.848 1.00 43.88 331 PRO A N 1
ATOM 2288 C CA . PRO A 1 331 ? -17.357 -38.895 14.289 1.00 43.88 331 PRO A CA 1
ATOM 2289 C C . PRO A 1 331 ? -16.478 -38.416 13.124 1.00 43.88 331 PRO A C 1
ATOM 2291 O O . PRO A 1 331 ? -16.188 -39.172 12.198 1.00 43.88 331 PRO A O 1
ATOM 2294 N N . ALA A 1 332 ? -15.999 -37.176 13.215 1.00 40.84 332 ALA A N 1
ATOM 2295 C CA . ALA A 1 332 ? -14.785 -36.717 12.550 1.00 40.84 332 ALA A CA 1
ATOM 2296 C C . ALA A 1 332 ? -13.700 -36.582 13.628 1.00 40.84 332 ALA A C 1
ATOM 2298 O O . ALA A 1 332 ? -13.951 -36.006 14.686 1.00 40.84 332 ALA A O 1
ATOM 2299 N N . GLY A 1 333 ? -12.534 -37.189 13.398 1.00 38.56 333 GLY A N 1
ATOM 2300 C CA . GLY A 1 333 ? -11.454 -37.271 14.380 1.00 38.56 333 GLY A CA 1
ATOM 2301 C C . GLY A 1 333 ? -10.933 -35.894 14.790 1.00 38.56 333 GLY A C 1
ATOM 2302 O O . GLY A 1 333 ? -10.454 -35.131 13.955 1.00 38.56 333 GLY A O 1
ATOM 2303 N N . THR A 1 334 ? -11.013 -35.602 16.086 1.00 35.28 334 THR A N 1
ATOM 2304 C CA . THR A 1 334 ? -10.352 -34.466 16.730 1.00 35.28 334 THR A CA 1
ATOM 2305 C C . THR A 1 334 ? -8.842 -34.730 16.780 1.00 35.28 334 THR A C 1
ATOM 2307 O O . THR A 1 334 ? -8.452 -35.777 17.301 1.00 35.28 334 THR A O 1
ATOM 2310 N N . PRO A 1 335 ? -7.973 -33.831 16.285 1.00 33.84 335 PRO A N 1
ATOM 2311 C CA . PRO A 1 335 ? -6.544 -33.931 16.548 1.00 33.84 335 PRO A CA 1
ATOM 2312 C C . PRO A 1 335 ? -6.294 -33.692 18.042 1.00 33.84 335 PRO A C 1
ATOM 2314 O O . PRO A 1 335 ? -6.610 -32.633 18.585 1.00 33.84 335 PRO A O 1
ATOM 2317 N N . THR A 1 336 ? -5.758 -34.700 18.721 1.00 35.19 336 THR A N 1
ATOM 2318 C CA . THR A 1 336 ? -5.312 -34.599 20.111 1.00 35.19 336 THR A CA 1
ATOM 2319 C C . THR A 1 336 ? -4.045 -33.747 20.156 1.00 35.19 336 THR A C 1
ATOM 2321 O O . THR A 1 336 ? -2.980 -34.199 19.741 1.00 35.19 336 THR A O 1
ATOM 2324 N N . SER A 1 337 ? -4.144 -32.515 20.656 1.00 37.22 337 SER A N 1
ATOM 2325 C CA . SER A 1 337 ? -2.970 -31.698 20.977 1.00 37.22 337 SER A CA 1
ATOM 2326 C C . SER A 1 337 ? -2.194 -32.369 22.113 1.00 37.22 337 SER A C 1
ATOM 2328 O O . SER A 1 337 ? -2.702 -32.508 23.224 1.00 37.22 337 SER A O 1
ATOM 2330 N N . THR A 1 338 ? -0.978 -32.829 21.820 1.00 48.97 338 THR A N 1
ATOM 2331 C CA . THR A 1 338 ? -0.042 -33.403 22.803 1.00 48.97 338 THR A CA 1
ATOM 2332 C C . THR A 1 338 ? 0.897 -32.303 23.294 1.00 48.97 338 THR A C 1
ATOM 2334 O O . THR A 1 338 ? 2.087 -32.325 23.016 1.00 48.97 338 THR A O 1
ATOM 2337 N N . GLY A 1 339 ? 0.336 -31.280 23.942 1.00 56.25 339 GLY A N 1
ATOM 2338 C CA . GLY A 1 339 ? 1.114 -30.201 24.555 1.00 56.25 339 GLY A CA 1
ATOM 2339 C C . GLY A 1 339 ? 1.588 -30.578 25.952 1.00 56.25 339 GLY A C 1
ATOM 2340 O O . GLY A 1 339 ? 0.900 -31.308 26.674 1.00 56.25 339 GLY A O 1
ATOM 2341 N N . CYS A 1 340 ? 2.755 -30.065 26.339 1.00 68.44 340 CYS A N 1
ATOM 2342 C CA . CYS A 1 340 ? 3.239 -30.136 27.709 1.00 68.44 340 CYS A CA 1
ATOM 2343 C C . CYS A 1 340 ? 2.172 -29.602 28.680 1.00 68.44 340 CYS A C 1
ATOM 2345 O O . CYS A 1 340 ? 1.692 -28.479 28.560 1.00 68.44 340 CYS A O 1
ATOM 2347 N N . SER A 1 341 ? 1.762 -30.429 29.642 1.00 72.25 341 SER A N 1
ATOM 2348 C CA . SER A 1 341 ? 0.843 -29.993 30.692 1.00 72.25 341 SER A CA 1
ATOM 2349 C C . SER A 1 341 ? 1.645 -29.382 31.833 1.00 72.25 341 SER A C 1
ATOM 2351 O O . SER A 1 341 ? 2.369 -30.103 32.522 1.00 72.25 341 SER A O 1
ATOM 2353 N N . VAL A 1 342 ? 1.485 -28.079 32.053 1.00 69.81 342 VAL A N 1
ATOM 2354 C CA . VAL A 1 342 ? 2.015 -27.355 33.216 1.00 69.81 342 VAL A CA 1
ATOM 2355 C C . VAL A 1 342 ? 0.948 -27.288 34.317 1.00 69.81 342 VAL A C 1
ATOM 2357 O O . VAL A 1 342 ? -0.198 -26.918 34.061 1.00 69.81 342 VAL A O 1
ATOM 2360 N N . THR A 1 343 ? 1.291 -27.664 35.554 1.00 67.69 343 THR A N 1
ATOM 2361 C CA . THR A 1 343 ? 0.412 -27.474 36.725 1.00 67.69 343 THR A CA 1
ATOM 2362 C C . THR A 1 343 ? 1.012 -26.382 37.597 1.00 67.69 343 THR A C 1
ATOM 2364 O O . THR A 1 343 ? 2.141 -26.512 38.055 1.00 67.69 343 THR A O 1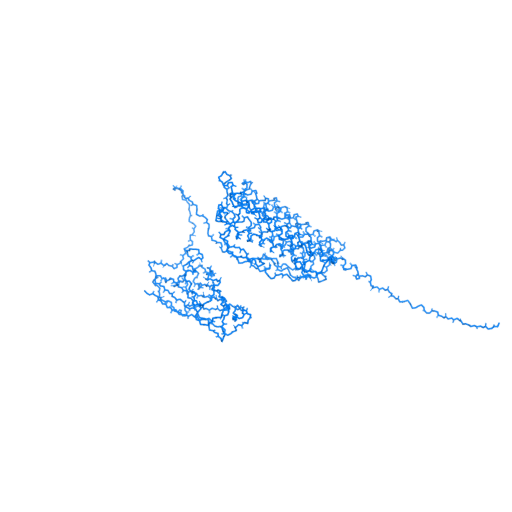
ATOM 2367 N N . ALA A 1 344 ? 0.274 -25.299 37.838 1.00 66.81 344 ALA A N 1
ATOM 2368 C CA . ALA A 1 344 ? 0.764 -24.208 38.674 1.00 66.81 344 ALA A CA 1
ATOM 2369 C C . ALA A 1 344 ? 0.816 -24.600 40.173 1.00 66.81 344 ALA A C 1
ATOM 2371 O O . ALA A 1 344 ? -0.134 -25.224 40.656 1.00 66.81 344 ALA A O 1
ATOM 2372 N N . PRO A 1 345 ? 1.847 -24.170 40.936 1.00 59.47 345 PRO A N 1
ATOM 2373 C CA . PRO A 1 345 ? 3.059 -23.485 40.479 1.00 59.47 345 PRO A CA 1
ATOM 2374 C C . PRO A 1 345 ? 4.082 -24.492 39.924 1.00 59.47 345 PRO A C 1
ATOM 2376 O O . PRO A 1 345 ? 4.510 -25.398 40.637 1.00 59.47 345 PRO A O 1
ATOM 2379 N N . ALA A 1 346 ? 4.468 -24.326 38.659 1.00 69.19 346 ALA A N 1
ATOM 2380 C CA . ALA A 1 346 ? 5.502 -25.146 38.040 1.00 69.19 346 ALA A CA 1
ATOM 2381 C C . ALA A 1 346 ? 6.892 -24.674 38.496 1.00 69.19 346 ALA A C 1
ATOM 2383 O O . ALA A 1 346 ? 7.092 -23.482 38.754 1.00 69.19 346 ALA A O 1
ATOM 2384 N N . ALA A 1 347 ? 7.849 -25.602 38.585 1.00 83.88 347 ALA A N 1
ATOM 2385 C CA . ALA A 1 347 ? 9.263 -25.239 38.645 1.00 83.88 347 ALA A CA 1
ATOM 2386 C C . ALA A 1 347 ? 9.626 -24.425 37.392 1.00 83.88 347 ALA A C 1
ATOM 2388 O O . ALA A 1 347 ? 8.968 -24.553 36.358 1.00 83.88 347 ALA A O 1
ATOM 2389 N N . GLN A 1 348 ? 10.630 -23.555 37.495 1.00 88.62 348 GLN A N 1
ATOM 2390 C CA . GLN A 1 348 ? 11.046 -22.730 36.362 1.00 88.62 348 GLN A CA 1
ATOM 2391 C C . GLN A 1 348 ? 12.485 -23.015 35.974 1.00 88.62 348 GLN A C 1
ATOM 2393 O O . GLN A 1 348 ? 13.390 -23.023 36.819 1.00 88.62 348 GLN A O 1
ATOM 2398 N N . THR A 1 349 ? 12.696 -23.142 34.669 1.00 91.69 349 THR A N 1
ATOM 2399 C CA . THR A 1 349 ? 14.021 -23.145 34.074 1.00 91.69 349 THR A CA 1
ATOM 2400 C C . THR A 1 349 ? 14.366 -21.759 33.559 1.00 91.69 349 THR A C 1
ATOM 2402 O O . THR A 1 349 ? 13.706 -21.188 32.700 1.00 91.69 349 THR A O 1
ATOM 2405 N N . ARG A 1 350 ? 15.487 -21.238 34.031 1.00 92.94 350 ARG A N 1
ATOM 2406 C CA . ARG A 1 350 ? 16.055 -19.958 33.643 1.00 92.94 350 ARG A CA 1
ATOM 2407 C C . ARG A 1 350 ? 17.211 -20.159 32.680 1.00 92.94 350 ARG A C 1
ATOM 2409 O O . ARG A 1 350 ? 18.249 -20.704 33.054 1.00 92.94 350 ARG A O 1
ATOM 2416 N N . VAL A 1 351 ? 17.070 -19.621 31.478 1.00 93.81 351 VAL A N 1
ATOM 2417 C CA . VAL A 1 351 ? 18.102 -19.627 30.441 1.00 93.81 351 VAL A CA 1
ATOM 2418 C C . VAL A 1 351 ? 18.709 -18.237 30.329 1.00 93.81 351 VAL A C 1
ATOM 2420 O O . VAL A 1 351 ? 18.026 -17.269 30.009 1.00 93.81 351 VAL A O 1
ATOM 2423 N N . THR A 1 352 ? 20.006 -18.123 30.596 1.00 95.00 352 THR A N 1
ATOM 2424 C CA . THR A 1 352 ? 20.789 -16.906 30.351 1.00 95.00 352 THR A CA 1
ATOM 2425 C C . THR A 1 352 ? 21.512 -17.039 29.024 1.00 95.00 352 THR A C 1
ATOM 2427 O O . THR A 1 352 ? 22.228 -18.017 28.818 1.00 95.00 352 THR A O 1
ATOM 2430 N N . ILE A 1 353 ? 21.353 -16.053 28.146 1.00 93.94 353 ILE A N 1
ATOM 2431 C CA . ILE A 1 353 ? 22.051 -16.000 26.864 1.00 93.94 353 ILE A CA 1
ATOM 2432 C C . ILE A 1 353 ? 23.187 -14.984 26.946 1.00 93.94 353 ILE A C 1
ATOM 2434 O O . ILE A 1 353 ? 22.996 -13.847 27.386 1.00 93.94 353 ILE A O 1
ATOM 2438 N N . THR A 1 354 ? 24.355 -15.400 26.474 1.00 95.38 354 THR A N 1
ATOM 2439 C CA . THR A 1 354 ? 25.591 -14.619 26.440 1.00 95.38 354 THR A CA 1
ATOM 2440 C C . THR A 1 354 ? 26.053 -14.479 24.996 1.00 95.38 354 THR A C 1
ATOM 2442 O O . THR A 1 354 ? 26.084 -15.475 24.274 1.00 95.38 354 THR A O 1
ATOM 2445 N N . ILE A 1 355 ? 26.430 -13.268 24.578 1.00 93.69 355 ILE A N 1
ATOM 2446 C CA . ILE A 1 355 ? 27.190 -13.070 23.338 1.00 93.69 355 ILE A CA 1
ATOM 2447 C C . ILE A 1 355 ? 28.646 -12.791 23.709 1.00 93.69 355 ILE A C 1
ATOM 2449 O O . ILE A 1 355 ? 28.950 -11.790 24.363 1.00 93.69 355 ILE A O 1
ATOM 2453 N N . ASP A 1 356 ? 29.528 -13.685 23.273 1.00 94.62 356 ASP A N 1
ATOM 2454 C CA . ASP A 1 356 ? 30.974 -13.517 23.362 1.00 94.62 356 ASP A CA 1
ATOM 2455 C C . ASP A 1 356 ? 31.494 -12.950 22.043 1.00 94.62 356 ASP A C 1
ATOM 2457 O O . ASP A 1 356 ? 31.223 -13.508 20.982 1.00 94.62 356 ASP A O 1
ATOM 2461 N N . SER A 1 357 ? 32.258 -11.864 22.099 1.00 94.69 357 SER A N 1
ATOM 2462 C CA . SER A 1 357 ? 32.893 -11.234 20.938 1.00 94.69 357 SER A CA 1
ATOM 2463 C C . SER A 1 357 ? 34.128 -10.442 21.367 1.00 94.69 357 SER A C 1
ATOM 2465 O O . SER A 1 357 ? 34.255 -10.050 22.529 1.00 94.69 357 SER A O 1
ATOM 2467 N N . SER A 1 358 ? 35.044 -10.176 20.434 1.00 94.19 358 SER A N 1
ATOM 2468 C CA . SER A 1 358 ? 36.230 -9.337 20.676 1.00 94.19 358 SER A CA 1
ATOM 2469 C C . SER A 1 358 ? 35.911 -7.856 20.901 1.00 94.19 358 SER A C 1
ATOM 2471 O O . SER A 1 358 ? 36.721 -7.132 21.482 1.00 94.19 358 SER A O 1
ATOM 2473 N N . VAL A 1 359 ? 34.736 -7.399 20.461 1.00 95.50 359 VAL A N 1
ATOM 2474 C CA . VAL A 1 359 ? 34.267 -6.012 20.585 1.00 95.50 359 VAL A CA 1
ATOM 2475 C C . VAL A 1 359 ? 32.822 -5.961 21.072 1.00 95.50 359 VAL A C 1
ATOM 2477 O O . VAL A 1 359 ? 32.082 -6.934 20.946 1.00 95.50 359 VAL A O 1
ATOM 2480 N N . ALA A 1 360 ? 32.406 -4.818 21.617 1.00 94.19 360 ALA A N 1
ATOM 2481 C CA . ALA A 1 360 ? 31.049 -4.638 22.119 1.00 94.19 360 ALA A CA 1
ATOM 2482 C C . ALA A 1 360 ? 30.011 -4.634 20.983 1.00 94.19 360 ALA A C 1
ATOM 2484 O O . ALA A 1 360 ? 30.145 -3.900 20.001 1.00 94.19 360 ALA A O 1
ATOM 2485 N N . VAL A 1 361 ? 28.959 -5.436 21.147 1.00 93.25 361 VAL A N 1
ATOM 2486 C CA . VAL A 1 361 ? 27.878 -5.618 20.171 1.00 93.25 361 VAL A CA 1
ATOM 2487 C C . VAL A 1 361 ? 26.867 -4.484 20.295 1.00 93.25 361 VAL A C 1
ATOM 2489 O O . VAL A 1 361 ? 26.291 -4.280 21.362 1.00 93.25 361 VAL A O 1
ATOM 2492 N N . GLY A 1 362 ? 26.651 -3.750 19.205 1.00 90.06 362 GLY A N 1
ATOM 2493 C CA . GLY A 1 362 ? 25.683 -2.660 19.099 1.00 90.06 362 GLY A CA 1
ATOM 2494 C C . GLY A 1 362 ? 24.295 -3.107 18.662 1.00 90.06 362 GLY A C 1
ATOM 2495 O O . GLY A 1 362 ? 23.301 -2.540 19.108 1.00 90.06 362 GLY A O 1
ATOM 2496 N N . ALA A 1 363 ? 24.207 -4.143 17.830 1.00 91.62 363 ALA A N 1
ATOM 2497 C CA . ALA A 1 363 ? 22.955 -4.828 17.533 1.00 91.62 363 ALA A CA 1
ATOM 2498 C C . ALA A 1 363 ? 23.209 -6.281 17.120 1.00 91.62 363 ALA A C 1
ATOM 2500 O O . ALA A 1 363 ? 24.263 -6.597 16.569 1.00 91.62 363 ALA A O 1
ATOM 2501 N N . ALA A 1 364 ? 22.249 -7.160 17.405 1.00 91.94 364 ALA A N 1
ATOM 2502 C CA . ALA A 1 364 ? 22.271 -8.561 16.992 1.00 91.94 364 ALA A CA 1
ATOM 2503 C C . ALA A 1 364 ? 20.849 -9.129 16.920 1.00 91.94 364 ALA A C 1
ATOM 2505 O O . ALA A 1 364 ? 20.014 -8.827 17.774 1.00 91.94 364 ALA A O 1
ATOM 2506 N N . SER A 1 365 ? 20.582 -10.007 15.951 1.00 90.38 365 SER A N 1
ATOM 2507 C CA . SER A 1 365 ? 19.466 -10.953 16.033 1.00 90.38 365 SER A CA 1
ATOM 2508 C C . SER A 1 365 ? 19.996 -12.344 16.377 1.00 90.38 365 SER A C 1
ATOM 2510 O O . SER A 1 365 ? 20.999 -12.784 15.816 1.00 90.38 365 SER A O 1
ATOM 2512 N N . LEU A 1 366 ? 19.296 -13.066 17.250 1.00 92.38 366 LEU A N 1
ATOM 2513 C CA . LEU A 1 366 ? 19.621 -14.447 17.610 1.00 92.38 366 LEU A CA 1
ATOM 2514 C C . LEU A 1 366 ? 18.372 -15.331 17.633 1.00 92.38 366 LEU A C 1
ATOM 2516 O O . LEU A 1 366 ? 17.260 -14.838 17.826 1.00 92.38 366 LEU A O 1
ATOM 2520 N N . LEU A 1 367 ? 18.574 -16.626 17.428 1.00 90.19 367 LEU A N 1
ATOM 2521 C CA . LEU A 1 367 ? 17.578 -17.688 17.525 1.00 90.19 367 LEU A CA 1
ATOM 2522 C C . LEU A 1 367 ? 17.955 -18.590 18.703 1.00 90.19 367 LEU A C 1
ATOM 2524 O O . LEU A 1 367 ? 19.130 -18.925 18.854 1.00 90.19 367 LEU A O 1
ATOM 2528 N N . LEU A 1 368 ? 16.976 -18.969 19.517 1.00 91.50 368 LEU A N 1
ATOM 2529 C CA . LEU A 1 368 ? 17.113 -19.927 20.608 1.00 91.50 368 LEU A CA 1
ATOM 2530 C C . LEU A 1 368 ? 16.143 -21.084 20.370 1.00 91.50 368 LEU A C 1
ATOM 2532 O O . LEU A 1 368 ? 14.933 -20.890 20.457 1.00 91.50 368 LEU A O 1
ATOM 2536 N N . ASP A 1 369 ? 16.690 -22.266 20.125 1.00 90.50 369 ASP A N 1
ATOM 2537 C CA . ASP A 1 369 ? 15.935 -23.516 20.066 1.00 90.50 369 ASP A CA 1
ATOM 2538 C C . ASP A 1 369 ? 15.832 -24.103 21.483 1.00 90.50 369 ASP A C 1
ATOM 2540 O O . ASP A 1 369 ? 16.825 -24.088 22.223 1.00 90.50 369 ASP A O 1
ATOM 2544 N N . TYR A 1 370 ? 14.657 -24.599 21.872 1.00 89.44 370 TYR A N 1
ATOM 2545 C CA . TYR A 1 370 ? 14.379 -25.185 23.184 1.00 89.44 370 TYR A CA 1
ATOM 2546 C C . TYR A 1 370 ? 13.492 -26.438 23.076 1.00 89.44 370 TYR A C 1
ATOM 2548 O O . TYR A 1 370 ? 12.706 -26.576 22.141 1.00 89.44 370 TYR A O 1
ATOM 2556 N N . PRO A 1 371 ? 13.579 -27.383 24.028 1.00 88.44 371 PRO A N 1
ATOM 2557 C CA . PRO A 1 371 ? 12.808 -28.617 23.957 1.00 88.44 371 PRO A CA 1
ATOM 2558 C C . PRO A 1 371 ? 11.383 -28.386 24.483 1.00 88.44 371 PRO A C 1
ATOM 2560 O O . PRO A 1 371 ? 11.141 -28.511 25.684 1.00 88.44 371 PRO A O 1
ATOM 2563 N N . ASN A 1 372 ? 10.434 -28.106 23.588 1.00 83.12 372 ASN A N 1
ATOM 2564 C CA . ASN A 1 372 ? 9.003 -27.908 23.896 1.00 83.12 372 ASN A CA 1
ATOM 2565 C C . ASN A 1 372 ? 8.345 -29.078 24.655 1.00 83.12 372 ASN A C 1
ATOM 2567 O O . ASN A 1 372 ? 7.347 -28.923 25.354 1.00 83.12 372 ASN A O 1
ATOM 2571 N N . THR A 1 373 ? 8.935 -30.268 24.559 1.00 82.56 373 THR A N 1
ATOM 2572 C CA . THR A 1 373 ? 8.513 -31.449 25.309 1.00 82.56 373 THR A CA 1
ATOM 2573 C C . THR A 1 373 ? 8.924 -31.407 26.776 1.00 82.56 373 THR A C 1
ATOM 2575 O O . THR A 1 373 ? 8.358 -32.167 27.552 1.00 82.56 373 THR A O 1
ATOM 2578 N N . ARG A 1 374 ? 9.903 -30.578 27.170 1.00 85.75 374 ARG A N 1
ATOM 2579 C CA . ARG A 1 374 ? 10.482 -30.539 28.529 1.00 85.75 374 ARG A CA 1
ATOM 2580 C C . ARG A 1 374 ? 10.283 -29.211 29.248 1.00 85.75 374 ARG A C 1
ATOM 2582 O O . ARG A 1 374 ? 10.200 -29.205 30.474 1.00 85.75 374 ARG A O 1
ATOM 2589 N N . VAL A 1 375 ? 10.235 -28.116 28.503 1.00 87.31 375 VAL A N 1
ATOM 2590 C CA . VAL A 1 375 ? 9.957 -26.779 29.021 1.00 87.31 375 VAL A CA 1
ATOM 2591 C C . VAL A 1 375 ? 8.948 -26.098 28.117 1.00 87.31 375 VAL A C 1
ATOM 2593 O O . VAL A 1 375 ? 8.998 -26.251 26.899 1.00 87.31 375 VAL A O 1
ATOM 2596 N N . ASP A 1 376 ? 8.059 -25.331 28.723 1.00 84.44 376 ASP A N 1
ATOM 2597 C CA . ASP A 1 376 ? 7.091 -24.507 28.024 1.00 84.44 376 ASP A CA 1
ATOM 2598 C C . ASP A 1 376 ? 7.491 -23.036 28.150 1.00 84.44 376 ASP A C 1
ATOM 2600 O O . ASP A 1 376 ? 7.862 -22.549 29.225 1.00 84.44 376 ASP A O 1
ATOM 2604 N N . LEU A 1 377 ? 7.427 -22.318 27.034 1.00 80.31 377 LEU A N 1
ATOM 2605 C CA . LEU A 1 377 ? 7.475 -20.866 27.045 1.00 80.31 377 LEU A CA 1
ATOM 2606 C C . LEU A 1 377 ? 6.022 -20.401 26.928 1.00 80.31 377 LEU A C 1
ATOM 2608 O O . LEU A 1 377 ? 5.508 -20.353 25.810 1.00 80.31 377 LEU A O 1
ATOM 2612 N N . PRO A 1 378 ? 5.341 -20.084 28.045 1.00 65.81 378 PRO A N 1
ATOM 2613 C CA . PRO A 1 378 ? 3.889 -19.950 28.067 1.00 65.81 378 PRO A CA 1
ATOM 2614 C C . PRO A 1 378 ? 3.411 -18.962 26.997 1.00 65.81 378 PRO A C 1
ATOM 2616 O O . PRO A 1 378 ? 3.657 -17.756 27.077 1.00 65.81 378 PRO A O 1
ATOM 2619 N N . SER A 1 379 ? 2.728 -19.488 25.977 1.00 59.06 379 SER A N 1
ATOM 2620 C CA . SER A 1 379 ? 2.277 -18.711 24.814 1.00 59.06 379 SER A CA 1
ATOM 2621 C C . SER A 1 379 ? 0.821 -18.234 24.933 1.00 59.06 379 SER A C 1
ATOM 2623 O O . SER A 1 379 ? 0.277 -17.632 24.002 1.00 59.06 379 SER A O 1
ATOM 2625 N N . ILE A 1 380 ? 0.145 -18.514 26.050 1.00 37.16 380 ILE A N 1
ATOM 2626 C CA . ILE A 1 380 ? -1.321 -18.476 26.125 1.00 37.16 380 ILE A CA 1
ATOM 2627 C C . ILE A 1 380 ? -1.820 -17.186 26.791 1.00 37.16 380 ILE A C 1
ATOM 2629 O O . ILE A 1 380 ? -2.444 -17.218 27.847 1.00 37.16 380 ILE A O 1
ATOM 2633 N N . GLY A 1 381 ? -1.568 -16.036 26.162 1.00 37.25 381 GLY A N 1
ATOM 2634 C CA . GLY A 1 381 ? -2.097 -14.763 26.673 1.00 37.25 381 GLY A CA 1
ATOM 2635 C C . GLY A 1 381 ? -1.665 -13.506 25.926 1.00 37.25 381 GLY A C 1
ATOM 2636 O O . GLY A 1 381 ? -1.404 -12.473 26.528 1.00 37.25 381 GLY A O 1
ATOM 2637 N N . GLY A 1 382 ? -1.590 -13.556 24.594 1.00 38.09 382 GLY A N 1
ATOM 2638 C CA . GLY A 1 382 ? -1.133 -12.412 23.803 1.00 38.09 382 GLY A CA 1
ATOM 2639 C C . GLY A 1 382 ? 0.368 -12.156 23.979 1.00 38.09 382 GLY A C 1
ATOM 2640 O O . GLY A 1 382 ? 1.000 -12.576 24.942 1.00 38.09 382 GLY A O 1
ATOM 2641 N N . GLY A 1 383 ? 0.991 -11.478 23.017 1.00 47.75 383 GLY A N 1
ATOM 2642 C CA . GLY A 1 383 ? 2.448 -11.281 22.986 1.00 47.75 383 GLY A CA 1
ATOM 2643 C C . GLY A 1 383 ? 3.059 -10.517 24.176 1.00 47.75 383 GLY A C 1
ATOM 2644 O O . GLY A 1 383 ? 4.239 -10.193 24.124 1.00 47.75 383 GLY A O 1
ATOM 2645 N N . THR A 1 384 ? 2.299 -10.190 25.224 1.00 44.94 384 THR A N 1
ATOM 2646 C CA . THR A 1 384 ? 2.778 -9.579 26.471 1.00 44.94 384 THR A CA 1
ATOM 2647 C C . THR A 1 384 ? 3.388 -10.584 27.449 1.00 44.94 384 THR A C 1
ATOM 2649 O O . THR A 1 384 ? 4.293 -10.202 28.190 1.00 44.94 384 THR A O 1
ATOM 2652 N N . ASP A 1 385 ? 2.971 -11.851 27.425 1.00 53.09 385 ASP A N 1
ATOM 2653 C CA . ASP A 1 385 ? 3.349 -12.826 28.462 1.00 53.09 385 ASP A CA 1
ATOM 2654 C C . ASP A 1 385 ? 4.754 -13.403 28.249 1.00 53.09 385 ASP A C 1
ATOM 2656 O O . ASP A 1 385 ? 5.560 -13.437 29.180 1.00 53.09 385 ASP A O 1
ATOM 2660 N N . VAL A 1 386 ? 5.126 -13.702 26.999 1.00 57.41 386 VAL A N 1
ATOM 2661 C CA . VAL A 1 386 ? 6.517 -14.042 26.636 1.00 57.41 386 VAL A CA 1
ATOM 2662 C C . VAL A 1 386 ? 7.458 -12.884 26.985 1.00 57.41 386 VAL A C 1
ATOM 2664 O O . VAL A 1 386 ? 8.519 -13.084 27.573 1.00 57.41 386 VAL A O 1
ATOM 2667 N N . ARG A 1 387 ? 7.033 -11.637 26.741 1.00 57.53 387 ARG A N 1
ATOM 2668 C CA . ARG A 1 387 ? 7.817 -10.438 27.086 1.00 57.53 387 ARG A CA 1
ATOM 2669 C C . ARG A 1 387 ? 8.010 -10.260 28.593 1.00 57.53 387 ARG A C 1
ATOM 2671 O O . ARG A 1 387 ? 8.976 -9.606 28.989 1.00 57.53 387 ARG A O 1
ATOM 2678 N N . ALA A 1 388 ? 7.115 -10.803 29.420 1.00 55.50 388 ALA A N 1
ATOM 2679 C CA . ALA A 1 388 ? 7.231 -10.788 30.877 1.00 55.50 388 ALA A CA 1
ATOM 2680 C C . ALA A 1 388 ? 8.236 -11.830 31.401 1.00 55.50 388 ALA A C 1
ATOM 2682 O O . ALA A 1 388 ? 8.790 -11.650 32.483 1.00 55.50 388 ALA A O 1
ATOM 2683 N N . ARG A 1 389 ? 8.510 -12.882 30.618 1.00 73.50 389 ARG A N 1
ATOM 2684 C CA . ARG A 1 389 ? 9.519 -13.917 30.904 1.00 73.50 389 ARG A CA 1
ATOM 2685 C C . ARG A 1 389 ? 10.920 -13.565 30.396 1.00 73.50 389 ARG A C 1
ATOM 2687 O O . ARG A 1 389 ? 11.881 -14.252 30.730 1.00 73.50 389 ARG A O 1
ATOM 2694 N N . VAL A 1 390 ? 11.049 -12.495 29.608 1.00 80.44 390 VAL A N 1
ATOM 2695 C CA . VAL A 1 390 ? 12.328 -12.013 29.071 1.00 80.44 390 VAL A CA 1
ATOM 2696 C C . VAL A 1 390 ? 12.827 -10.828 29.894 1.00 80.44 390 VAL A C 1
ATOM 2698 O O . VAL A 1 390 ? 12.263 -9.730 29.862 1.00 80.44 390 VAL A O 1
ATOM 2701 N N . THR A 1 391 ? 13.920 -11.038 30.623 1.00 83.06 391 THR A N 1
ATOM 2702 C CA . THR A 1 391 ? 14.631 -9.981 31.348 1.00 83.06 391 THR A CA 1
ATOM 2703 C C . THR A 1 391 ? 15.817 -9.495 30.515 1.00 83.06 391 THR A C 1
ATOM 2705 O O . THR A 1 391 ? 16.679 -10.290 30.141 1.00 83.06 391 THR A O 1
ATOM 2708 N N . ASP A 1 392 ? 15.871 -8.188 30.256 1.00 80.81 392 ASP A N 1
ATOM 2709 C CA . ASP A 1 392 ? 17.062 -7.522 29.722 1.00 80.81 392 ASP A CA 1
ATOM 2710 C C . ASP A 1 392 ? 18.142 -7.507 30.808 1.00 80.81 392 ASP A C 1
ATOM 2712 O O . ASP A 1 392 ? 17.898 -7.006 31.909 1.00 80.81 392 ASP A O 1
ATOM 2716 N N . LEU A 1 393 ? 19.302 -8.104 30.532 1.00 82.00 393 LEU A N 1
ATOM 2717 C CA . LEU A 1 393 ? 20.441 -8.085 31.456 1.00 82.00 393 LEU A CA 1
ATOM 2718 C C . LEU A 1 393 ? 21.431 -6.961 31.128 1.00 82.00 393 LEU A C 1
ATOM 2720 O O . LEU A 1 393 ? 22.432 -6.797 31.825 1.00 82.00 393 LEU A O 1
ATOM 2724 N N . THR A 1 394 ? 21.159 -6.191 30.078 1.00 77.25 394 THR A N 1
ATOM 2725 C CA . THR A 1 394 ? 22.014 -5.111 29.601 1.00 77.25 394 THR A CA 1
ATOM 2726 C C . THR A 1 394 ? 21.497 -3.748 30.050 1.00 77.25 394 THR A C 1
ATOM 2728 O O . THR A 1 394 ? 20.366 -3.590 30.501 1.00 77.25 394 THR A O 1
ATOM 2731 N N . SER A 1 395 ? 22.332 -2.721 29.892 1.00 63.00 395 SER A N 1
ATOM 2732 C CA . SER A 1 395 ? 21.904 -1.317 29.941 1.00 63.00 395 SER A CA 1
ATOM 2733 C C . SER A 1 395 ? 21.317 -0.822 28.605 1.00 63.00 395 SER A C 1
ATOM 2735 O O . SER A 1 395 ? 21.113 0.380 28.443 1.00 63.00 395 SER A O 1
ATOM 2737 N N . GLY A 1 396 ? 21.134 -1.716 27.625 1.00 59.56 396 GLY A N 1
ATOM 2738 C CA . GLY A 1 396 ? 20.622 -1.426 26.288 1.00 59.56 396 GLY A CA 1
ATOM 2739 C C . GLY A 1 396 ? 19.094 -1.442 26.207 1.00 59.56 396 GLY A C 1
ATOM 2740 O O . GLY A 1 396 ? 18.398 -1.410 27.219 1.00 59.56 396 GLY A O 1
ATOM 2741 N N . SER A 1 397 ? 18.565 -1.455 24.980 1.00 58.38 397 SER A N 1
ATOM 2742 C CA . SER A 1 397 ? 17.134 -1.624 24.732 1.00 58.38 397 SER A CA 1
ATOM 2743 C C . SER A 1 397 ? 16.905 -2.864 23.868 1.00 58.38 397 SER A C 1
ATOM 2745 O O . SER A 1 397 ? 17.318 -2.946 22.712 1.00 58.38 397 SER A O 1
ATOM 2747 N N . LEU A 1 398 ? 16.232 -3.867 24.423 1.00 60.97 398 LEU A N 1
ATOM 2748 C CA . LEU A 1 398 ? 15.669 -4.972 23.645 1.00 60.97 398 LEU A CA 1
ATOM 2749 C C . LEU A 1 398 ? 14.496 -4.459 22.788 1.00 60.97 398 LEU A C 1
ATOM 2751 O O . LEU A 1 398 ? 13.377 -4.306 23.281 1.00 60.97 398 LEU A O 1
ATOM 2755 N N . PHE A 1 399 ? 14.750 -4.197 21.499 1.00 49.00 399 PHE A N 1
ATOM 2756 C CA . PHE A 1 399 ? 13.737 -3.694 20.554 1.00 49.00 399 PHE A CA 1
ATOM 2757 C C . PHE A 1 399 ? 12.729 -4.757 20.104 1.00 49.00 399 PHE A C 1
ATOM 2759 O O . PHE A 1 399 ? 11.708 -4.421 19.509 1.00 49.00 399 PHE A O 1
ATOM 2766 N N . ASP A 1 400 ? 12.948 -6.021 20.462 1.00 53.38 400 ASP A N 1
ATOM 2767 C CA . ASP A 1 400 ? 11.942 -7.066 20.341 1.00 53.38 400 ASP A CA 1
ATOM 2768 C C . ASP A 1 400 ? 12.190 -8.129 21.419 1.00 53.38 400 ASP A C 1
ATOM 2770 O O . ASP A 1 400 ? 13.087 -8.966 21.292 1.00 53.38 400 ASP A O 1
ATOM 2774 N N . LYS A 1 401 ? 11.440 -8.050 22.531 1.00 49.59 401 LYS A N 1
ATOM 2775 C CA . LYS A 1 401 ? 11.517 -8.950 23.704 1.00 49.59 401 LYS A CA 1
ATOM 2776 C C . LYS A 1 401 ? 10.993 -10.364 23.392 1.00 49.59 401 LYS A C 1
ATOM 2778 O O . LYS A 1 401 ? 10.137 -10.872 24.108 1.00 49.59 401 LYS A O 1
ATOM 2783 N N . GLY A 1 402 ? 11.455 -10.959 22.298 1.00 44.44 402 GLY A N 1
ATOM 2784 C CA . GLY A 1 402 ? 10.832 -12.135 21.715 1.00 44.44 402 GLY A CA 1
ATOM 2785 C C . GLY A 1 402 ? 9.412 -11.793 21.279 1.00 44.44 402 GLY A C 1
ATOM 2786 O O . GLY A 1 402 ? 8.460 -11.919 22.050 1.00 44.44 402 GLY A O 1
ATOM 2787 N N . GLY A 1 403 ? 9.231 -11.353 20.033 1.00 44.62 403 GLY A N 1
ATOM 2788 C CA . GLY A 1 403 ? 7.942 -11.610 19.393 1.00 44.62 403 GLY A CA 1
ATOM 2789 C C . GLY A 1 403 ? 7.645 -13.111 19.543 1.00 44.62 403 GLY A C 1
ATOM 2790 O O . GLY A 1 403 ? 8.599 -13.891 19.459 1.00 44.62 403 GLY A O 1
ATOM 2791 N N . PRO A 1 404 ? 6.395 -13.529 19.826 1.00 42.84 404 PRO A N 1
ATOM 2792 C CA . PRO A 1 404 ? 6.034 -14.938 19.942 1.00 42.84 404 PRO A CA 1
ATOM 2793 C C . PRO A 1 404 ? 6.186 -15.559 18.559 1.00 42.84 404 PRO A C 1
ATOM 2795 O O . PRO A 1 404 ? 5.269 -15.599 17.749 1.00 42.84 404 PRO A O 1
ATOM 2798 N N . ASN A 1 405 ? 7.412 -15.916 18.247 1.00 46.88 405 ASN A N 1
ATOM 2799 C CA . ASN A 1 405 ? 7.786 -16.613 17.053 1.00 46.88 405 ASN A CA 1
ATOM 2800 C C . ASN A 1 405 ? 8.474 -17.860 17.557 1.00 46.88 405 ASN A C 1
ATOM 2802 O O . ASN A 1 405 ? 9.663 -17.988 17.310 1.00 46.88 405 ASN A O 1
ATOM 2806 N N . ASN A 1 406 ? 7.749 -18.676 18.340 1.00 50.88 406 ASN A N 1
ATOM 2807 C CA . ASN A 1 406 ? 7.983 -20.108 18.309 1.00 50.88 406 ASN A CA 1
ATOM 2808 C C . ASN A 1 406 ? 7.675 -20.519 16.865 1.00 50.88 406 ASN A C 1
ATOM 2810 O O . ASN A 1 406 ? 6.528 -20.482 16.425 1.00 50.88 406 ASN A O 1
ATOM 2814 N N . GLN A 1 407 ? 8.717 -20.708 16.058 1.00 49.59 407 GLN A N 1
ATOM 2815 C CA . GLN A 1 407 ? 8.558 -20.884 14.608 1.00 49.59 407 GLN A CA 1
ATOM 2816 C C . GLN A 1 407 ? 7.792 -22.170 14.236 1.00 49.59 407 GLN A C 1
ATOM 2818 O O . GLN A 1 407 ? 7.451 -22.356 13.071 1.00 49.59 407 GLN A O 1
ATOM 2823 N N . ASP A 1 408 ? 7.479 -22.995 15.228 1.00 53.34 408 ASP A N 1
ATOM 2824 C CA . ASP A 1 408 ? 6.949 -24.346 15.150 1.00 53.34 408 ASP A CA 1
ATOM 2825 C C . ASP A 1 408 ? 6.242 -24.722 16.467 1.00 53.34 408 ASP A C 1
ATOM 2827 O O . ASP A 1 408 ? 6.584 -25.681 17.135 1.00 53.34 408 ASP A O 1
ATOM 2831 N N . SER A 1 409 ? 5.207 -23.974 16.870 1.00 53.06 409 SER A N 1
ATOM 2832 C CA . SER A 1 409 ? 4.329 -24.360 18.000 1.00 53.06 409 SER A CA 1
ATOM 2833 C C . SER A 1 409 ? 3.447 -25.592 17.708 1.00 53.06 409 SER A C 1
ATOM 2835 O O . SER A 1 409 ? 2.288 -25.636 18.134 1.00 53.06 409 SER A O 1
ATOM 2837 N N . ASP A 1 410 ? 3.905 -26.543 16.901 1.00 58.03 410 ASP A N 1
ATOM 2838 C CA . ASP A 1 410 ? 3.079 -27.593 16.304 1.00 58.03 410 ASP A CA 1
ATOM 2839 C C . ASP A 1 410 ? 3.147 -28.947 17.032 1.00 58.03 410 ASP A C 1
ATOM 2841 O O . ASP A 1 410 ? 2.448 -29.883 16.634 1.00 58.03 410 ASP A O 1
ATOM 2845 N N . ASN A 1 411 ? 3.854 -29.028 18.171 1.00 56.28 411 ASN A N 1
ATOM 2846 C CA . ASN A 1 411 ? 4.009 -30.246 18.986 1.00 56.28 411 ASN A CA 1
ATOM 2847 C C . ASN A 1 411 ? 4.467 -31.465 18.162 1.00 56.28 411 ASN A C 1
ATOM 2849 O O . ASN A 1 411 ? 4.112 -32.607 18.473 1.00 56.28 411 ASN A O 1
ATOM 2853 N N . ASP A 1 412 ? 5.237 -31.248 17.101 1.00 63.22 412 ASP A N 1
ATOM 2854 C CA . ASP A 1 412 ? 5.710 -32.312 16.216 1.00 63.22 412 ASP A CA 1
ATOM 2855 C C . ASP A 1 412 ? 6.911 -33.098 16.795 1.00 63.22 412 ASP A C 1
ATOM 2857 O O . ASP A 1 412 ? 7.347 -34.103 16.225 1.00 63.22 412 ASP A O 1
ATOM 2861 N N . GLY A 1 413 ? 7.408 -32.684 17.969 1.00 55.91 413 GLY A N 1
ATOM 2862 C CA . GLY A 1 413 ? 8.573 -33.259 18.641 1.00 55.91 413 GLY A CA 1
ATOM 2863 C C . GLY A 1 413 ? 9.912 -32.677 18.173 1.00 55.91 413 GLY A C 1
ATOM 2864 O O . GLY A 1 413 ? 10.960 -33.165 18.606 1.00 55.91 413 GLY A O 1
ATOM 2865 N N . VAL A 1 414 ? 9.892 -31.653 17.317 1.00 66.69 414 VAL A N 1
ATOM 2866 C CA . VAL A 1 414 ? 11.031 -30.796 16.985 1.00 66.69 414 VAL A CA 1
ATOM 2867 C C . VAL A 1 414 ? 11.171 -29.713 18.061 1.00 66.69 414 VAL A C 1
ATOM 2869 O O . VAL A 1 414 ? 10.228 -29.387 18.782 1.00 66.69 414 VAL A O 1
ATOM 2872 N N . ALA A 1 415 ? 12.402 -29.240 18.265 1.00 69.19 415 ALA A N 1
ATOM 2873 C CA . ALA A 1 415 ? 12.686 -28.195 19.237 1.00 69.19 415 ALA A CA 1
ATOM 2874 C C . ALA A 1 415 ? 12.099 -26.863 18.763 1.00 69.19 415 ALA A C 1
ATOM 2876 O O . ALA A 1 415 ? 12.528 -26.357 17.727 1.00 69.19 415 ALA A O 1
ATOM 2877 N N . ASP A 1 416 ? 11.209 -26.289 19.571 1.00 76.62 416 ASP A N 1
ATOM 2878 C CA . ASP A 1 416 ? 10.644 -24.973 19.312 1.00 76.62 416 ASP A CA 1
ATOM 2879 C C . ASP A 1 416 ? 11.747 -23.917 19.219 1.00 76.62 416 ASP A C 1
ATOM 2881 O O . ASP A 1 416 ? 12.684 -23.895 20.023 1.00 76.62 416 ASP A O 1
ATOM 2885 N N . ARG A 1 417 ? 11.599 -22.966 18.301 1.00 82.94 417 ARG A N 1
ATOM 2886 C CA . ARG A 1 417 ? 12.578 -21.884 18.104 1.00 82.94 417 ARG A CA 1
ATOM 2887 C C . ARG A 1 417 ? 12.009 -20.518 18.411 1.00 82.94 417 ARG A C 1
ATOM 2889 O O . ARG A 1 417 ? 11.073 -20.141 17.733 1.00 82.94 417 ARG A O 1
ATOM 2896 N N . VAL A 1 418 ? 12.646 -19.704 19.259 1.00 82.94 418 VAL A N 1
ATOM 2897 C CA . VAL A 1 418 ? 12.312 -18.273 19.465 1.00 82.94 418 VAL A CA 1
ATOM 2898 C C . VAL A 1 418 ? 13.390 -17.325 18.933 1.00 82.94 418 VAL A C 1
ATOM 2900 O O . VAL A 1 418 ? 14.579 -17.632 18.971 1.00 82.94 418 VAL A O 1
ATOM 2903 N N . ARG A 1 419 ? 12.998 -16.136 18.448 1.00 84.50 419 ARG A N 1
ATOM 2904 C CA . ARG A 1 419 ? 13.921 -15.104 17.932 1.00 84.50 419 ARG A CA 1
ATOM 2905 C C . ARG A 1 419 ? 13.960 -13.867 18.826 1.00 84.50 419 ARG A C 1
ATOM 2907 O O . ARG A 1 419 ? 12.915 -13.318 19.159 1.00 84.50 419 ARG A O 1
ATOM 2914 N N . PHE A 1 420 ? 15.158 -13.356 19.098 1.00 84.75 420 PHE A N 1
ATOM 2915 C CA . PHE A 1 420 ? 15.375 -12.094 19.813 1.00 84.75 420 PHE A CA 1
ATOM 2916 C C . PHE A 1 420 ? 16.150 -11.098 18.948 1.00 84.75 420 PHE A C 1
ATOM 2918 O O . PHE A 1 420 ? 17.029 -11.494 18.180 1.00 84.75 420 PHE A O 1
ATOM 2925 N N . THR A 1 421 ? 15.840 -9.804 19.087 1.00 84.44 421 THR A N 1
ATOM 2926 C CA . THR A 1 421 ? 16.616 -8.716 18.469 1.00 84.44 421 THR A CA 1
ATOM 2927 C C . THR A 1 421 ? 17.016 -7.693 19.523 1.00 84.44 421 THR A C 1
ATOM 2929 O O . THR A 1 421 ? 16.172 -7.098 20.195 1.00 84.44 421 THR A O 1
ATOM 2932 N N . LEU A 1 422 ? 18.323 -7.491 19.646 1.00 84.00 422 LEU A N 1
ATOM 2933 C CA . LEU A 1 422 ? 18.957 -6.576 20.581 1.00 84.00 422 LEU A CA 1
ATOM 2934 C C . LEU A 1 422 ? 19.486 -5.351 19.833 1.00 84.00 422 LEU A C 1
ATOM 2936 O O . LEU A 1 422 ? 20.122 -5.507 18.791 1.00 84.00 422 LEU A O 1
ATOM 2940 N N . VAL A 1 423 ? 19.300 -4.158 20.407 1.00 83.06 423 VAL A N 1
ATOM 2941 C CA . VAL A 1 423 ? 20.059 -2.959 20.027 1.00 83.06 423 VAL A CA 1
ATOM 2942 C C . VAL A 1 423 ? 20.568 -2.278 21.297 1.00 83.06 423 VAL A C 1
ATOM 2944 O O . VAL A 1 423 ? 19.809 -1.797 22.136 1.00 83.06 423 VAL A O 1
ATOM 2947 N N . ALA A 1 424 ? 21.881 -2.217 21.438 1.00 85.62 424 ALA A N 1
ATOM 2948 C CA . ALA A 1 424 ? 22.561 -1.564 22.538 1.00 85.62 424 ALA A CA 1
ATOM 2949 C C . ALA A 1 424 ? 23.520 -0.507 21.975 1.00 85.62 424 ALA A C 1
ATOM 2951 O O . ALA A 1 424 ? 24.673 -0.820 21.698 1.00 85.62 424 ALA A O 1
ATOM 2952 N N . PRO A 1 425 ? 23.092 0.760 21.826 1.00 79.62 425 PRO A N 1
ATOM 2953 C CA . PRO A 1 425 ? 23.939 1.815 21.259 1.00 79.62 425 PRO A CA 1
ATOM 2954 C C . PRO A 1 425 ? 25.262 2.033 22.013 1.00 79.62 425 PRO A C 1
ATOM 2956 O O . PRO A 1 425 ? 26.235 2.502 21.438 1.00 79.62 425 PRO A O 1
ATOM 2959 N N . SER A 1 426 ? 25.317 1.681 23.302 1.00 85.12 426 SER A N 1
ATOM 2960 C CA . SER A 1 426 ? 26.538 1.725 24.117 1.00 85.12 426 SER A CA 1
ATOM 2961 C C . SER A 1 426 ? 27.458 0.509 23.938 1.00 85.12 426 SER A C 1
ATOM 2963 O O . SER A 1 426 ? 28.530 0.471 24.535 1.00 85.12 426 SER A O 1
ATOM 2965 N N . GLY A 1 427 ? 27.037 -0.487 23.155 1.00 88.00 427 GLY A N 1
ATOM 2966 C CA . GLY A 1 427 ? 27.667 -1.796 23.057 1.00 88.00 427 GLY A CA 1
ATOM 2967 C C . GLY A 1 427 ? 27.398 -2.685 24.278 1.00 88.00 427 GLY A C 1
ATOM 2968 O O . GLY A 1 427 ? 27.238 -2.193 25.397 1.00 88.00 427 GLY A O 1
ATOM 2969 N N . VAL A 1 428 ? 27.366 -4.004 24.075 1.00 86.56 428 VAL A N 1
ATOM 2970 C CA . VAL A 1 428 ? 27.309 -5.010 25.153 1.00 86.56 428 VAL A CA 1
ATOM 2971 C C . VAL A 1 428 ? 28.314 -6.137 24.925 1.00 86.56 428 VAL A C 1
ATOM 2973 O O . VAL A 1 428 ? 28.631 -6.473 23.786 1.00 86.56 428 VAL A O 1
ATOM 2976 N N . ILE A 1 429 ? 28.812 -6.719 26.017 1.00 85.88 429 ILE A N 1
ATOM 2977 C CA . ILE A 1 429 ? 29.641 -7.931 26.031 1.00 85.88 429 ILE A CA 1
ATOM 2978 C C . ILE A 1 429 ? 29.147 -8.801 27.188 1.00 85.88 429 ILE A C 1
ATOM 2980 O O . ILE A 1 429 ? 28.906 -8.285 28.282 1.00 85.88 429 ILE A O 1
ATOM 2984 N N . GLY A 1 430 ? 29.023 -10.109 26.968 1.00 90.50 430 GLY A N 1
ATOM 2985 C CA . GLY A 1 430 ? 28.644 -11.057 28.011 1.00 90.50 430 GLY A CA 1
ATOM 2986 C C . GLY A 1 430 ? 27.147 -11.365 28.024 1.00 90.50 430 GLY A C 1
ATOM 2987 O O . GLY A 1 430 ? 26.532 -11.522 26.971 1.00 90.50 430 GLY A O 1
ATOM 2988 N N . ALA A 1 431 ? 26.572 -11.539 29.218 1.00 88.62 431 ALA A N 1
ATOM 2989 C CA . ALA A 1 431 ? 25.171 -11.923 29.383 1.00 88.62 431 ALA A CA 1
ATOM 2990 C C . ALA A 1 431 ? 24.242 -10.792 28.923 1.00 88.62 431 ALA A C 1
ATOM 2992 O O . ALA A 1 431 ? 24.300 -9.685 29.456 1.00 88.62 431 ALA A O 1
ATOM 2993 N N . ILE A 1 432 ? 23.384 -11.079 27.945 1.00 85.06 432 ILE A N 1
ATOM 2994 C CA . ILE A 1 432 ? 22.541 -10.067 27.301 1.00 85.06 432 ILE A CA 1
ATOM 2995 C C . ILE A 1 432 ? 21.063 -10.189 27.657 1.00 85.06 432 ILE A C 1
ATOM 2997 O O . ILE A 1 432 ? 20.355 -9.191 27.753 1.00 85.06 432 ILE A O 1
ATOM 3001 N N . LEU A 1 433 ? 20.571 -11.403 27.869 1.00 87.94 433 LEU A N 1
ATOM 3002 C CA . LEU A 1 433 ? 19.163 -11.616 28.162 1.00 87.94 433 LEU A CA 1
ATOM 3003 C C . LEU A 1 433 ? 18.969 -12.879 28.984 1.00 87.94 433 LEU A C 1
ATOM 3005 O O . LEU A 1 433 ? 19.793 -13.797 28.972 1.00 87.94 433 LEU A O 1
ATOM 3009 N N . ARG A 1 434 ? 17.849 -12.911 29.691 1.00 90.31 434 ARG A N 1
ATOM 3010 C CA . ARG A 1 434 ? 17.394 -14.056 30.465 1.00 90.31 434 ARG A CA 1
ATOM 3011 C C . ARG A 1 434 ? 15.967 -14.397 30.076 1.00 90.31 434 ARG A C 1
ATOM 3013 O O . ARG A 1 434 ? 15.135 -13.497 30.031 1.00 90.31 434 ARG A O 1
ATOM 3020 N N . VAL A 1 435 ? 15.701 -15.676 29.846 1.00 89.12 435 VAL A N 1
ATOM 3021 C CA . VAL A 1 435 ? 14.381 -16.227 29.529 1.00 89.12 435 VAL A CA 1
ATOM 3022 C C . VAL A 1 435 ? 13.995 -17.210 30.627 1.00 89.12 435 VAL A C 1
ATOM 3024 O O . VAL A 1 435 ? 14.757 -18.133 30.911 1.00 89.12 435 VAL A O 1
ATOM 3027 N N . ASP A 1 436 ? 12.846 -17.003 31.261 1.00 89.50 436 ASP A N 1
ATOM 3028 C CA . ASP A 1 436 ? 12.291 -17.933 32.248 1.00 89.50 436 ASP A CA 1
ATOM 3029 C C . ASP A 1 436 ? 11.208 -18.812 31.576 1.00 89.50 436 ASP A C 1
ATOM 3031 O O . ASP A 1 436 ? 10.199 -18.305 31.084 1.00 89.50 436 ASP A O 1
ATOM 3035 N N . PHE A 1 437 ? 11.434 -20.124 31.540 1.00 88.44 437 PHE A N 1
ATOM 3036 C CA . PHE A 1 437 ? 10.517 -21.154 31.046 1.00 88.44 437 PHE A CA 1
ATOM 3037 C C . PHE A 1 437 ? 9.809 -21.846 32.216 1.00 88.44 437 PHE A C 1
ATOM 3039 O O . PHE A 1 437 ? 10.381 -21.958 33.302 1.00 88.44 437 PHE A O 1
ATOM 3046 N N . ASP A 1 438 ? 8.601 -22.350 31.981 1.00 87.94 438 ASP A N 1
ATOM 3047 C CA . ASP A 1 438 ? 7.879 -23.187 32.938 1.00 87.94 438 ASP A CA 1
ATOM 3048 C C . ASP A 1 438 ? 8.200 -24.671 32.660 1.00 87.94 438 ASP A C 1
ATOM 3050 O O . ASP A 1 438 ? 8.134 -25.137 31.523 1.00 87.94 438 ASP A O 1
ATOM 3054 N N . ASP A 1 439 ? 8.595 -25.423 33.689 1.00 87.19 439 ASP A N 1
ATOM 3055 C CA . ASP A 1 439 ? 8.990 -26.824 33.535 1.00 87.19 439 ASP A CA 1
ATOM 3056 C C . ASP A 1 439 ? 7.768 -27.725 33.341 1.00 87.19 439 ASP A C 1
ATOM 3058 O O . ASP A 1 439 ? 6.762 -27.638 34.056 1.00 87.19 439 ASP A O 1
ATOM 3062 N N . CYS A 1 440 ? 7.881 -28.658 32.400 1.00 86.00 440 CYS A N 1
ATOM 3063 C CA . CYS A 1 440 ? 6.856 -29.660 32.167 1.00 86.00 440 CYS A CA 1
ATOM 3064 C C . CYS A 1 440 ? 6.774 -30.664 33.323 1.00 86.00 440 CYS A C 1
ATOM 3066 O O . CYS A 1 440 ? 7.786 -31.145 33.839 1.00 86.00 440 CYS A O 1
ATOM 3068 N N . ASN A 1 441 ? 5.550 -31.037 33.709 1.00 81.31 441 ASN A N 1
ATOM 3069 C CA . ASN A 1 441 ? 5.324 -31.962 34.820 1.00 81.31 441 ASN A CA 1
ATOM 3070 C C . ASN A 1 441 ? 6.031 -33.316 34.608 1.00 81.31 441 ASN A C 1
ATOM 3072 O O . ASN A 1 441 ? 5.852 -33.960 33.577 1.00 81.31 441 ASN A O 1
ATOM 3076 N N . ASN A 1 442 ? 6.720 -33.806 35.647 1.00 76.44 442 ASN A N 1
ATOM 3077 C CA . ASN A 1 442 ? 7.383 -35.122 35.692 1.00 76.44 442 ASN A CA 1
ATOM 3078 C C . ASN A 1 442 ? 8.512 -35.330 34.669 1.00 76.44 442 ASN A C 1
ATOM 3080 O O . ASN A 1 442 ? 8.821 -36.470 34.318 1.00 76.44 442 ASN A O 1
ATOM 3084 N N . ILE A 1 443 ? 9.142 -34.253 34.201 1.00 78.69 443 ILE A N 1
ATOM 3085 C CA . ILE A 1 443 ? 10.271 -34.328 33.274 1.00 78.69 443 ILE A CA 1
ATOM 3086 C C . ILE A 1 443 ? 11.558 -33.920 33.990 1.00 78.69 443 ILE A C 1
ATOM 3088 O O . ILE A 1 443 ? 11.553 -33.098 34.903 1.00 78.69 443 ILE A O 1
ATOM 3092 N N . ASN A 1 444 ? 12.676 -34.539 33.603 1.00 85.69 444 ASN A N 1
ATOM 3093 C CA . ASN A 1 444 ? 13.991 -34.168 34.120 1.00 85.69 444 ASN A CA 1
ATOM 3094 C C . ASN A 1 444 ? 14.269 -32.681 33.850 1.00 85.69 444 ASN A C 1
ATOM 3096 O O . ASN A 1 444 ? 13.909 -32.172 32.786 1.00 85.69 444 ASN A O 1
ATOM 3100 N N . ALA A 1 445 ? 14.997 -32.022 34.750 1.00 87.62 445 ALA A N 1
ATOM 3101 C CA . ALA A 1 445 ? 15.488 -30.659 34.550 1.00 87.62 445 ALA A CA 1
ATOM 3102 C C . ALA A 1 445 ? 16.353 -30.562 33.278 1.00 87.62 445 ALA A C 1
ATOM 3104 O O . ALA A 1 445 ? 17.173 -31.452 33.014 1.00 87.62 445 ALA A O 1
ATOM 3105 N N . THR A 1 446 ? 16.138 -29.535 32.453 1.00 93.50 446 THR A N 1
ATOM 3106 C CA . THR A 1 446 ? 16.934 -29.306 31.235 1.00 93.50 446 THR A CA 1
ATOM 3107 C C . THR A 1 446 ? 18.366 -28.885 31.570 1.00 93.50 446 THR A C 1
ATOM 3109 O O . THR A 1 446 ? 18.730 -28.607 32.702 1.00 93.50 446 THR A O 1
ATOM 3112 N N . THR A 1 447 ? 19.236 -28.898 30.576 1.00 95.44 447 THR A N 1
ATOM 3113 C CA . THR A 1 447 ? 20.668 -28.622 30.681 1.00 95.44 447 THR A CA 1
ATOM 3114 C C . THR A 1 447 ? 21.075 -27.687 29.545 1.00 95.44 447 THR A C 1
ATOM 3116 O O . THR A 1 447 ? 20.330 -27.555 28.577 1.00 95.44 447 THR A O 1
ATOM 3119 N N . PRO A 1 448 ? 22.257 -27.045 29.582 1.00 96.00 448 PRO A N 1
ATOM 3120 C CA . PRO A 1 448 ? 22.692 -26.185 28.481 1.00 96.00 448 PRO A CA 1
ATOM 3121 C C . PRO A 1 448 ? 22.701 -26.865 27.105 1.00 96.00 448 PRO A C 1
ATOM 3123 O O . PRO A 1 448 ? 22.455 -26.196 26.112 1.00 96.00 448 PRO A O 1
ATOM 3126 N N . SER A 1 449 ? 22.933 -28.182 27.033 1.00 94.88 449 SER A N 1
ATOM 3127 C CA . SER A 1 449 ? 22.889 -28.940 25.773 1.00 94.88 449 SER A CA 1
ATOM 3128 C C . SER A 1 449 ? 21.487 -29.125 25.196 1.00 94.88 449 SER A C 1
ATOM 3130 O O . SER A 1 449 ? 21.367 -29.507 24.038 1.00 94.88 449 SER A O 1
ATOM 3132 N N . ASP A 1 450 ? 20.443 -28.873 25.984 1.00 93.12 450 ASP A N 1
ATOM 3133 C CA . ASP A 1 450 ? 19.062 -28.920 25.509 1.00 93.12 450 ASP A CA 1
ATOM 3134 C C . ASP A 1 450 ? 18.675 -27.665 24.708 1.00 93.12 450 ASP A C 1
ATOM 3136 O O . ASP A 1 450 ? 17.644 -27.663 24.045 1.00 93.12 450 ASP A O 1
ATOM 3140 N N . TYR A 1 451 ? 19.495 -26.609 24.742 1.00 93.88 451 TYR A N 1
ATOM 3141 C CA . TYR A 1 451 ? 19.223 -25.346 24.065 1.00 93.88 451 TYR A CA 1
ATOM 3142 C C . TYR A 1 451 ? 20.278 -25.061 22.999 1.00 93.88 451 TYR A C 1
ATOM 3144 O O . TYR A 1 451 ? 21.478 -25.176 23.253 1.00 93.88 451 TYR A O 1
ATOM 3152 N N . THR A 1 452 ? 19.846 -24.611 21.822 1.00 94.88 452 THR A N 1
ATOM 3153 C CA . THR A 1 452 ? 20.768 -24.167 20.766 1.00 94.88 452 THR A CA 1
ATOM 3154 C C . THR A 1 452 ? 20.586 -22.681 20.531 1.00 94.88 452 THR A C 1
ATOM 3156 O O . THR A 1 452 ? 19.519 -22.252 20.113 1.00 94.88 452 THR A O 1
ATOM 3159 N N . CYS A 1 453 ? 21.629 -21.884 20.777 1.00 94.88 453 CYS A N 1
ATOM 3160 C CA . CYS A 1 453 ? 21.620 -20.474 20.402 1.00 94.88 453 CYS A CA 1
ATOM 3161 C C . CYS A 1 453 ? 22.440 -20.232 19.135 1.00 94.88 453 CYS A C 1
ATOM 3163 O O . CYS A 1 453 ? 23.612 -20.604 19.069 1.00 94.88 453 CYS A O 1
ATOM 3165 N N . SER A 1 454 ? 21.850 -19.557 18.150 1.00 94.94 454 SER A N 1
ATOM 3166 C CA . SER A 1 454 ? 22.523 -19.163 16.911 1.00 94.94 454 SER A CA 1
ATOM 3167 C C . SER A 1 454 ? 22.321 -17.678 16.610 1.00 94.94 454 SER A C 1
ATOM 3169 O O . SER A 1 454 ? 21.258 -17.114 16.855 1.00 94.94 454 SER A O 1
ATOM 3171 N N . LEU A 1 455 ? 23.357 -17.021 16.090 1.00 93.75 455 LEU A N 1
ATOM 3172 C CA . LEU A 1 455 ? 23.276 -15.632 15.630 1.00 93.75 455 LEU A CA 1
ATOM 3173 C C . LEU A 1 455 ? 22.776 -15.612 14.185 1.00 93.75 455 LEU A C 1
ATOM 3175 O O . LEU A 1 455 ? 23.228 -16.407 13.360 1.00 93.75 455 LEU A O 1
ATOM 3179 N N . VAL A 1 456 ? 21.863 -14.697 13.862 1.00 91.31 456 VAL A N 1
ATOM 3180 C CA . VAL A 1 456 ? 21.362 -14.555 12.491 1.00 91.31 456 VAL A CA 1
ATOM 3181 C C . VAL A 1 456 ? 22.462 -13.910 11.633 1.00 91.31 456 VAL A C 1
ATOM 3183 O O . VAL A 1 456 ? 22.917 -12.807 11.966 1.00 91.31 456 VAL A O 1
ATOM 3186 N N . PRO A 1 457 ? 22.895 -14.546 10.528 1.00 90.06 457 PRO A N 1
ATOM 3187 C CA . PRO A 1 457 ? 23.957 -14.014 9.680 1.00 90.06 457 PRO A CA 1
ATOM 3188 C C . PRO A 1 457 ? 23.671 -12.587 9.203 1.00 90.06 457 PRO A C 1
ATOM 3190 O O . PRO A 1 457 ? 22.548 -12.260 8.825 1.00 90.06 457 PRO A O 1
ATOM 3193 N N . GLY A 1 458 ? 24.696 -11.732 9.225 1.00 88.94 458 GLY A N 1
ATOM 3194 C CA . GLY A 1 458 ? 24.598 -10.341 8.770 1.00 88.94 458 GLY A CA 1
ATOM 3195 C C . GLY A 1 458 ? 23.854 -9.392 9.715 1.00 88.94 458 GLY A C 1
ATOM 3196 O O . GLY A 1 458 ? 23.631 -8.244 9.348 1.00 88.94 458 GLY A O 1
ATOM 3197 N N . THR A 1 459 ? 23.470 -9.839 10.916 1.00 90.06 459 THR A N 1
ATOM 3198 C CA . THR A 1 459 ? 22.742 -8.991 11.883 1.00 90.06 459 THR A CA 1
ATOM 3199 C C . THR A 1 459 ? 23.584 -8.519 13.063 1.00 90.06 459 THR A C 1
ATOM 3201 O O . THR A 1 459 ? 23.113 -7.687 13.833 1.00 90.06 459 THR A O 1
ATOM 3204 N N . VAL A 1 460 ? 24.805 -9.039 13.223 1.00 94.19 460 VAL A N 1
ATOM 3205 C CA . VAL A 1 460 ? 25.673 -8.721 14.361 1.00 94.19 460 VAL A CA 1
ATOM 3206 C C . VAL A 1 460 ? 26.623 -7.591 13.990 1.00 94.19 460 VAL A C 1
ATOM 3208 O O . VAL A 1 460 ? 27.550 -7.780 13.199 1.00 94.19 460 VAL A O 1
ATOM 3211 N N . VAL A 1 461 ? 26.395 -6.423 14.580 1.00 95.12 461 VAL A N 1
ATOM 3212 C CA . VAL A 1 461 ? 27.189 -5.212 14.347 1.00 95.12 461 VAL A CA 1
ATOM 3213 C C . VAL A 1 461 ? 27.715 -4.638 15.657 1.00 95.12 461 VAL A C 1
ATOM 3215 O O . VAL A 1 461 ? 27.122 -4.835 16.719 1.00 95.12 461 VAL A O 1
ATOM 3218 N N . ALA A 1 462 ? 28.836 -3.927 15.586 1.00 95.50 462 ALA A N 1
ATOM 3219 C CA . ALA A 1 462 ? 29.439 -3.209 16.699 1.00 95.50 462 ALA A CA 1
ATOM 3220 C C . ALA A 1 462 ? 28.594 -2.009 17.139 1.00 95.50 462 ALA A C 1
ATOM 3222 O O . ALA A 1 462 ? 27.601 -1.654 16.505 1.00 95.50 462 ALA A O 1
ATOM 3223 N N . ALA A 1 463 ? 28.985 -1.386 18.255 1.00 92.06 463 ALA A N 1
ATOM 3224 C CA . ALA A 1 463 ? 28.305 -0.220 18.833 1.00 92.06 463 ALA A CA 1
ATOM 3225 C C . ALA A 1 463 ? 28.164 0.977 17.868 1.00 92.06 463 ALA A C 1
ATOM 3227 O O . ALA A 1 463 ? 27.292 1.818 18.059 1.00 92.06 463 ALA A O 1
ATOM 3228 N N . ASP A 1 464 ? 28.982 1.041 16.814 1.00 91.81 464 ASP A N 1
ATOM 3229 C CA . ASP A 1 464 ? 28.866 2.044 15.750 1.00 91.81 464 ASP A CA 1
ATOM 3230 C C . ASP A 1 464 ? 27.659 1.826 14.813 1.00 91.81 464 ASP A C 1
ATOM 3232 O O . ASP A 1 464 ? 27.348 2.695 14.000 1.00 91.81 464 ASP A O 1
ATOM 3236 N N . GLY A 1 465 ? 26.976 0.683 14.929 1.00 88.00 465 GLY A N 1
ATOM 3237 C CA . GLY A 1 465 ? 25.805 0.309 14.140 1.00 88.00 465 GLY A CA 1
ATOM 3238 C C . GLY A 1 465 ? 26.105 -0.134 12.706 1.00 88.00 465 GLY A C 1
ATOM 3239 O O . GLY A 1 465 ? 25.161 -0.377 11.957 1.00 88.00 465 GLY A O 1
ATOM 3240 N N . VAL A 1 466 ? 27.379 -0.238 12.303 1.00 87.75 466 VAL A N 1
ATOM 3241 C CA . VAL A 1 466 ? 27.767 -0.487 10.900 1.00 87.75 466 VAL A CA 1
ATOM 3242 C C . VAL A 1 466 ? 28.830 -1.580 10.766 1.00 87.75 466 VAL A C 1
ATOM 3244 O O . VAL A 1 466 ? 28.795 -2.352 9.807 1.00 87.75 466 VAL A O 1
ATOM 3247 N N . THR A 1 467 ? 29.769 -1.692 11.707 1.00 95.44 467 THR A N 1
ATOM 3248 C CA . THR A 1 467 ? 30.871 -2.656 11.607 1.00 95.44 467 THR A CA 1
ATOM 3249 C C . THR A 1 467 ? 30.398 -4.060 11.974 1.00 95.44 467 THR A C 1
ATOM 3251 O O . THR A 1 467 ? 30.044 -4.318 13.120 1.00 95.44 467 THR A O 1
ATOM 3254 N N . SER A 1 468 ? 30.416 -4.991 11.018 1.00 94.81 468 SER A N 1
ATOM 3255 C CA . SER A 1 468 ? 30.061 -6.398 11.259 1.00 94.81 468 SER A CA 1
ATOM 3256 C C . SER A 1 468 ? 31.053 -7.082 12.208 1.00 94.81 468 SER A C 1
ATOM 3258 O O . SER A 1 468 ? 32.264 -6.949 12.039 1.00 94.81 468 SER A O 1
ATOM 3260 N N . ILE A 1 469 ? 30.547 -7.888 13.146 1.00 95.31 469 ILE A N 1
ATOM 3261 C CA . ILE A 1 469 ? 31.361 -8.672 14.092 1.00 95.31 469 ILE A CA 1
ATOM 3262 C C . ILE A 1 469 ? 31.302 -10.151 13.696 1.00 95.31 469 ILE A C 1
ATOM 3264 O O . ILE A 1 469 ? 30.295 -10.821 13.916 1.00 95.31 469 ILE A O 1
ATOM 3268 N N . ALA A 1 470 ? 32.369 -10.662 13.083 1.00 93.69 470 ALA A N 1
ATOM 3269 C CA . ALA A 1 470 ? 32.403 -12.030 12.555 1.00 93.69 470 ALA A CA 1
ATOM 3270 C C . ALA A 1 470 ? 32.724 -13.103 13.613 1.00 93.69 470 ALA A C 1
ATOM 3272 O O . ALA A 1 470 ? 32.416 -14.273 13.408 1.00 93.69 470 ALA A O 1
ATOM 3273 N N . ASP A 1 471 ? 33.351 -12.721 14.725 1.00 94.81 471 ASP A N 1
ATOM 3274 C CA . ASP A 1 471 ? 33.782 -13.613 15.807 1.00 94.81 471 ASP A CA 1
ATOM 3275 C C . ASP A 1 471 ? 32.762 -13.726 16.950 1.00 94.81 471 ASP A C 1
ATOM 3277 O O . ASP A 1 471 ? 33.059 -14.325 17.981 1.00 94.81 471 ASP A O 1
ATOM 3281 N N . ALA A 1 472 ? 31.567 -13.152 16.783 1.00 95.19 472 ALA A N 1
ATOM 3282 C CA . ALA A 1 472 ? 30.515 -13.238 17.781 1.00 95.19 472 ALA A CA 1
ATOM 3283 C C . ALA A 1 472 ? 29.982 -14.675 17.905 1.00 95.19 472 ALA A C 1
ATOM 3285 O O . ALA A 1 472 ? 29.651 -15.321 16.909 1.00 95.19 472 ALA A O 1
ATOM 3286 N N . ILE A 1 473 ? 29.861 -15.165 19.138 1.00 95.81 473 ILE A N 1
ATOM 3287 C CA . ILE A 1 473 ? 29.358 -16.502 19.468 1.00 95.81 473 ILE A CA 1
ATOM 3288 C C . ILE A 1 473 ? 28.232 -16.361 20.485 1.00 95.81 473 ILE A C 1
ATOM 3290 O O . ILE A 1 473 ? 28.384 -15.673 21.492 1.00 95.81 473 ILE A O 1
ATOM 3294 N N . CYS A 1 474 ? 27.115 -17.048 20.252 1.00 96.06 474 CYS A N 1
ATOM 3295 C CA . CYS A 1 474 ? 26.043 -17.134 21.233 1.00 96.06 474 CYS A CA 1
ATOM 3296 C C . CYS A 1 474 ? 26.214 -18.361 22.140 1.00 96.06 474 CYS A C 1
ATOM 3298 O O . CYS A 1 474 ? 26.405 -19.476 21.655 1.00 96.06 474 CYS A O 1
ATOM 3300 N N . ARG A 1 475 ? 26.113 -18.169 23.457 1.00 96.25 475 ARG A N 1
ATOM 3301 C CA . ARG A 1 475 ? 26.152 -19.232 24.470 1.00 96.25 475 ARG A CA 1
ATOM 3302 C C . ARG A 1 475 ? 24.927 -19.184 25.368 1.00 96.25 475 ARG A C 1
ATOM 3304 O O . ARG A 1 475 ? 24.335 -18.128 25.570 1.00 96.25 475 ARG A O 1
ATOM 3311 N N . VAL A 1 476 ? 24.604 -20.330 25.958 1.00 96.44 476 VAL A N 1
ATOM 3312 C CA . VAL A 1 476 ? 23.494 -20.507 26.898 1.00 96.44 476 VAL A CA 1
ATOM 3313 C C . VAL A 1 476 ? 24.001 -21.049 28.232 1.00 96.44 476 VAL A C 1
ATOM 3315 O O . VAL A 1 476 ? 24.880 -21.911 28.275 1.00 96.44 476 VAL A O 1
ATOM 3318 N N . ALA A 1 477 ? 23.438 -20.551 29.327 1.00 95.88 477 ALA A N 1
ATOM 3319 C CA . ALA A 1 477 ? 23.596 -21.099 30.669 1.00 95.88 477 ALA A CA 1
ATOM 3320 C C . ALA A 1 477 ? 22.212 -21.358 31.269 1.00 95.88 477 ALA A C 1
ATOM 3322 O O . ALA A 1 477 ? 21.308 -20.542 31.104 1.00 95.88 477 ALA A O 1
ATOM 3323 N N . VAL A 1 478 ? 22.051 -22.482 31.965 1.00 95.19 478 VAL A N 1
ATOM 3324 C CA . VAL A 1 478 ? 20.757 -22.945 32.486 1.00 95.19 478 VAL A CA 1
ATOM 3325 C C . VAL A 1 478 ? 20.821 -23.033 34.007 1.00 95.19 478 VAL A C 1
ATOM 3327 O O . VAL A 1 478 ? 21.792 -23.549 34.561 1.00 95.19 478 VAL A O 1
ATOM 3330 N N . ALA A 1 479 ? 19.799 -22.509 34.677 1.00 94.62 479 ALA A N 1
ATOM 3331 C CA . ALA A 1 479 ? 19.600 -22.612 36.118 1.00 94.62 479 ALA A CA 1
ATOM 3332 C C . ALA A 1 479 ? 18.136 -22.960 36.409 1.00 94.62 479 ALA A C 1
ATOM 3334 O O . ALA A 1 479 ? 17.251 -22.487 35.708 1.00 94.62 479 ALA A O 1
ATOM 3335 N N . HIS A 1 480 ? 17.868 -23.726 37.463 1.00 90.81 480 HIS A N 1
ATOM 3336 C CA . HIS A 1 480 ? 16.503 -24.097 37.853 1.00 90.81 480 HIS A CA 1
ATOM 3337 C C . HIS A 1 480 ? 16.152 -23.443 39.186 1.00 90.81 480 HIS A C 1
ATOM 3339 O O . HIS A 1 480 ? 16.992 -2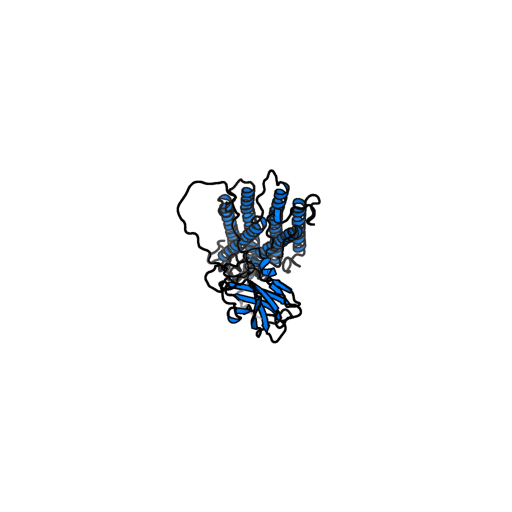3.394 40.089 1.00 90.81 480 HIS A O 1
ATOM 3345 N N . SER A 1 481 ? 14.927 -22.940 39.320 1.00 81.75 481 SER A N 1
ATOM 3346 C CA . SER A 1 481 ? 14.361 -22.572 40.619 1.00 81.75 481 SER A CA 1
ATOM 3347 C C . SER A 1 481 ? 13.419 -23.674 41.087 1.00 81.75 481 SER A C 1
ATOM 3349 O O . SER A 1 481 ? 12.447 -23.973 40.391 1.00 81.75 481 SER A O 1
ATOM 3351 N N . GLY A 1 482 ? 13.744 -24.269 42.237 1.00 64.56 482 GLY A N 1
ATOM 3352 C CA . GLY A 1 482 ? 12.908 -25.254 42.928 1.00 64.56 482 GLY A CA 1
ATOM 3353 C C . GLY A 1 482 ? 11.964 -24.641 43.948 1.00 64.56 482 GLY A C 1
ATOM 3354 O O . GLY A 1 482 ? 12.163 -23.455 44.305 1.00 64.56 482 GLY A O 1
#

pLDDT: mean 82.87, std 19.33, range [29.34, 98.5]

Secondary structure (DSSP, 8-state):
-----------------SSSHHHHHHHHHHHHHHHHHHHHHHHHHHHHHHHHHHHHHHHTTSS-TT--TTTSHHHHHHHHHHHHHHHHHHHHHHSTTTT-SSSTTSPPTGGGT--SB---STTS----B-SSHHHHHHHHHHHHHHHHHHHHHHHHSSPPP--TTT-HHHHHHHHHHHHHHHHHHHHHHHHHHHHHHHHHTTS--SPTTTTTTSSHHHHHHHHHHHHHHHHHHHHSTTTT-SSSSSSPPHHHHT--SEE---TT--EE--SHHHHHHHHHHHHHHHHHHHHHTT-TTTSPPPHHHHSPPPPPPPPP-PPPPP----------PPP--------SSPPEEEEEEEEE-SS-EEEEEEEEEE-TTTEE---SSSTHHHHHHEEE-SSSEEEES--S--TTTT-SSSPEEEEEEEEEEEEE-EEEEEEEEEEPTT-PPP-GGG-EEEEPTT--EETTSSSB-TT-EEEEEEEEE-

Radius of gyration: 30.31 Å; chains: 1; bounding box: 76×74×122 Å

Foldseek 3Di:
DDDDDDDDDDPPPPPPDDDPVPVVVLVLLLQLLLLLLPLLLQLLVQLLVQQVVVLVCCLVVVDPVPDDSCPPPRNVVSNVVSLVSSQQSNLCRFVAPVSHKPDPRGDFQVVNVHDQFQLAFQQQPLTFGPGGSVRSSSSLSSLSNVLSVVLCCQLRVFFDRDDVVPPVLLVQLSVLSNVLLSQLLSQLLVLQSVQVSCCSVVVDVDDPDPVGNVCSVVSNVVSLVVSQQSSLLRFVAPVSHQPQPRGHWPVNRRHDQWAWCAQNDIDGDGTSVNSSVSSSVSSNRSSVQSSCSSRCVSPPRDPSRRHHIDDDDDDDDDDDDDDDDDDDDDDDDDPDPPFFDFDPPFWKKKKWKFKAAPAFWQKFKKKKWAFRNWWAQDPPDPQVSQLVQKDFPDPFDFPPSWDPPQVPPPNPRGTGMIMTMTGGLVGDGTTTMMGMIGTGPPHDDDFQVRMDMDTDPPTTAHSVNPHHTPRIDMGMGMDIDD

Sequence (482 aa):
MRANQIGTIGVVCVMLFDTATALSATNVALTCERALLAAPQKLAQSTLGALSACENAKRAAKLPAETQCTADAKSAAALAKARTQLDGAVGQKCGGGDRQCGTADDLPAEPLGWPTACPDFEGAGCTNAIDDCAGAATCESCINDAASDRILTLLYGHLAPTDSKTQKGLRRCQTAITKEGLKLFEASRRALVRCWDGHLRGKHSNACPSPGDGKTEAALTAAAAAARSHVCKACGGADGACNGVGGTAVGDIGFVSTCPSVGGCGGTITTLDELVSCITCTSTARAACAVASTVREVVAYPAACGAALPTPNASATPLSVSPPPTMTPSPAGTPTSTGCSVTAPAAQTRVTITIDSSVAVGAASLLLDYPNTRVDLPSIGGGTDVRARVTDLTSGSLFDKGGPNNQDSDNDGVADRVRFTLVAPSGVIGAILRVDFDDCNNINATTPSDYTCSLVPGTVVAADGVTSIADAICRVAVAHSG